Protein AF-A0AAN9TJS3-F1 (afdb_monomer)

Organism: NCBI:txid536013

Sequence (590 aa):
MGTELLALAAGADSAGKILTATDRRNIEFLDVLIENEQKETIAHAVVQRYLQEVWQGNLNWAGWKTILLFFGFLFCPPVWIGFTLSLGHKYNQIPIIKYMSYLTSHLYLMALLMIVGITPIYPIQRPKLMPYWYEWILLVWLSGLLLFELTNPSDKSGLGWVKVSVLLFGISGVAVHLFGWAYVEPSSWPMLMYMRNQMFAVAFLLACVQILDFLSFHHLFGPWAIIIGDLMKDLARFLAVLAIFVVGFAMHVVALNQPNKGSFVDKSATKHPFSDVRMNPIVAFELLFFAVFGQATAEGLQKQEKQAEWTIVLFKIVYGIYMLVSVVVLINLLIAMMSDTYQRIQAQSDIEWKYGLAKLIRNMHRTTTTPSPINLITTWLMFLIHFCKQKMKQRKKPSLLQLVSFHSKNRLSARTKMGARWLAKVKKSQVVPKDSANVGVVHLSPLGSQLSFGTTTRIENVADWETIAKKYRLLMGDVEENKGRDTGAVSTDSIVISNSSEIGLIQQNNVNLANPPTCLIFRLDVSFFGQLSQFSAGCLIFRPVVSIFGWMSQFSAGCLIFRSVFSIFSWMSHFSSSCLNFRLGVSIFG

Inte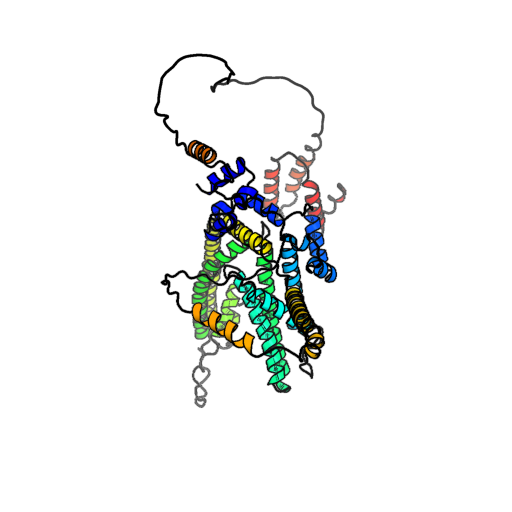rPro domains:
  IPR002153 Transient receptor potential channel, canonical [PR01097] (320-341)
  IPR002153 Transient receptor potential channel, canonical [PR01097] (342-355)
  IPR002153 Transient receptor potential channel, canonical [PR01097] (369-382)
  IPR002153 Transient receptor potential channel, canonical [PTHR10117] (4-428)
  IPR056336 Calcium channel YVC1-like, C-terminal transmembrane domain [PF23317] (131-395)

Mean predicted aligned error: 17.66 Å

Nearest PDB structures (foldseek):
  5vkq-assembly1_A  TM=9.394E-01  e=8.063E-36  Drosophila melanogaster
  7d4p-assembly1_A  TM=7.914E-01  e=7.307E-14  Homo sapiens
  8gvx-assembly1_B  TM=7.158E-01  e=7.975E-14  Homo sapiens
  7x6i-assembly1_A  TM=7.226E-01  e=1.752E-13  Homo sapiens
  8gvw-assembly1_B  TM=7.136E-01  e=4.023E-13  Homo sapiens

Solvent-accessible surface area (backbone atoms only — not comparable to full-atom values): 35911 Å² total; per-residue (Å²): 108,72,48,58,53,50,52,51,45,37,71,76,43,65,48,62,59,57,40,62,9,25,45,100,85,73,42,39,40,50,56,52,41,59,75,67,62,43,38,72,47,48,44,32,67,70,48,46,53,45,51,52,48,58,35,48,46,95,56,93,66,58,70,68,57,57,53,50,49,52,52,43,34,67,77,35,60,69,57,37,49,60,56,58,47,82,84,78,58,79,60,60,67,27,24,54,56,47,51,52,46,42,50,45,36,50,52,51,50,46,52,44,33,39,41,67,29,69,58,49,91,59,76,86,79,61,100,61,88,74,78,49,76,69,53,53,50,43,51,47,38,54,51,16,46,51,49,46,42,74,76,52,69,66,65,68,65,80,67,40,46,40,58,55,50,26,50,51,30,42,50,48,20,52,48,50,51,51,48,43,71,76,75,52,61,82,87,55,46,63,61,52,50,48,52,25,22,50,30,23,43,53,18,35,55,37,46,59,58,43,47,54,63,72,43,34,81,39,83,82,45,18,31,50,57,50,48,51,60,56,49,48,57,55,49,52,59,48,49,53,56,50,47,54,50,45,51,55,50,13,53,49,51,31,60,71,49,37,81,83,54,83,70,77,73,66,90,81,64,83,82,54,89,67,72,63,57,73,47,58,55,68,59,37,33,52,47,52,58,40,33,70,76,64,75,47,52,59,68,76,70,56,86,65,92,78,62,56,74,70,54,56,54,47,42,46,49,54,46,49,52,49,47,46,50,47,51,61,44,48,48,50,50,49,52,52,52,51,50,54,51,47,68,68,42,51,71,56,25,47,35,52,32,43,34,52,47,51,53,50,49,50,48,44,56,71,53,82,77,50,44,47,40,55,35,45,57,52,52,53,50,52,50,50,52,50,52,51,51,51,51,50,58,52,63,75,66,73,67,73,70,67,68,60,60,72,76,71,78,74,88,84,70,86,75,63,68,59,62,64,56,52,62,64,60,67,75,74,76,80,87,80,88,87,83,90,79,93,77,80,88,80,82,85,78,84,89,80,80,98,81,74,99,64,79,82,56,37,53,83,76,66,55,69,59,68,64,44,51,52,53,50,34,58,73,72,65,57,75,79,80,80,82,80,81,92,83,84,86,89,82,90,87,87,85,90,80,89,79,84,90,81,90,82,91,85,82,92,83,90,82,89,85,87,87,88,91,91,80,78,71,71,72,63,63,62,62,56,59,65,62,62,67,76,78,58,96,80,60,91,79,54,67,68,58,56,58,56,54,68,68,56,77,78,74,85,87,83,88,77,70,70,69,63,55,54,59,53,56,62,60,56,69,76,71,64,98,82,60,88,78,63,74,73,68,60,73,79,79,110

Structure (mmCIF, N/CA/C/O backbone):
data_AF-A0AAN9TJS3-F1
#
_entry.id   AF-A0AAN9TJS3-F1
#
loop_
_atom_site.group_PDB
_atom_site.id
_atom_site.type_symbol
_atom_site.label_atom_id
_atom_site.label_alt_id
_atom_site.label_comp_id
_atom_site.label_asym_id
_atom_site.label_entity_id
_atom_site.label_seq_id
_atom_site.pdbx_PDB_ins_code
_atom_site.Cartn_x
_atom_site.Cartn_y
_atom_site.Cartn_z
_atom_site.occupancy
_atom_site.B_iso_or_equiv
_atom_site.auth_seq_id
_atom_site.auth_comp_id
_atom_site.auth_asym_id
_atom_site.auth_atom_id
_atom_site.pdbx_PDB_model_num
ATOM 1 N N . MET A 1 1 ? -34.408 -5.630 6.839 1.00 83.31 1 MET A N 1
ATOM 2 C CA . MET A 1 1 ? -35.009 -6.090 8.117 1.00 83.31 1 MET A CA 1
ATOM 3 C C . MET A 1 1 ? -34.061 -5.891 9.297 1.00 83.31 1 MET A C 1
ATOM 5 O O . MET A 1 1 ? -34.435 -5.173 10.211 1.00 83.31 1 MET A O 1
ATOM 9 N N . GLY A 1 2 ? -32.847 -6.466 9.296 1.00 82.44 2 GLY A N 1
ATOM 10 C CA . GLY A 1 2 ? -31.903 -6.321 10.423 1.00 82.44 2 GLY A CA 1
ATOM 11 C C . GLY A 1 2 ? -31.487 -4.874 10.734 1.00 82.44 2 GLY A C 1
ATOM 12 O O . GLY A 1 2 ? -31.469 -4.482 11.897 1.00 82.44 2 GLY A O 1
ATOM 13 N N . THR A 1 3 ? -31.245 -4.065 9.698 1.00 86.06 3 THR A N 1
ATOM 14 C CA . THR A 1 3 ? -30.972 -2.618 9.790 1.00 86.06 3 THR A CA 1
ATOM 15 C C . THR A 1 3 ? -32.085 -1.860 10.519 1.00 86.06 3 THR A C 1
ATOM 17 O O . THR A 1 3 ? -31.831 -1.180 11.510 1.00 86.06 3 THR A O 1
ATOM 20 N N . GLU A 1 4 ? -33.322 -2.035 10.057 1.00 86.31 4 GLU A N 1
ATOM 21 C CA . GLU A 1 4 ? -34.520 -1.364 10.574 1.00 86.31 4 GLU A CA 1
ATOM 22 C C . GLU A 1 4 ? -34.832 -1.758 12.019 1.00 86.31 4 GLU A C 1
ATOM 24 O O . GLU A 1 4 ? -35.118 -0.907 12.858 1.00 86.31 4 GLU A O 1
ATOM 29 N N . LEU A 1 5 ? -34.725 -3.051 12.342 1.00 87.12 5 LEU A N 1
ATOM 30 C CA . LEU A 1 5 ? -34.928 -3.536 13.706 1.00 87.12 5 LEU A CA 1
ATOM 31 C C . LEU A 1 5 ? -33.890 -2.958 14.666 1.00 87.12 5 LEU A C 1
ATOM 33 O O . LEU A 1 5 ? -34.245 -2.555 15.771 1.00 87.12 5 LEU A O 1
ATOM 37 N N . LEU A 1 6 ? -32.625 -2.874 14.246 1.00 86.38 6 LEU A N 1
ATOM 38 C CA . LEU A 1 6 ? -31.573 -2.277 15.062 1.00 86.38 6 LEU A CA 1
ATOM 39 C C . LEU A 1 6 ? -31.791 -0.772 15.253 1.00 86.38 6 LEU A C 1
ATOM 41 O O . LEU A 1 6 ? -31.577 -0.264 16.351 1.00 86.38 6 LEU A O 1
ATOM 45 N N . ALA A 1 7 ? -32.234 -0.066 14.211 1.00 85.94 7 ALA A N 1
ATOM 46 C CA . ALA A 1 7 ? -32.561 1.354 14.285 1.00 85.94 7 ALA A CA 1
ATOM 47 C C . ALA A 1 7 ? -33.718 1.619 15.262 1.00 85.94 7 ALA A C 1
ATOM 49 O O . ALA A 1 7 ? -33.612 2.493 16.122 1.00 85.94 7 ALA A O 1
ATOM 50 N N . LEU A 1 8 ? -34.789 0.823 15.182 1.00 85.69 8 LEU A N 1
ATOM 51 C CA . LEU A 1 8 ? -35.931 0.899 16.092 1.00 85.69 8 LEU A CA 1
ATOM 52 C C . LEU A 1 8 ? -35.554 0.553 17.534 1.00 85.69 8 LEU A C 1
ATOM 54 O O . LEU A 1 8 ? -35.952 1.262 18.459 1.00 85.69 8 LEU A O 1
ATOM 58 N N . ALA A 1 9 ? -34.774 -0.512 17.723 1.00 84.62 9 ALA A N 1
ATOM 59 C CA . ALA A 1 9 ? -34.320 -0.943 19.037 1.00 84.62 9 ALA A CA 1
ATOM 60 C C . ALA A 1 9 ? -33.416 0.112 19.689 1.00 84.62 9 ALA A C 1
ATOM 62 O O . ALA A 1 9 ? -33.593 0.440 20.857 1.00 84.62 9 ALA A O 1
ATOM 63 N N . ALA A 1 10 ? -32.509 0.714 18.917 1.00 82.94 10 ALA A N 1
ATOM 64 C CA . ALA A 1 10 ? -31.638 1.788 19.384 1.00 82.94 10 ALA A CA 1
ATOM 65 C C . ALA A 1 10 ? -32.342 3.142 19.596 1.00 82.94 10 ALA A C 1
ATOM 67 O O . ALA A 1 10 ? -31.787 4.041 20.227 1.00 82.94 10 ALA A O 1
ATOM 68 N N . GLY A 1 11 ? -33.531 3.324 19.017 1.00 77.88 11 GLY A N 1
ATOM 69 C CA . GLY A 1 11 ? -34.392 4.471 19.298 1.00 77.88 11 GLY A CA 1
ATOM 70 C C . GLY A 1 11 ? -35.179 4.308 20.601 1.00 77.88 11 GLY A C 1
ATOM 71 O O . GLY A 1 11 ? -35.492 5.304 21.248 1.00 77.88 11 GLY A O 1
ATOM 72 N N . ALA A 1 12 ? -35.493 3.067 20.987 1.00 70.69 12 ALA A N 1
ATOM 73 C CA . ALA A 1 12 ? -36.162 2.745 22.247 1.00 70.69 12 ALA A CA 1
ATOM 74 C C . ALA A 1 12 ? -35.177 2.673 23.429 1.00 70.69 12 ALA A C 1
ATOM 76 O O . ALA A 1 12 ? -35.478 3.183 24.505 1.00 70.69 12 ALA A O 1
ATOM 77 N N . ASP A 1 13 ? -33.991 2.103 23.205 1.00 71.00 13 ASP A N 1
ATOM 78 C CA . ASP A 1 13 ? -32.930 1.905 24.193 1.00 71.00 13 ASP A CA 1
ATOM 79 C C . ASP A 1 13 ? -31.569 2.380 23.662 1.00 71.00 13 ASP A C 1
ATOM 81 O O . ASP A 1 13 ? -31.342 2.454 22.463 1.00 71.00 13 ASP A O 1
ATOM 85 N N . SER A 1 14 ? -30.601 2.672 24.538 1.00 79.38 14 SER A N 1
ATOM 86 C CA . SER A 1 14 ? -29.252 3.066 24.092 1.00 79.38 14 SER A CA 1
ATOM 87 C C . SER A 1 14 ? -28.599 1.974 23.228 1.00 79.38 14 SER A C 1
ATOM 89 O O . SER A 1 14 ? -28.373 0.859 23.702 1.00 79.38 14 SER A O 1
ATOM 91 N N . ALA A 1 15 ? -28.216 2.321 21.991 1.00 79.75 15 ALA A N 1
ATOM 92 C CA . ALA A 1 15 ? -27.535 1.439 21.034 1.00 79.75 15 ALA A CA 1
ATOM 93 C C . ALA A 1 15 ? -26.352 0.664 21.643 1.00 79.75 15 ALA A C 1
ATOM 95 O O . ALA A 1 15 ? -26.146 -0.511 21.339 1.00 79.75 15 ALA A O 1
ATOM 96 N N . GLY A 1 16 ? -25.604 1.300 22.550 1.00 82.44 16 GLY A N 1
ATOM 97 C CA . GLY A 1 16 ? -24.465 0.678 23.218 1.00 82.44 16 GLY A CA 1
ATOM 98 C C . GLY A 1 16 ? -24.843 -0.509 24.104 1.00 82.44 16 GLY A C 1
ATOM 99 O O . GLY A 1 16 ? -24.069 -1.458 24.185 1.00 82.44 16 GLY A O 1
ATOM 100 N N . LYS A 1 17 ? -26.041 -0.528 24.706 1.00 84.75 17 LYS A N 1
ATOM 101 C CA . LYS A 1 17 ? -26.513 -1.673 25.507 1.00 84.75 17 LYS A CA 1
ATOM 102 C C . LYS A 1 17 ? -26.817 -2.886 24.633 1.00 84.75 17 LYS A C 1
ATOM 104 O O . LYS A 1 17 ? -26.494 -4.003 25.014 1.00 84.75 17 LYS A O 1
ATOM 109 N N . ILE A 1 18 ? -27.403 -2.663 23.457 1.00 88.12 18 ILE A N 1
ATOM 110 C CA . ILE A 1 18 ? -27.742 -3.730 22.505 1.00 88.12 18 ILE A CA 1
ATOM 111 C C . ILE A 1 18 ? -26.468 -4.297 21.876 1.00 88.12 18 ILE A C 1
ATOM 113 O O . ILE A 1 18 ? -26.307 -5.508 21.783 1.00 88.12 18 ILE A O 1
ATOM 117 N N . LEU A 1 19 ? -25.530 -3.432 21.485 1.00 87.12 19 LEU A N 1
ATOM 118 C CA . LEU A 1 19 ? -24.298 -3.848 20.809 1.00 87.12 19 LEU A CA 1
ATOM 119 C C . LEU A 1 19 ? -23.303 -4.557 21.743 1.00 87.12 19 LEU A C 1
ATOM 121 O O . LEU A 1 19 ? -22.573 -5.435 21.284 1.00 87.12 19 LEU A O 1
ATOM 125 N N . THR A 1 20 ? -23.309 -4.228 23.039 1.00 86.38 20 THR A N 1
ATOM 126 C CA . THR A 1 20 ? -22.520 -4.930 24.075 1.00 86.38 20 THR A CA 1
ATOM 127 C C . THR A 1 20 ? -23.259 -6.112 24.704 1.00 86.38 20 THR A C 1
ATOM 129 O O . THR A 1 20 ? -22.678 -6.843 25.508 1.00 86.38 20 THR A O 1
ATOM 132 N N . ALA A 1 21 ? -24.531 -6.327 24.351 1.00 88.19 21 ALA A N 1
ATOM 133 C CA . ALA A 1 21 ? -25.285 -7.470 24.833 1.00 88.19 21 ALA A CA 1
ATOM 134 C C . ALA A 1 21 ? -24.622 -8.776 24.398 1.00 88.19 21 ALA A C 1
ATOM 136 O O . ALA A 1 21 ? -24.079 -8.892 23.298 1.00 88.19 21 ALA A O 1
ATOM 137 N N . THR A 1 22 ? -24.695 -9.776 25.270 1.00 88.25 22 THR A N 1
ATOM 138 C CA . THR A 1 22 ? -24.111 -11.092 25.003 1.00 88.25 22 THR A CA 1
ATOM 139 C C . THR A 1 22 ? -25.152 -12.042 24.423 1.00 88.25 22 THR A C 1
ATOM 141 O O . THR A 1 22 ? -26.293 -12.101 24.895 1.00 88.25 22 THR A O 1
ATOM 144 N N . ASP A 1 23 ? -24.761 -12.786 23.390 1.00 86.44 23 ASP A N 1
ATOM 145 C CA . ASP A 1 23 ? -25.543 -13.903 22.855 1.00 86.44 23 ASP A CA 1
ATOM 146 C C . ASP A 1 23 ? -25.402 -15.156 23.753 1.00 86.44 23 ASP A C 1
ATOM 148 O O . ASP A 1 23 ? -24.570 -15.205 24.663 1.00 86.44 23 ASP A O 1
ATOM 152 N N . ARG A 1 24 ? -26.168 -16.221 23.481 1.00 82.88 24 ARG A N 1
ATOM 153 C CA . ARG A 1 24 ? -26.099 -17.537 24.147 1.00 82.88 24 ARG A CA 1
ATOM 154 C C . ARG A 1 24 ? -24.690 -18.142 24.157 1.00 82.88 24 ARG A C 1
ATOM 156 O O . ARG A 1 24 ? -24.381 -18.955 25.025 1.00 82.88 24 ARG A O 1
ATOM 163 N N . ARG A 1 25 ? -23.832 -17.734 23.215 1.00 84.88 25 ARG A N 1
ATOM 164 C CA . ARG A 1 25 ? -22.414 -18.121 23.117 1.00 84.88 25 ARG A CA 1
ATOM 165 C C . ARG A 1 25 ? -21.469 -17.277 23.995 1.00 84.88 25 ARG A C 1
ATOM 167 O O . ARG A 1 25 ? -20.269 -17.520 23.966 1.00 84.88 25 ARG A O 1
ATOM 174 N N . ASN A 1 26 ? -21.982 -16.318 24.776 1.00 83.62 26 ASN A N 1
ATOM 175 C CA . ASN A 1 26 ? -21.220 -15.300 25.523 1.00 83.62 26 ASN A CA 1
ATOM 176 C C . ASN A 1 26 ? -20.305 -14.428 24.640 1.00 83.62 26 ASN A C 1
ATOM 178 O O . ASN A 1 26 ? -19.251 -13.975 25.082 1.00 83.62 26 ASN A O 1
ATOM 182 N N . ILE A 1 27 ? -20.708 -14.200 23.391 1.00 85.81 27 ILE A N 1
ATOM 183 C CA . ILE A 1 27 ? -20.028 -13.306 22.447 1.00 85.81 27 ILE A CA 1
ATOM 184 C C . ILE A 1 27 ? -20.837 -12.006 22.373 1.00 85.81 27 ILE A C 1
ATOM 186 O O . ILE A 1 27 ? -22.068 -12.050 22.430 1.00 85.81 27 ILE A O 1
ATOM 190 N N . GLU A 1 28 ? -20.157 -10.861 22.291 1.00 88.69 28 GLU A N 1
ATOM 191 C CA . GLU A 1 28 ? -20.802 -9.552 22.126 1.00 88.69 28 GLU A CA 1
ATOM 192 C C . GLU A 1 28 ? -21.566 -9.500 20.796 1.00 88.69 28 GLU A C 1
ATOM 194 O O . GLU A 1 28 ? -21.090 -9.988 19.771 1.00 88.69 28 GLU A O 1
ATOM 199 N N . PHE A 1 29 ? -22.749 -8.892 20.777 1.00 89.25 29 PHE A N 1
ATOM 200 C CA . PHE A 1 29 ? -23.585 -8.863 19.578 1.00 89.25 29 PHE A CA 1
ATOM 201 C C . PHE A 1 29 ? -22.900 -8.174 18.387 1.00 89.25 29 PHE A C 1
ATOM 203 O O . PHE A 1 29 ? -23.027 -8.633 17.251 1.00 89.25 29 PHE A O 1
ATOM 210 N N . LEU A 1 30 ? -22.106 -7.126 18.637 1.00 89.19 30 LEU A N 1
ATOM 211 C CA . LEU A 1 30 ? -21.290 -6.485 17.602 1.00 89.19 30 LEU A CA 1
ATOM 212 C C . LEU A 1 30 ? -20.318 -7.471 16.929 1.00 89.19 30 LEU A C 1
ATOM 214 O O . LEU A 1 30 ? -20.132 -7.414 15.714 1.00 89.19 30 LEU A O 1
ATOM 218 N N . ASP A 1 31 ? -19.727 -8.393 17.690 1.00 88.38 31 ASP A N 1
ATOM 219 C CA . ASP A 1 31 ? -18.834 -9.413 17.137 1.00 88.38 31 ASP A CA 1
ATOM 220 C C . ASP A 1 31 ? -19.580 -10.380 16.230 1.00 88.38 31 ASP A C 1
ATOM 222 O O . ASP A 1 31 ? -19.093 -10.683 15.142 1.00 88.38 31 ASP A O 1
ATOM 226 N N . VAL A 1 32 ? -20.778 -10.797 16.641 1.00 91.00 32 VAL A N 1
ATOM 227 C CA . VAL A 1 32 ? -21.647 -11.668 15.843 1.00 91.00 32 VAL A CA 1
ATOM 228 C C . VAL A 1 32 ? -22.038 -10.990 14.528 1.00 91.00 32 VAL A C 1
ATOM 230 O O . VAL A 1 32 ? -22.018 -11.629 13.477 1.00 91.00 32 VAL A O 1
ATOM 233 N N . LEU A 1 33 ? -22.340 -9.686 14.546 1.00 91.12 33 LEU A N 1
ATOM 234 C CA . LEU A 1 33 ? -22.621 -8.918 13.327 1.00 91.12 33 LEU A CA 1
ATOM 235 C C . LEU A 1 33 ? -21.413 -8.868 12.383 1.00 91.12 33 LEU A C 1
ATOM 237 O O . LEU A 1 33 ? -21.578 -8.956 11.163 1.00 91.12 33 LEU A O 1
ATOM 241 N N . ILE A 1 34 ? -20.205 -8.728 12.936 1.00 90.25 34 ILE A N 1
ATOM 242 C CA . ILE A 1 34 ? -18.973 -8.685 12.143 1.00 90.25 34 ILE A CA 1
ATOM 243 C C . ILE A 1 34 ? -18.649 -10.067 11.563 1.00 90.25 34 ILE A C 1
ATOM 245 O O . ILE A 1 34 ? -18.283 -10.142 10.389 1.00 90.25 34 ILE A O 1
ATOM 249 N N . GLU A 1 35 ? -18.790 -11.133 12.356 1.00 89.56 35 GLU A N 1
ATOM 250 C CA . GLU A 1 35 ? -18.557 -12.529 11.954 1.00 89.56 35 GLU A CA 1
ATOM 251 C C . GLU A 1 35 ? -19.551 -13.005 10.889 1.00 89.56 35 GLU A C 1
ATOM 253 O O . GLU A 1 35 ? -19.154 -13.690 9.953 1.00 89.56 35 GLU A O 1
ATOM 258 N N . ASN A 1 36 ? -20.813 -12.577 10.974 1.00 90.62 36 ASN A N 1
ATOM 259 C CA . ASN A 1 36 ? -21.838 -12.857 9.964 1.00 90.62 36 ASN A CA 1
ATOM 260 C C . ASN A 1 36 ? -21.771 -11.918 8.743 1.00 90.62 36 ASN A C 1
ATOM 262 O O . ASN A 1 36 ? -22.701 -11.904 7.937 1.00 90.62 36 ASN A O 1
ATOM 266 N N . GLU A 1 37 ? -20.725 -11.093 8.635 1.00 91.06 37 GLU A N 1
ATOM 267 C CA . GLU A 1 37 ? -20.489 -10.156 7.528 1.00 91.06 37 GLU A CA 1
ATOM 268 C C . GLU A 1 37 ? -21.689 -9.248 7.192 1.00 91.06 37 GLU A C 1
ATOM 270 O O . GLU A 1 37 ? -21.945 -8.923 6.033 1.00 91.06 37 GLU A O 1
ATOM 275 N N . GLN A 1 38 ? -22.427 -8.788 8.209 1.00 93.56 38 GLN A N 1
ATOM 276 C CA . GLN A 1 38 ? -23.611 -7.934 8.033 1.00 93.56 38 GLN A CA 1
ATOM 277 C C . GLN A 1 38 ? -23.225 -6.471 7.745 1.00 93.56 38 GLN A C 1
ATOM 279 O O . GLN A 1 38 ? -23.472 -5.567 8.549 1.00 93.56 38 GLN A O 1
ATOM 284 N N . LYS A 1 39 ? -22.601 -6.237 6.583 1.00 93.75 39 LYS A N 1
ATOM 285 C CA . LYS A 1 39 ? -22.015 -4.948 6.172 1.00 93.75 39 LYS A CA 1
ATOM 286 C C . LYS A 1 39 ? -23.018 -3.787 6.234 1.00 93.75 39 LYS A C 1
ATOM 288 O O . LYS A 1 39 ? -22.708 -2.755 6.823 1.00 93.75 39 LYS A O 1
ATOM 293 N N . GLU A 1 40 ? -24.230 -3.970 5.707 1.00 92.81 40 GLU A N 1
ATOM 294 C CA . GLU A 1 40 ? -25.278 -2.931 5.691 1.00 92.81 40 GLU A CA 1
ATOM 295 C C . GLU A 1 40 ? -25.734 -2.528 7.099 1.00 92.81 40 GLU A C 1
ATOM 297 O O . GLU A 1 40 ? -25.920 -1.348 7.391 1.00 92.81 40 GLU A O 1
ATOM 302 N N . THR A 1 41 ? -25.863 -3.505 8.003 1.00 92.81 41 THR A N 1
ATOM 303 C CA . THR A 1 41 ? -26.294 -3.256 9.387 1.00 92.81 41 THR A CA 1
ATOM 304 C C . THR A 1 41 ? -25.214 -2.516 10.172 1.00 92.81 41 THR A C 1
ATOM 306 O O . THR A 1 41 ? -25.518 -1.595 10.927 1.00 92.81 41 THR A O 1
ATOM 309 N N . ILE A 1 42 ? -23.942 -2.861 9.955 1.00 93.69 42 ILE A N 1
ATOM 310 C CA . ILE A 1 42 ? -22.804 -2.187 10.594 1.00 93.69 42 ILE A CA 1
ATOM 311 C C . ILE A 1 42 ? -22.609 -0.770 10.045 1.00 93.69 42 ILE A C 1
ATOM 313 O O . ILE A 1 42 ? -22.254 0.134 10.801 1.00 93.69 42 ILE A O 1
ATOM 317 N N . ALA A 1 43 ? -22.855 -0.549 8.753 1.00 93.12 43 ALA A N 1
ATOM 318 C CA . ALA A 1 43 ? -22.738 0.765 8.125 1.00 93.12 43 ALA A CA 1
ATOM 319 C C . ALA A 1 43 ? -23.845 1.752 8.544 1.00 93.12 43 ALA A C 1
ATOM 321 O O . ALA A 1 43 ? -23.729 2.950 8.272 1.00 93.12 43 ALA A O 1
ATOM 322 N N . HIS A 1 44 ? -24.892 1.278 9.227 1.00 93.06 44 HIS A N 1
ATOM 323 C CA . HIS A 1 44 ? -25.978 2.117 9.718 1.00 93.06 44 HIS A CA 1
ATOM 324 C C . HIS A 1 44 ? -25.482 3.182 10.716 1.00 93.06 44 HIS A C 1
ATOM 326 O O . HIS A 1 44 ? -24.644 2.917 11.582 1.00 93.06 44 HIS A O 1
ATOM 332 N N . ALA A 1 45 ? -26.042 4.395 10.636 1.00 91.31 45 ALA A N 1
ATOM 333 C CA . ALA A 1 45 ? -25.563 5.567 11.378 1.00 91.31 45 ALA A CA 1
ATOM 334 C C . ALA A 1 45 ? -25.537 5.369 12.906 1.00 91.31 45 ALA A C 1
ATOM 336 O O . ALA A 1 45 ? -24.633 5.853 13.583 1.00 91.31 45 ALA A O 1
ATOM 337 N N . VAL A 1 46 ? -26.500 4.617 13.446 1.00 91.25 46 VAL A N 1
ATOM 338 C CA . VAL A 1 46 ? -26.587 4.291 14.880 1.00 91.25 46 VAL A CA 1
ATOM 339 C C . VAL A 1 46 ? -25.367 3.498 15.358 1.00 91.25 46 VAL A C 1
ATOM 341 O O . VAL A 1 46 ? -24.779 3.827 16.388 1.00 91.25 46 VAL A O 1
ATOM 344 N N . VAL A 1 47 ? -24.965 2.471 14.603 1.00 92.06 47 VAL A N 1
ATOM 345 C CA . VAL A 1 47 ? -23.813 1.624 14.948 1.00 92.06 47 VAL A CA 1
ATOM 346 C C . VAL A 1 47 ? -22.522 2.411 14.790 1.00 92.06 47 VAL A C 1
ATOM 348 O O . VAL A 1 47 ? -21.656 2.352 15.658 1.00 92.06 47 VAL A O 1
ATOM 351 N N . GLN A 1 48 ? -22.413 3.203 13.722 1.00 93.25 48 GLN A N 1
ATOM 352 C CA . GLN A 1 48 ? -21.245 4.047 13.470 1.00 93.25 48 GLN A CA 1
ATOM 353 C C . GLN A 1 48 ? -21.038 5.096 14.569 1.00 93.25 48 GLN A C 1
ATOM 355 O O . GLN A 1 48 ? -19.910 5.298 15.015 1.00 93.25 48 GLN A O 1
ATOM 360 N N . ARG A 1 49 ? -22.116 5.709 15.073 1.00 90.38 49 ARG A N 1
ATOM 361 C CA . ARG A 1 49 ? -22.043 6.643 16.203 1.00 90.38 49 ARG A CA 1
ATOM 362 C C . ARG A 1 49 ? -21.519 5.962 17.468 1.00 90.38 49 ARG A C 1
ATOM 364 O O . ARG A 1 49 ? -20.606 6.484 18.099 1.00 90.38 49 ARG A O 1
ATOM 371 N N . TYR A 1 50 ? -22.033 4.776 17.794 1.00 90.94 50 TYR A N 1
ATOM 372 C CA . TYR A 1 50 ? -21.527 3.989 18.920 1.00 90.94 50 TYR A CA 1
ATOM 373 C C . TYR A 1 50 ? -20.050 3.594 18.738 1.00 90.94 50 TYR A C 1
ATOM 375 O O . TYR A 1 50 ? -19.246 3.747 19.654 1.00 90.94 50 TYR A O 1
ATOM 383 N N . LEU A 1 51 ? -19.652 3.141 17.546 1.00 91.69 51 LEU A N 1
ATOM 384 C CA . LEU A 1 51 ? -18.256 2.807 17.241 1.00 91.69 51 LEU A CA 1
ATOM 385 C C . LEU A 1 51 ? -17.324 4.015 17.401 1.00 91.69 51 LEU A C 1
ATOM 387 O O . LEU A 1 51 ? -16.206 3.868 17.896 1.00 91.69 51 LEU A O 1
ATOM 391 N N . GLN A 1 52 ? -17.781 5.212 17.030 1.00 90.12 52 GLN A N 1
ATOM 392 C CA . GLN A 1 52 ? -17.034 6.450 17.232 1.00 90.12 52 GLN A CA 1
ATOM 393 C C . GLN A 1 52 ? -16.867 6.791 18.722 1.00 90.12 52 GLN A C 1
ATOM 395 O O . GLN A 1 52 ? -15.783 7.215 19.129 1.00 90.12 52 GLN A O 1
ATOM 400 N N . GLU A 1 53 ? -17.895 6.559 19.543 1.00 89.88 53 GLU A N 1
ATOM 401 C CA . GLU A 1 53 ? -17.815 6.696 21.004 1.00 89.88 53 GLU A CA 1
ATOM 402 C C . GLU A 1 53 ? -16.809 5.696 21.600 1.00 89.88 53 GLU A C 1
ATOM 404 O O . GLU A 1 53 ? -15.953 6.079 22.398 1.00 89.88 53 GLU A O 1
ATOM 409 N N . VAL A 1 54 ? -16.820 4.436 21.148 1.00 90.00 54 VAL A N 1
ATOM 410 C CA . VAL A 1 54 ? -15.829 3.418 21.553 1.00 90.00 54 VAL A CA 1
ATOM 411 C C . VAL A 1 54 ? -14.410 3.811 21.128 1.00 90.00 54 VAL A C 1
ATOM 413 O O . VAL A 1 54 ? -13.457 3.623 21.888 1.00 90.00 54 VAL A O 1
ATOM 416 N N . TRP A 1 55 ? -14.250 4.387 19.934 1.00 90.31 55 TRP A N 1
ATOM 417 C CA . TRP A 1 55 ? -12.956 4.827 19.409 1.00 90.31 55 TRP A CA 1
ATOM 418 C C . TRP A 1 55 ? -12.333 5.965 20.227 1.00 90.31 55 TRP A C 1
ATOM 420 O O . TRP A 1 55 ? -11.139 5.922 20.544 1.00 90.31 55 TRP A O 1
ATOM 430 N N . GLN A 1 56 ? -13.137 6.973 20.579 1.00 86.50 56 GLN A N 1
ATOM 431 C CA . GLN A 1 56 ? -12.713 8.088 21.431 1.00 86.50 56 GLN A CA 1
ATOM 432 C C . GLN A 1 56 ? -12.549 7.652 22.894 1.00 86.50 56 GLN A C 1
ATOM 434 O O . GLN A 1 56 ? -11.712 8.197 23.618 1.00 86.50 56 GLN A O 1
ATOM 439 N N . GLY A 1 57 ? -13.298 6.637 23.329 1.00 86.06 57 GLY A N 1
ATOM 440 C CA . GLY A 1 57 ? -13.315 6.172 24.708 1.00 86.06 57 GLY A CA 1
ATOM 441 C C . GLY A 1 57 ? -13.715 7.304 25.656 1.00 86.06 57 GLY A C 1
ATOM 442 O O . GLY A 1 57 ? -14.625 8.074 25.379 1.00 86.06 57 GLY A O 1
ATOM 443 N N . ASN A 1 58 ? -12.999 7.454 26.771 1.00 81.00 58 ASN A N 1
ATOM 444 C CA . ASN A 1 58 ? -13.257 8.527 27.742 1.00 81.00 58 ASN A CA 1
ATOM 445 C C . ASN A 1 58 ? -12.528 9.851 27.402 1.00 81.00 58 ASN A C 1
ATOM 447 O O . ASN A 1 58 ? -12.248 10.661 28.289 1.00 81.00 58 ASN A O 1
ATOM 451 N N . LEU A 1 59 ? -12.115 10.046 26.143 1.00 80.06 59 LEU A N 1
ATOM 452 C CA . LEU A 1 59 ? -11.306 11.190 25.722 1.00 80.06 59 LEU A CA 1
ATOM 453 C C . LEU A 1 59 ? -12.178 12.302 25.116 1.00 80.06 59 LEU A C 1
ATOM 455 O O . LEU A 1 59 ? -12.344 12.385 23.904 1.00 80.06 59 LEU A O 1
ATOM 459 N N . ASN A 1 60 ? -12.658 13.229 25.945 1.00 77.19 60 ASN A N 1
ATOM 460 C CA . ASN A 1 60 ? -13.469 14.377 25.498 1.00 77.19 60 ASN A CA 1
ATOM 461 C C . ASN A 1 60 ? -12.624 15.536 24.918 1.00 77.19 60 ASN A C 1
ATOM 463 O O . ASN A 1 60 ? -12.859 16.708 25.217 1.00 77.19 60 ASN A O 1
ATOM 467 N N . TRP A 1 61 ? -11.566 15.243 24.156 1.00 80.94 61 TRP A N 1
ATOM 468 C CA . TRP A 1 61 ? -10.662 16.269 23.622 1.00 80.94 61 TRP A CA 1
ATOM 469 C C . TRP A 1 61 ? -11.133 16.808 22.272 1.00 80.94 61 TRP A C 1
ATOM 471 O O . TRP A 1 61 ? -11.618 16.071 21.421 1.00 80.94 61 TRP A O 1
ATOM 481 N N . ALA A 1 62 ? -10.905 18.103 22.038 1.00 83.88 62 ALA A N 1
ATOM 482 C CA . ALA A 1 62 ? -11.048 18.682 20.706 1.00 83.88 62 ALA A CA 1
ATOM 483 C C . ALA A 1 62 ? -10.043 18.037 19.734 1.00 83.88 62 ALA A C 1
ATOM 485 O O . ALA A 1 62 ? -8.881 17.836 20.098 1.00 83.88 62 ALA A O 1
ATOM 486 N N . GLY A 1 63 ? -10.457 17.786 18.487 1.00 82.88 63 GLY A N 1
ATOM 487 C CA . GLY A 1 63 ? -9.643 17.071 17.489 1.00 82.88 63 GLY A CA 1
ATOM 488 C C . GLY A 1 63 ? -8.266 17.695 17.212 1.00 82.88 63 GLY A C 1
ATOM 489 O O . GLY A 1 63 ? -7.295 16.993 16.933 1.00 82.88 63 GLY A O 1
ATOM 490 N N . TRP A 1 64 ? -8.123 19.011 17.381 1.00 87.19 64 TRP A N 1
ATOM 491 C CA . TRP A 1 64 ? -6.820 19.676 17.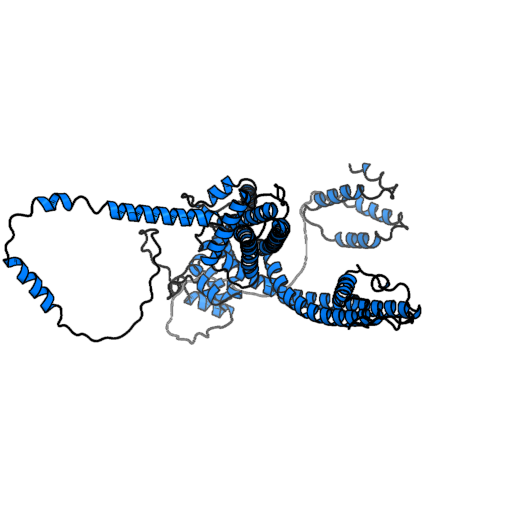272 1.00 87.19 64 TRP A CA 1
ATOM 492 C C . TRP A 1 64 ? -5.819 19.183 18.336 1.00 87.19 64 TRP A C 1
ATOM 494 O O . TRP A 1 64 ? -4.647 18.985 18.029 1.00 87.19 64 TRP A O 1
ATOM 504 N N . LYS A 1 65 ? -6.269 18.914 19.572 1.00 89.88 65 LYS A N 1
ATOM 505 C CA . LYS A 1 65 ? -5.394 18.426 20.651 1.00 89.88 65 LYS A CA 1
ATOM 506 C C . LYS A 1 65 ? -4.891 17.013 20.368 1.00 89.88 65 LYS A C 1
ATOM 508 O O . LYS A 1 65 ? -3.745 16.710 20.682 1.00 89.88 65 LYS A O 1
ATOM 513 N N . THR A 1 66 ? -5.715 16.158 19.757 1.00 86.06 66 THR A N 1
ATOM 514 C CA . THR A 1 66 ? -5.289 14.811 19.342 1.00 86.06 66 THR A CA 1
ATOM 515 C C . THR A 1 66 ? -4.268 14.864 18.206 1.00 86.06 66 THR A C 1
ATOM 517 O O . THR A 1 66 ? -3.309 14.099 18.221 1.00 86.06 66 THR A O 1
ATOM 520 N N . ILE A 1 67 ? -4.412 15.810 17.272 1.00 88.75 67 ILE A N 1
ATOM 521 C CA . ILE A 1 67 ? -3.421 16.049 16.211 1.00 88.75 67 ILE A CA 1
ATOM 522 C C . ILE A 1 67 ? -2.109 16.581 16.807 1.00 88.75 67 ILE A C 1
ATOM 524 O O . ILE A 1 67 ? -1.033 16.095 16.468 1.00 88.75 67 ILE A O 1
ATOM 528 N N . LEU A 1 68 ? -2.179 17.530 17.746 1.00 89.94 68 LEU A N 1
ATOM 529 C CA . LEU A 1 68 ? -1.000 18.046 18.445 1.00 89.94 68 LEU A CA 1
ATOM 530 C C . LEU A 1 68 ? -0.269 16.941 19.224 1.00 89.94 68 LEU A C 1
ATOM 532 O O . LEU A 1 68 ? 0.957 16.876 19.185 1.00 89.94 68 LEU A O 1
ATOM 536 N N . LEU A 1 69 ? -1.010 16.048 19.892 1.00 88.94 69 LEU A N 1
ATOM 537 C CA . LEU A 1 69 ? -0.438 14.885 20.574 1.00 88.94 69 LEU A CA 1
ATOM 538 C C . LEU A 1 69 ? 0.310 13.974 19.591 1.00 88.94 69 LEU A C 1
ATOM 540 O O . LEU A 1 69 ? 1.411 13.532 19.903 1.00 88.94 69 LEU A O 1
ATOM 544 N N . PHE A 1 70 ? -0.253 13.728 18.405 1.00 89.69 70 PHE A N 1
ATOM 545 C CA . PHE A 1 70 ? 0.401 12.931 17.367 1.00 89.69 70 PHE A CA 1
ATOM 546 C C . PHE A 1 70 ? 1.732 13.549 16.910 1.00 89.69 70 PHE A C 1
ATOM 548 O O . PHE A 1 70 ? 2.744 12.851 16.846 1.00 89.69 70 PHE A O 1
ATOM 555 N N . PHE A 1 71 ? 1.776 14.864 16.675 1.00 91.12 71 PHE A N 1
ATOM 556 C CA . PHE A 1 71 ? 3.043 15.549 16.393 1.00 91.12 71 PHE A CA 1
ATOM 557 C C . PHE A 1 71 ? 4.012 15.479 17.580 1.00 91.12 71 PHE A C 1
ATOM 559 O O . PHE A 1 71 ? 5.209 15.276 17.384 1.00 91.12 71 PHE A O 1
ATOM 566 N N . GLY A 1 72 ? 3.503 15.560 18.812 1.00 91.06 72 GLY A N 1
ATOM 567 C CA . GLY A 1 72 ? 4.286 15.313 20.021 1.00 91.06 72 GLY A CA 1
ATOM 568 C C . GLY A 1 72 ? 4.912 13.915 20.046 1.00 91.06 72 GLY A C 1
ATOM 569 O O . GLY A 1 72 ? 6.084 13.783 20.389 1.00 91.06 72 GLY A O 1
ATOM 570 N N . PHE A 1 73 ? 4.178 12.881 19.628 1.00 91.69 73 PHE A N 1
ATOM 571 C CA . PHE A 1 73 ? 4.716 11.525 19.497 1.00 91.69 73 PHE A CA 1
ATOM 572 C C . PHE A 1 73 ? 5.792 11.426 18.423 1.00 91.69 73 PHE A C 1
ATOM 574 O O . PHE A 1 73 ? 6.777 10.738 18.649 1.00 91.69 73 PHE A O 1
ATOM 581 N N . LEU A 1 74 ? 5.630 12.110 17.289 1.00 91.44 74 LEU A N 1
ATOM 582 C CA . LEU A 1 74 ? 6.582 12.060 16.180 1.00 91.44 74 LEU A CA 1
ATOM 583 C C . LEU A 1 74 ? 7.918 12.738 16.523 1.00 91.44 74 LEU A C 1
ATOM 585 O O . LEU A 1 74 ? 8.982 12.154 16.306 1.00 91.44 74 LEU A O 1
ATOM 589 N N . PHE A 1 75 ? 7.871 13.954 17.074 1.00 91.44 75 PHE A N 1
ATOM 590 C CA . PHE A 1 75 ? 9.072 14.754 17.338 1.00 91.44 75 PHE A CA 1
ATOM 591 C C . PHE A 1 75 ? 9.747 14.435 18.677 1.00 91.44 75 PHE A C 1
ATOM 593 O O . PHE A 1 75 ? 10.954 14.636 18.808 1.00 91.44 75 PHE A O 1
ATOM 600 N N . CYS A 1 76 ? 9.009 13.902 19.656 1.00 90.75 76 CYS A N 1
ATOM 601 C CA . CYS A 1 76 ? 9.538 13.571 20.978 1.00 90.75 76 CYS A CA 1
ATOM 602 C C . CYS A 1 76 ? 9.365 12.070 21.288 1.00 90.75 76 CYS A C 1
ATOM 604 O O . CYS A 1 76 ? 8.401 11.689 21.962 1.00 90.75 76 CYS A O 1
ATOM 606 N N . PRO A 1 77 ? 10.335 11.209 20.906 1.00 87.19 77 PRO A N 1
ATOM 607 C CA . PRO A 1 77 ? 10.290 9.774 21.196 1.00 87.19 77 PRO A CA 1
ATOM 608 C C . PRO A 1 77 ? 10.042 9.412 22.676 1.00 87.19 77 PRO A C 1
ATOM 610 O O . PRO A 1 77 ? 9.286 8.472 22.928 1.00 87.19 77 PRO A O 1
ATOM 613 N N . PRO A 1 78 ? 10.585 10.136 23.684 1.00 87.75 78 PRO A N 1
ATOM 614 C CA . PRO A 1 78 ? 10.290 9.844 25.090 1.00 87.75 78 PRO A CA 1
ATOM 615 C C . PRO A 1 78 ? 8.810 10.008 25.459 1.00 87.75 78 PRO A C 1
ATOM 617 O O . PRO A 1 78 ? 8.296 9.248 26.278 1.00 87.75 78 PRO A O 1
ATOM 620 N N . VAL A 1 79 ? 8.109 10.967 24.839 1.00 88.12 79 VAL A N 1
ATOM 621 C CA . VAL A 1 79 ? 6.671 11.183 25.062 1.00 88.12 79 VAL A CA 1
ATOM 622 C C . VAL A 1 79 ? 5.890 9.992 24.515 1.00 88.12 79 VAL A C 1
ATOM 624 O O . VAL A 1 79 ? 5.055 9.430 25.220 1.00 88.12 79 VAL A O 1
ATOM 627 N N . TRP A 1 80 ? 6.212 9.547 23.300 1.00 90.50 80 TRP A N 1
ATOM 628 C CA . TRP A 1 80 ? 5.614 8.350 22.709 1.00 90.50 80 TRP A CA 1
ATOM 629 C C . TRP A 1 80 ? 5.850 7.093 23.566 1.00 90.50 80 TRP A C 1
ATOM 631 O O . TRP A 1 80 ? 4.906 6.352 23.852 1.00 90.50 80 TRP A O 1
ATOM 641 N N . ILE A 1 81 ? 7.074 6.878 24.062 1.00 86.75 81 ILE A N 1
ATOM 642 C CA . ILE A 1 81 ? 7.388 5.747 24.955 1.00 86.75 81 ILE A CA 1
ATOM 643 C C . ILE A 1 81 ? 6.574 5.830 26.258 1.00 86.75 81 ILE A C 1
ATOM 645 O O . ILE A 1 81 ? 6.038 4.824 26.716 1.00 86.75 81 ILE A O 1
ATOM 649 N N . GLY A 1 82 ? 6.423 7.021 26.843 1.00 83.75 82 GLY A N 1
ATOM 650 C CA . GLY A 1 82 ? 5.648 7.213 28.072 1.00 83.75 82 GLY A CA 1
ATOM 651 C C . GLY A 1 82 ? 4.165 6.845 27.934 1.00 83.75 82 GLY A C 1
ATOM 652 O O . GLY A 1 82 ? 3.601 6.242 28.844 1.00 83.75 82 GLY A O 1
ATOM 653 N N . PHE A 1 83 ? 3.540 7.161 26.796 1.00 83.25 83 PHE A N 1
ATOM 654 C CA . PHE A 1 83 ? 2.128 6.842 26.537 1.00 83.25 83 PHE A CA 1
ATOM 655 C C . PHE A 1 83 ? 1.891 5.381 26.128 1.00 83.25 83 PHE A C 1
ATOM 657 O O . PHE A 1 83 ? 0.806 4.849 26.366 1.00 83.25 83 PHE A O 1
ATOM 664 N N . THR A 1 84 ? 2.891 4.733 25.531 1.00 81.88 84 THR A N 1
ATOM 665 C CA . THR A 1 84 ? 2.821 3.327 25.099 1.00 81.88 84 THR A CA 1
ATOM 666 C C . THR A 1 84 ? 3.165 2.340 26.205 1.00 81.88 84 THR A C 1
ATOM 668 O O . THR A 1 84 ? 2.673 1.209 26.203 1.00 81.88 84 THR A O 1
ATOM 671 N N . LEU A 1 85 ? 4.014 2.733 27.157 1.00 76.69 85 LEU A N 1
ATOM 672 C CA . LEU A 1 85 ? 4.396 1.870 28.260 1.00 76.69 85 LEU A CA 1
ATOM 673 C C . LEU A 1 85 ? 3.244 1.778 29.267 1.00 76.69 85 LEU A C 1
ATOM 675 O O . LEU A 1 85 ? 2.737 2.774 29.778 1.00 76.69 85 LEU A O 1
ATOM 679 N N . SER A 1 86 ? 2.834 0.553 29.587 1.00 65.50 86 SER A N 1
ATOM 680 C CA . SER A 1 86 ? 1.655 0.254 30.405 1.00 65.50 86 SER A CA 1
ATOM 681 C C . SER A 1 86 ? 1.830 0.545 31.906 1.00 65.50 86 SER A C 1
ATOM 683 O O . SER A 1 86 ? 1.243 -0.157 32.730 1.00 65.50 86 SER A O 1
ATOM 685 N N . LEU A 1 87 ? 2.637 1.541 32.294 1.00 58.00 87 LEU A N 1
ATOM 686 C CA . LEU A 1 87 ? 2.958 1.898 33.685 1.00 58.00 87 LEU A CA 1
ATOM 687 C C . LEU A 1 87 ? 1.790 2.600 34.411 1.00 58.00 87 LEU A C 1
ATOM 689 O O . LEU A 1 87 ? 1.961 3.618 35.072 1.00 58.00 87 LEU A O 1
ATOM 693 N N . GLY A 1 88 ? 0.584 2.041 34.305 1.00 55.25 88 GLY A N 1
ATOM 694 C CA . GLY A 1 88 ? -0.567 2.406 35.131 1.00 55.25 88 GLY A CA 1
ATOM 695 C C . GLY A 1 88 ? -1.441 3.550 34.611 1.00 55.25 88 GLY A C 1
ATOM 696 O O . GLY A 1 88 ? -2.421 3.888 35.273 1.00 55.25 88 GLY A O 1
ATOM 697 N N . HIS A 1 89 ? -1.159 4.132 33.440 1.00 63.84 89 HIS A N 1
ATOM 698 C CA . HIS A 1 89 ? -1.992 5.214 32.910 1.00 63.84 89 HIS A CA 1
ATOM 699 C C . HIS A 1 89 ? -3.228 4.696 32.147 1.00 63.84 89 HIS A C 1
ATOM 701 O O . HIS A 1 89 ? -3.113 3.863 31.247 1.00 63.84 89 HIS A O 1
ATOM 707 N N . LYS A 1 90 ? -4.415 5.256 32.439 1.00 69.31 90 LYS A N 1
ATOM 708 C CA . LYS A 1 90 ? -5.708 4.914 31.798 1.00 69.31 90 LYS A CA 1
ATOM 709 C C . LYS A 1 90 ? -5.730 5.109 30.268 1.00 69.31 90 LYS A C 1
ATOM 711 O O . LYS A 1 90 ? -6.576 4.538 29.591 1.00 69.31 90 LYS A O 1
ATOM 716 N N . TYR A 1 91 ? -4.796 5.884 29.710 1.00 76.50 91 TYR A N 1
ATOM 717 C CA . TYR A 1 91 ? -4.774 6.238 28.280 1.00 76.50 91 TYR A CA 1
ATOM 718 C C . TYR A 1 91 ? -4.342 5.085 27.364 1.00 76.50 91 TYR A C 1
ATOM 720 O O . TYR A 1 91 ? -4.777 5.050 26.218 1.00 76.50 91 TYR A O 1
ATOM 728 N N . ASN A 1 92 ? -3.575 4.106 27.860 1.00 74.75 92 ASN A N 1
ATOM 729 C CA . ASN A 1 92 ? -3.155 2.948 27.056 1.00 74.75 92 ASN A CA 1
ATOM 730 C C . ASN A 1 92 ? -4.319 1.985 26.736 1.00 74.75 92 ASN A C 1
ATOM 732 O O . ASN A 1 92 ? -4.158 1.040 25.974 1.00 74.75 92 ASN A O 1
ATOM 736 N N . GLN A 1 93 ? -5.503 2.192 27.318 1.00 81.19 93 GLN A N 1
ATOM 737 C CA . GLN A 1 93 ? -6.702 1.413 26.993 1.00 81.19 93 GLN A CA 1
ATOM 738 C C . GLN A 1 93 ? -7.507 2.027 25.841 1.00 81.19 93 GLN A C 1
ATOM 740 O O . GLN A 1 93 ? -8.305 1.324 25.228 1.00 81.19 93 GLN A O 1
ATOM 745 N N . ILE A 1 94 ? -7.272 3.301 25.507 1.00 87.56 94 ILE A N 1
ATOM 746 C CA . ILE A 1 94 ? -8.068 4.025 24.513 1.00 87.56 94 ILE A CA 1
ATOM 747 C C . ILE A 1 94 ? -7.604 3.649 23.092 1.00 87.56 94 ILE A C 1
ATOM 749 O O . ILE A 1 94 ? -6.421 3.835 22.782 1.00 87.56 94 ILE A O 1
ATOM 753 N N . PRO A 1 95 ? -8.504 3.173 22.205 1.00 89.81 95 PRO A N 1
ATOM 754 C CA . PRO A 1 95 ? -8.147 2.716 20.860 1.00 89.81 95 PRO A CA 1
ATOM 755 C C . PRO A 1 95 ? -7.419 3.764 20.013 1.00 89.81 95 PRO A C 1
ATOM 757 O O . PRO A 1 95 ? -6.400 3.440 19.406 1.00 89.81 95 PRO A O 1
ATOM 760 N N . ILE A 1 96 ? -7.871 5.026 20.024 1.00 89.25 96 ILE A N 1
ATOM 761 C CA . ILE A 1 96 ? -7.249 6.093 19.222 1.00 89.25 96 ILE A CA 1
ATOM 762 C C . ILE A 1 96 ? -5.776 6.324 19.587 1.00 89.25 96 ILE A C 1
ATOM 764 O O . ILE A 1 96 ? -4.940 6.504 18.705 1.00 89.25 96 ILE A O 1
ATOM 768 N N . ILE A 1 97 ? -5.428 6.267 20.877 1.00 88.75 97 ILE A N 1
ATOM 769 C CA . ILE A 1 97 ? -4.051 6.477 21.345 1.00 88.75 97 ILE A CA 1
ATOM 770 C C . ILE A 1 97 ? -3.173 5.283 20.972 1.00 88.75 97 ILE A C 1
ATOM 772 O O . ILE A 1 97 ? -2.048 5.477 20.503 1.00 88.75 97 ILE A O 1
ATOM 776 N N . LYS A 1 98 ? -3.688 4.052 21.115 1.00 89.50 98 LYS A N 1
ATOM 777 C CA . LYS A 1 98 ? -2.990 2.842 20.655 1.00 89.50 98 LYS A CA 1
ATOM 778 C C . LYS A 1 98 ? -2.710 2.917 19.159 1.00 89.50 98 LYS A C 1
ATOM 780 O O . LYS A 1 98 ? -1.572 2.730 18.743 1.00 89.50 98 LYS A O 1
ATOM 785 N N . TYR A 1 99 ? -3.727 3.250 18.369 1.00 91.06 99 TYR A N 1
ATOM 786 C CA . TYR A 1 99 ? -3.616 3.364 16.922 1.00 91.06 99 TYR A CA 1
ATOM 787 C C . TYR A 1 99 ? -2.571 4.401 16.504 1.00 91.06 99 TYR A C 1
ATOM 789 O O . TYR A 1 99 ? -1.670 4.088 15.730 1.00 91.06 99 TYR A O 1
ATOM 797 N N . MET A 1 100 ? -2.619 5.605 17.088 1.00 90.50 100 MET A N 1
ATOM 798 C CA . MET A 1 100 ? -1.599 6.632 16.852 1.00 90.50 100 MET A CA 1
ATOM 799 C C . MET A 1 100 ? -0.203 6.148 17.241 1.00 90.50 100 MET A C 1
ATOM 801 O O . MET A 1 100 ? 0.760 6.419 16.534 1.00 90.50 100 MET A O 1
ATOM 805 N N . SER A 1 101 ? -0.084 5.369 18.314 1.00 90.75 101 SER A N 1
ATOM 806 C CA . SER A 1 101 ? 1.198 4.799 18.722 1.00 90.75 101 SER A CA 1
ATOM 807 C C . SER A 1 101 ? 1.741 3.761 17.732 1.00 90.75 101 SER A C 1
ATOM 809 O O . SER A 1 101 ? 2.954 3.717 17.520 1.00 90.75 101 SER A O 1
ATOM 811 N N . TYR A 1 102 ? 0.875 2.941 17.122 1.00 91.69 102 TYR A N 1
ATOM 812 C CA . TYR A 1 102 ? 1.245 2.025 16.036 1.00 91.69 102 TYR A CA 1
ATOM 813 C C . TYR A 1 102 ? 1.664 2.784 14.773 1.00 91.69 102 TYR A C 1
ATOM 815 O O . TYR A 1 102 ? 2.667 2.426 14.158 1.00 91.69 102 TYR A O 1
ATOM 823 N N . LEU A 1 103 ? 0.954 3.862 14.431 1.00 92.94 103 LEU A N 1
ATOM 824 C CA . LEU A 1 103 ? 1.315 4.735 13.316 1.00 92.94 103 LEU A CA 1
ATOM 825 C C . LEU A 1 103 ? 2.680 5.401 13.545 1.00 92.94 103 LEU A C 1
ATOM 827 O O . LEU A 1 103 ? 3.551 5.324 12.685 1.00 92.94 103 LEU A O 1
ATOM 831 N N . THR A 1 104 ? 2.922 5.995 14.716 1.00 93.50 104 THR A N 1
ATOM 832 C CA . THR A 1 104 ? 4.225 6.601 15.036 1.00 93.50 104 THR A CA 1
ATOM 833 C C . THR A 1 104 ? 5.353 5.562 15.018 1.00 93.50 104 THR A C 1
ATOM 835 O O . THR A 1 104 ? 6.423 5.832 14.478 1.00 93.50 104 THR A O 1
ATOM 838 N N . SER A 1 105 ? 5.120 4.354 15.542 1.00 94.00 105 SER A N 1
ATOM 839 C CA . SER A 1 105 ? 6.077 3.240 15.451 1.00 94.00 105 SER A CA 1
ATOM 840 C C . SER A 1 105 ? 6.459 2.913 14.004 1.00 94.00 105 SER A C 1
ATOM 842 O O . SER A 1 105 ? 7.642 2.733 13.701 1.00 94.00 105 SER A O 1
ATOM 844 N N . HIS A 1 106 ? 5.466 2.861 13.112 1.00 94.19 106 HIS A N 1
ATOM 845 C CA . HIS A 1 106 ? 5.666 2.602 11.689 1.00 94.19 106 HIS A CA 1
ATOM 846 C C . HIS A 1 106 ? 6.435 3.740 11.000 1.00 94.19 106 HIS A C 1
ATOM 848 O O . HIS A 1 106 ? 7.377 3.476 10.253 1.00 94.19 106 HIS A O 1
ATOM 854 N N . LEU A 1 107 ? 6.148 4.999 11.342 1.00 95.38 107 LEU A N 1
ATOM 855 C CA . LEU A 1 107 ? 6.931 6.145 10.865 1.00 95.38 107 LEU A CA 1
ATOM 856 C C . LEU A 1 107 ? 8.392 6.092 11.340 1.00 95.38 107 LEU A C 1
ATOM 858 O O . LEU A 1 107 ? 9.298 6.392 10.562 1.00 95.38 107 LEU A O 1
ATOM 862 N N . TYR A 1 108 ? 8.650 5.654 12.577 1.00 95.00 108 TYR A N 1
ATOM 863 C CA . TYR A 1 108 ? 10.019 5.434 13.053 1.00 95.00 108 TYR A CA 1
ATOM 864 C C . TYR A 1 108 ? 10.721 4.284 12.330 1.00 95.00 108 TYR A C 1
ATOM 866 O O . TYR A 1 108 ? 11.895 4.420 11.992 1.00 95.00 108 TYR A O 1
ATOM 874 N N . LEU A 1 109 ? 10.023 3.183 12.034 1.00 95.06 109 LEU A N 1
ATOM 875 C CA . LEU A 1 109 ? 10.569 2.120 11.186 1.00 95.06 109 LEU A CA 1
ATOM 876 C C . LEU A 1 109 ? 10.965 2.671 9.811 1.00 95.06 109 LEU A C 1
ATOM 878 O O . LEU A 1 109 ? 12.061 2.386 9.335 1.00 95.06 109 LEU A O 1
ATOM 882 N N . MET A 1 110 ? 10.093 3.463 9.187 1.00 96.12 110 MET A N 1
ATOM 883 C CA . MET A 1 110 ? 10.350 4.077 7.887 1.00 96.12 110 MET A CA 1
ATOM 884 C C . MET A 1 110 ? 11.586 4.990 7.940 1.00 96.12 110 MET A C 1
ATOM 886 O O . MET A 1 110 ? 12.461 4.892 7.079 1.00 96.12 110 MET A O 1
ATOM 890 N N . ALA A 1 111 ? 11.719 5.809 8.988 1.00 95.19 111 ALA A N 1
ATOM 891 C CA . ALA A 1 111 ? 12.905 6.635 9.210 1.00 95.19 111 ALA A CA 1
ATOM 892 C C . ALA A 1 111 ? 14.181 5.792 9.405 1.00 95.19 111 ALA A C 1
ATOM 894 O O . ALA A 1 111 ? 15.223 6.114 8.838 1.00 95.19 111 ALA A O 1
ATOM 895 N N . LEU A 1 112 ? 14.111 4.686 10.153 1.00 94.69 112 LEU A N 1
ATOM 896 C CA . LEU A 1 112 ? 15.242 3.771 10.348 1.00 94.69 112 LEU A CA 1
ATOM 897 C C . LEU A 1 112 ? 15.640 3.052 9.052 1.00 94.69 112 LEU A C 1
ATOM 899 O O . LEU A 1 112 ? 16.829 2.943 8.766 1.00 94.69 112 LEU A O 1
ATOM 903 N N . LEU A 1 113 ? 14.676 2.599 8.244 1.00 95.50 113 LEU A N 1
ATOM 904 C CA . LEU A 1 113 ? 14.935 2.002 6.928 1.00 95.50 113 LEU A CA 1
ATOM 905 C C . LEU A 1 113 ? 15.593 3.007 5.977 1.00 95.50 113 LEU A C 1
ATOM 907 O O . LEU A 1 113 ? 16.538 2.652 5.275 1.00 95.50 113 LEU A O 1
ATOM 911 N N . MET A 1 114 ? 15.148 4.266 6.000 1.00 95.25 114 MET A N 1
ATOM 912 C CA . MET A 1 114 ? 15.769 5.349 5.238 1.00 95.25 114 MET A CA 1
ATOM 913 C C . MET A 1 114 ? 17.220 5.581 5.682 1.00 95.25 114 MET A C 1
ATOM 915 O O . MET A 1 114 ? 18.117 5.575 4.841 1.00 95.25 114 MET A O 1
ATOM 919 N N . ILE A 1 115 ? 17.466 5.708 6.991 1.00 94.12 115 ILE A N 1
ATOM 920 C CA . ILE A 1 115 ? 18.805 5.932 7.559 1.00 94.12 115 ILE A CA 1
ATOM 921 C C . ILE A 1 115 ? 19.743 4.739 7.315 1.00 94.12 115 ILE A C 1
ATOM 923 O O . ILE A 1 115 ? 20.934 4.941 7.121 1.00 94.12 115 ILE A O 1
ATOM 927 N N . VAL A 1 116 ? 19.255 3.495 7.327 1.00 92.88 116 VAL A N 1
ATOM 928 C CA . VAL A 1 116 ? 20.102 2.300 7.137 1.00 92.88 116 VAL A CA 1
ATOM 929 C C . VAL A 1 116 ? 20.339 1.985 5.659 1.00 92.88 116 VAL A C 1
ATOM 931 O O . VAL A 1 116 ? 21.463 1.665 5.271 1.00 92.88 116 VAL A O 1
ATOM 934 N N . GLY A 1 117 ? 19.280 2.002 4.849 1.00 91.19 117 GLY A N 1
ATOM 935 C CA . GLY A 1 117 ? 19.296 1.473 3.485 1.00 91.19 117 GLY A CA 1
ATOM 936 C C . GLY A 1 117 ? 19.537 2.517 2.400 1.00 91.19 117 GLY A C 1
ATOM 937 O O . GLY A 1 117 ? 20.225 2.218 1.427 1.00 91.19 117 GLY A O 1
ATOM 938 N N . ILE A 1 118 ? 18.983 3.724 2.552 1.00 94.06 118 ILE A N 1
ATOM 939 C CA . ILE A 1 118 ? 18.917 4.721 1.470 1.00 94.06 118 ILE A CA 1
ATOM 940 C C . ILE A 1 118 ? 19.967 5.815 1.671 1.00 94.06 118 ILE A C 1
ATOM 942 O O . ILE A 1 118 ? 20.793 6.052 0.793 1.00 94.06 118 ILE A O 1
ATOM 946 N N . THR A 1 119 ? 19.966 6.457 2.840 1.00 92.31 119 THR A N 1
ATOM 947 C CA . THR A 1 119 ? 20.860 7.571 3.184 1.00 92.31 119 THR A CA 1
ATOM 948 C C . THR A 1 119 ? 21.700 7.225 4.417 1.00 92.31 119 THR A C 1
ATOM 950 O O . THR A 1 119 ? 21.450 7.756 5.505 1.00 92.31 119 THR A O 1
ATOM 953 N N . PRO A 1 120 ? 22.678 6.312 4.283 1.00 89.38 120 PRO A N 1
ATOM 954 C CA . PRO A 1 120 ? 23.514 5.902 5.399 1.00 89.38 120 PRO A CA 1
ATOM 955 C C . PRO A 1 120 ? 24.402 7.051 5.879 1.00 89.38 120 PRO A C 1
ATOM 957 O O . PRO A 1 120 ? 25.107 7.683 5.099 1.00 89.38 120 PRO A O 1
ATOM 960 N N . ILE A 1 121 ? 24.377 7.300 7.193 1.00 87.12 121 ILE A N 1
ATOM 961 C CA . ILE A 1 121 ? 25.195 8.336 7.856 1.00 87.12 121 ILE A CA 1
ATOM 962 C C . ILE A 1 121 ? 26.689 7.998 7.751 1.00 87.12 121 ILE A C 1
ATOM 964 O O . ILE A 1 121 ? 27.539 8.881 7.666 1.00 87.12 121 ILE A O 1
ATOM 968 N N . TYR A 1 122 ? 27.007 6.704 7.775 1.00 84.12 122 TYR A N 1
ATOM 969 C CA . TYR A 1 122 ? 28.367 6.190 7.675 1.00 84.12 122 TYR A CA 1
ATOM 970 C C . TYR A 1 122 ? 28.609 5.603 6.283 1.00 84.12 122 TYR A C 1
ATOM 972 O O . TYR A 1 122 ? 27.676 5.076 5.674 1.00 84.12 122 TYR A O 1
ATOM 980 N N . PRO A 1 123 ? 29.854 5.642 5.778 1.00 83.38 123 PRO A N 1
ATOM 981 C CA . PRO A 1 123 ? 30.166 5.104 4.463 1.00 83.38 123 PRO A CA 1
ATOM 982 C C . PRO A 1 123 ? 29.822 3.611 4.377 1.00 83.38 123 PRO A C 1
ATOM 984 O O . PRO A 1 123 ? 30.135 2.823 5.271 1.00 83.38 123 PRO A O 1
ATOM 987 N N . ILE A 1 124 ? 29.186 3.231 3.267 1.00 79.44 124 ILE A N 1
ATOM 988 C CA . ILE A 1 124 ? 28.730 1.858 2.994 1.00 79.44 124 ILE A CA 1
ATOM 989 C C . ILE A 1 124 ? 29.924 0.900 2.876 1.00 79.44 124 ILE A C 1
ATOM 991 O O . ILE A 1 124 ? 29.869 -0.244 3.331 1.00 79.44 124 ILE A O 1
ATOM 995 N N . GLN A 1 125 ? 31.015 1.369 2.268 1.00 78.81 125 GLN A N 1
ATOM 996 C CA . GLN A 1 125 ? 32.230 0.588 2.091 1.00 78.81 125 GLN A CA 1
ATOM 997 C C . GLN A 1 125 ? 33.067 0.647 3.368 1.00 78.81 125 GLN A C 1
ATOM 999 O O . GLN A 1 125 ? 33.629 1.685 3.716 1.00 78.81 125 GLN A O 1
ATOM 1004 N N . ARG A 1 126 ? 33.142 -0.484 4.074 1.00 76.44 126 ARG A N 1
ATOM 1005 C CA . ARG A 1 126 ? 33.855 -0.597 5.349 1.00 76.44 126 ARG A CA 1
ATOM 1006 C C . ARG A 1 126 ? 34.737 -1.850 5.409 1.00 76.44 126 ARG A C 1
ATOM 1008 O O . ARG A 1 126 ? 34.340 -2.888 4.886 1.00 76.44 126 ARG A O 1
ATOM 1015 N N . PRO A 1 127 ? 35.895 -1.787 6.098 1.00 71.88 127 PRO A N 1
ATOM 1016 C CA . PRO A 1 127 ? 36.824 -2.913 6.242 1.00 71.88 127 PRO A CA 1
ATOM 1017 C C . PRO A 1 127 ? 36.385 -3.946 7.291 1.00 71.88 127 PRO A C 1
ATOM 1019 O O . PRO A 1 127 ? 37.038 -4.972 7.453 1.00 71.88 127 PRO A O 1
ATOM 1022 N N . LYS A 1 128 ? 35.293 -3.700 8.026 1.00 78.06 128 LYS A N 1
ATOM 1023 C CA . LYS A 1 128 ? 34.680 -4.658 8.958 1.00 78.06 128 LYS A CA 1
ATOM 1024 C C . LYS A 1 128 ? 33.172 -4.656 8.752 1.00 78.06 128 LYS A C 1
ATOM 1026 O O . LYS A 1 128 ? 32.564 -3.593 8.812 1.00 78.06 128 LYS A O 1
ATOM 1031 N N . LEU A 1 129 ? 32.552 -5.824 8.589 1.00 80.69 129 LEU A N 1
ATOM 1032 C CA . LEU A 1 129 ? 31.104 -5.941 8.374 1.00 80.69 129 LEU A CA 1
ATOM 1033 C C . LEU A 1 129 ? 30.257 -5.716 9.644 1.00 80.69 129 LEU A C 1
ATOM 1035 O O . LEU A 1 129 ? 29.046 -5.884 9.592 1.00 80.69 129 LEU A O 1
ATOM 1039 N N . MET A 1 130 ? 30.856 -5.305 10.765 1.00 81.44 130 MET A N 1
ATOM 1040 C CA . MET A 1 130 ? 30.158 -5.194 12.049 1.00 81.44 130 MET A CA 1
ATOM 1041 C C . MET A 1 130 ? 29.006 -4.181 12.016 1.00 81.44 130 MET A C 1
ATOM 1043 O O . MET A 1 130 ? 29.219 -3.053 11.560 1.00 81.44 130 MET A O 1
ATOM 1047 N N . PRO A 1 131 ? 27.816 -4.550 12.522 1.00 85.38 131 PRO A N 1
ATOM 1048 C CA . PRO A 1 131 ? 26.658 -3.680 12.473 1.00 85.38 131 PRO A CA 1
ATOM 1049 C C . PRO A 1 131 ? 26.781 -2.456 13.383 1.00 85.38 131 PRO A C 1
ATOM 1051 O O . PRO A 1 131 ? 27.261 -2.545 14.517 1.00 85.38 131 PRO A O 1
ATOM 1054 N N . TYR A 1 132 ? 26.324 -1.307 12.885 1.00 89.31 132 TYR A N 1
ATOM 1055 C CA . TYR A 1 132 ? 26.284 -0.060 13.656 1.00 89.31 132 TYR A CA 1
ATOM 1056 C C . TYR A 1 132 ? 25.107 -0.029 14.638 1.00 89.31 132 TYR A C 1
ATOM 1058 O O . TYR A 1 132 ? 24.150 -0.792 14.523 1.00 89.31 132 TYR A O 1
ATOM 1066 N N . TRP A 1 133 ? 25.141 0.908 15.591 1.00 90.56 133 TRP A N 1
ATOM 1067 C CA . TRP A 1 133 ? 24.097 1.063 16.611 1.00 90.56 133 TRP A CA 1
ATOM 1068 C C . TRP A 1 133 ? 22.686 1.226 16.014 1.00 90.56 133 TRP A C 1
ATOM 1070 O O . TRP A 1 133 ? 21.744 0.615 16.506 1.00 90.56 133 TRP A O 1
ATOM 1080 N N . TYR A 1 134 ? 22.535 1.972 14.916 1.00 90.88 134 TYR A N 1
ATOM 1081 C CA . TYR A 1 134 ? 21.247 2.158 14.239 1.00 90.88 134 TYR A CA 1
ATOM 1082 C C . TYR A 1 134 ? 20.807 0.921 13.426 1.00 90.88 134 TYR A C 1
ATOM 1084 O O . TYR A 1 134 ? 19.610 0.695 13.268 1.00 90.88 134 TYR A O 1
ATOM 1092 N N . GLU A 1 135 ? 21.739 0.067 12.982 1.00 91.75 135 GLU A N 1
ATOM 1093 C CA . GLU A 1 135 ? 21.426 -1.234 12.358 1.00 91.75 135 GLU A CA 1
ATOM 1094 C C . GLU A 1 135 ? 20.910 -2.231 13.412 1.00 91.75 135 GLU A C 1
ATOM 1096 O O . GLU A 1 135 ? 19.950 -2.959 13.163 1.00 91.75 135 GLU A O 1
ATOM 1101 N N . TRP A 1 136 ? 21.477 -2.204 14.625 1.00 92.31 136 TRP A N 1
ATOM 1102 C CA . TRP A 1 136 ? 20.946 -2.948 15.773 1.00 92.31 136 TRP A CA 1
ATOM 1103 C C . TRP A 1 136 ? 19.551 -2.472 16.177 1.00 92.31 136 TRP A C 1
ATOM 1105 O O . TRP A 1 136 ? 18.674 -3.292 16.442 1.00 92.31 136 TRP A O 1
ATOM 1115 N N . ILE A 1 137 ? 19.324 -1.157 16.188 1.00 93.06 137 ILE A N 1
ATOM 1116 C CA . ILE A 1 137 ? 17.998 -0.587 16.442 1.00 93.06 137 ILE A CA 1
ATOM 1117 C C . ILE A 1 137 ? 16.995 -1.051 15.378 1.00 93.06 137 ILE A C 1
ATOM 1119 O O . ILE A 1 137 ? 15.907 -1.502 15.734 1.00 93.06 137 ILE A O 1
ATOM 1123 N N . LEU A 1 138 ? 17.358 -1.016 14.090 1.00 93.88 138 LEU A N 1
ATOM 1124 C CA . LEU A 1 138 ? 16.500 -1.529 13.018 1.00 93.88 138 LEU A CA 1
ATOM 1125 C C . LEU A 1 138 ? 16.166 -3.015 13.226 1.00 93.88 138 LEU A C 1
ATOM 1127 O O . LEU A 1 138 ? 15.009 -3.403 13.083 1.00 93.88 138 LEU A O 1
ATOM 1131 N N . LEU A 1 139 ? 17.143 -3.840 13.614 1.00 93.19 139 LEU A N 1
ATOM 1132 C CA . LEU A 1 139 ? 16.924 -5.258 13.915 1.00 93.19 139 LEU A CA 1
ATOM 1133 C C . LEU A 1 139 ? 15.918 -5.448 15.062 1.00 93.19 139 LEU A C 1
ATOM 1135 O O . LEU A 1 139 ? 15.028 -6.299 14.978 1.00 93.19 139 LEU A O 1
ATOM 1139 N N . VAL A 1 140 ? 16.005 -4.635 16.116 1.00 93.31 140 VAL A N 1
ATOM 1140 C CA . VAL A 1 140 ? 15.038 -4.643 17.225 1.00 93.31 140 VAL A CA 1
ATOM 1141 C C . VAL A 1 140 ? 13.631 -4.259 16.742 1.00 93.31 140 VAL A C 1
ATOM 1143 O O . VAL A 1 140 ? 12.658 -4.912 17.111 1.00 93.31 140 VAL A O 1
ATOM 1146 N N . TRP A 1 141 ? 13.506 -3.269 15.857 1.00 93.88 141 TRP A N 1
ATOM 1147 C CA . TRP A 1 141 ? 12.219 -2.886 15.262 1.00 93.88 141 TRP A CA 1
ATOM 1148 C C . TRP A 1 141 ? 11.626 -3.973 14.353 1.00 93.88 141 TRP A C 1
ATOM 1150 O O . TRP A 1 141 ? 10.437 -4.284 14.462 1.00 93.88 141 TRP A O 1
ATOM 1160 N N . LEU A 1 142 ? 12.442 -4.581 13.485 1.00 94.00 142 LEU A N 1
ATOM 1161 C CA . LEU A 1 142 ? 12.020 -5.663 12.589 1.00 94.00 142 LEU A CA 1
ATOM 1162 C C . LEU A 1 142 ? 11.631 -6.926 13.367 1.00 94.00 142 LEU A C 1
ATOM 1164 O O . LEU A 1 142 ? 10.619 -7.550 13.059 1.00 94.00 142 LEU A O 1
ATOM 1168 N N . SER A 1 143 ? 12.379 -7.278 14.415 1.00 92.12 143 SER A N 1
ATOM 1169 C CA . SER A 1 143 ? 12.027 -8.402 15.295 1.00 92.12 143 SER A CA 1
ATOM 1170 C C . SER A 1 143 ? 10.766 -8.127 16.120 1.00 92.12 143 SER A C 1
ATOM 1172 O O . SER A 1 143 ? 9.938 -9.022 16.278 1.00 92.12 143 SER A O 1
ATOM 1174 N N . GLY A 1 144 ? 10.560 -6.890 16.582 1.00 91.75 144 GLY A N 1
ATOM 1175 C CA . GLY A 1 144 ? 9.307 -6.474 17.208 1.00 91.75 144 GLY A CA 1
ATOM 1176 C C . GLY A 1 144 ? 8.120 -6.569 16.245 1.00 91.75 144 GLY A C 1
ATOM 1177 O O . GLY A 1 144 ? 7.055 -7.050 16.630 1.00 91.75 144 GLY A O 1
ATOM 1178 N N . LEU A 1 145 ? 8.291 -6.201 14.972 1.00 90.81 145 LEU A N 1
ATOM 1179 C CA . LEU A 1 145 ? 7.248 -6.384 13.956 1.00 90.81 145 LEU A CA 1
ATOM 1180 C C . LEU A 1 145 ? 6.971 -7.857 13.653 1.00 90.81 145 LEU A C 1
ATOM 1182 O O . LEU A 1 145 ? 5.805 -8.236 13.564 1.00 90.81 145 LEU A O 1
ATOM 1186 N N . LEU A 1 146 ? 8.011 -8.691 13.567 1.00 91.38 146 LEU A N 1
ATOM 1187 C CA . LEU A 1 146 ? 7.867 -10.141 13.428 1.00 91.38 146 LEU A CA 1
ATOM 1188 C C . LEU A 1 146 ? 7.071 -10.730 14.597 1.00 91.38 146 LEU A C 1
ATOM 1190 O O . LEU A 1 146 ? 6.136 -11.494 14.387 1.00 91.38 146 LEU A O 1
ATOM 1194 N N . LEU A 1 147 ? 7.399 -10.338 15.831 1.00 90.19 147 LEU A N 1
ATOM 1195 C CA . LEU A 1 147 ? 6.673 -10.774 17.021 1.00 90.19 147 LEU A CA 1
ATOM 1196 C C . LEU A 1 147 ? 5.212 -10.311 16.994 1.00 90.19 147 LEU A C 1
ATOM 1198 O O . LEU A 1 147 ? 4.319 -11.073 17.359 1.00 90.19 147 LEU A O 1
ATOM 1202 N N . PHE A 1 148 ? 4.952 -9.075 16.564 1.00 88.00 148 PHE A N 1
ATOM 1203 C CA . PHE A 1 148 ? 3.590 -8.559 16.447 1.00 88.00 148 PHE A CA 1
ATOM 1204 C C . PHE A 1 148 ? 2.770 -9.364 15.433 1.00 88.00 148 PHE A C 1
ATOM 1206 O O . PHE A 1 148 ? 1.650 -9.749 15.748 1.00 88.00 148 PHE A O 1
ATOM 1213 N N . GLU A 1 149 ? 3.343 -9.685 14.272 1.00 88.31 149 GLU A N 1
ATOM 1214 C CA . GLU A 1 149 ? 2.673 -10.490 13.245 1.00 88.31 149 GLU A CA 1
ATOM 1215 C C . GLU A 1 149 ? 2.447 -11.944 13.686 1.00 88.31 149 GLU A C 1
ATOM 1217 O O . GLU A 1 149 ? 1.400 -12.518 13.413 1.00 88.31 149 GLU A O 1
ATOM 1222 N N . LEU A 1 150 ? 3.392 -12.542 14.419 1.00 86.19 150 LEU A N 1
ATOM 1223 C CA . LEU A 1 150 ? 3.240 -13.905 14.943 1.00 86.19 150 LEU A CA 1
ATOM 1224 C C . LEU A 1 150 ? 2.228 -13.998 16.092 1.00 86.19 150 LEU A C 1
ATOM 1226 O O . LEU A 1 150 ? 1.581 -15.029 16.258 1.00 86.19 150 LEU A O 1
ATOM 1230 N N . THR A 1 151 ? 2.111 -12.950 16.911 1.00 85.44 151 THR A N 1
ATOM 1231 C CA . THR A 1 151 ? 1.164 -12.919 18.041 1.00 85.44 151 THR A CA 1
ATOM 1232 C C . THR A 1 151 ? -0.241 -12.517 17.614 1.00 85.44 151 THR A C 1
ATOM 1234 O O . THR A 1 151 ? -1.208 -13.003 18.191 1.00 85.44 151 THR A O 1
ATOM 1237 N N . ASN A 1 152 ? -0.355 -11.644 16.615 1.00 82.69 152 ASN A N 1
ATOM 1238 C CA . ASN A 1 152 ? -1.614 -11.172 16.057 1.00 82.69 152 ASN A CA 1
ATOM 1239 C C . ASN A 1 152 ? -1.511 -11.249 14.528 1.00 82.69 152 ASN A C 1
ATOM 1241 O O . ASN A 1 152 ? -1.129 -10.250 13.905 1.00 82.69 152 ASN A O 1
ATOM 1245 N N . PRO A 1 153 ? -1.802 -12.419 13.926 1.00 81.50 153 PRO A N 1
ATOM 1246 C CA . PRO A 1 153 ? -1.757 -12.561 12.479 1.00 81.50 153 PRO A CA 1
ATOM 1247 C C . PRO A 1 153 ? -2.735 -11.571 11.855 1.00 81.50 153 PRO A C 1
ATOM 1249 O O . PRO A 1 153 ? -3.906 -11.522 12.235 1.00 81.50 153 PRO A O 1
ATOM 1252 N N . SER A 1 154 ? -2.244 -10.757 10.924 1.00 72.38 154 SER A N 1
ATOM 1253 C CA . SER A 1 154 ? -3.096 -9.808 10.223 1.00 72.38 154 SER A CA 1
ATOM 1254 C C . SER A 1 154 ? -4.023 -10.561 9.273 1.00 72.38 154 SER A C 1
ATOM 1256 O O . SER A 1 154 ? -3.596 -11.488 8.575 1.00 72.38 154 SER A O 1
ATOM 1258 N N . ASP A 1 155 ? -5.281 -10.131 9.187 1.00 72.69 155 ASP A N 1
ATOM 1259 C CA . ASP A 1 155 ? -6.169 -10.596 8.127 1.00 72.69 155 ASP A CA 1
ATOM 1260 C C . ASP A 1 155 ? -5.510 -10.271 6.778 1.00 72.69 155 ASP A C 1
ATOM 1262 O O . ASP A 1 155 ? -5.143 -9.126 6.508 1.00 72.69 155 ASP A O 1
ATOM 1266 N N . LYS A 1 156 ? -5.336 -11.281 5.916 1.00 74.69 156 LYS A N 1
ATOM 1267 C CA . LYS A 1 156 ? -4.673 -11.127 4.604 1.00 74.69 156 LYS A CA 1
ATOM 1268 C C . LYS A 1 156 ? -5.532 -10.391 3.567 1.00 74.69 156 LYS A C 1
ATOM 1270 O O . LYS A 1 156 ? -5.139 -10.292 2.409 1.00 74.69 156 LYS A O 1
ATOM 1275 N N . SER A 1 157 ? -6.712 -9.919 3.960 1.00 69.12 157 SER A N 1
ATOM 1276 C CA . SER A 1 157 ? -7.621 -9.185 3.085 1.00 69.12 157 SER A CA 1
ATOM 1277 C C . SER A 1 157 ? -7.097 -7.768 2.821 1.00 69.12 157 SER A C 1
ATOM 1279 O O . SER A 1 157 ? -6.616 -7.098 3.734 1.00 69.12 157 SER A O 1
ATOM 1281 N N . GLY A 1 158 ? -7.215 -7.292 1.579 1.00 72.19 158 GLY A N 1
ATOM 1282 C CA . GLY A 1 158 ? -6.835 -5.927 1.193 1.00 72.19 158 GLY A CA 1
ATOM 1283 C C . GLY A 1 158 ? -5.339 -5.630 1.369 1.00 72.19 158 GLY A C 1
ATOM 1284 O O . GLY A 1 158 ? -4.488 -6.376 0.885 1.00 72.19 158 GLY A O 1
ATOM 1285 N N . LEU A 1 159 ? -5.012 -4.531 2.062 1.00 73.31 159 LEU A N 1
ATOM 1286 C CA . LEU A 1 159 ? -3.633 -4.069 2.280 1.00 73.31 159 LEU A CA 1
ATOM 1287 C C . LEU A 1 159 ? -2.868 -4.866 3.358 1.00 73.31 159 LEU A C 1
ATOM 1289 O O . LEU A 1 159 ? -1.663 -4.661 3.515 1.00 73.31 159 LEU A O 1
ATOM 1293 N N . GLY A 1 160 ? -3.501 -5.820 4.054 1.00 78.31 160 GLY A N 1
ATOM 1294 C CA . GLY A 1 160 ? -2.851 -6.615 5.106 1.00 78.31 160 GLY A CA 1
ATOM 1295 C C . GLY A 1 160 ? -1.628 -7.411 4.623 1.00 78.31 160 GLY A C 1
ATOM 1296 O O . GLY A 1 160 ? -0.665 -7.596 5.370 1.00 78.31 160 GLY A O 1
ATOM 1297 N N . TRP A 1 161 ? -1.598 -7.813 3.345 1.00 84.75 161 TRP A N 1
ATOM 1298 C CA . TRP A 1 161 ? -0.431 -8.476 2.749 1.00 84.75 161 TRP A CA 1
ATOM 1299 C C . TRP A 1 161 ? 0.792 -7.554 2.633 1.00 84.75 161 TRP A C 1
ATOM 1301 O O . TRP A 1 161 ? 1.923 -8.026 2.739 1.00 84.75 161 TRP A O 1
ATOM 1311 N N . VAL A 1 162 ? 0.593 -6.237 2.488 1.00 89.62 162 VAL A N 1
ATOM 1312 C CA . VAL A 1 162 ? 1.691 -5.262 2.364 1.00 89.62 162 VAL A CA 1
ATOM 1313 C C . VAL A 1 162 ? 2.572 -5.284 3.612 1.00 89.62 162 VAL A C 1
ATOM 1315 O O . VAL A 1 162 ? 3.794 -5.313 3.492 1.00 89.62 162 VAL A O 1
ATOM 1318 N N . LYS A 1 163 ? 1.973 -5.369 4.807 1.00 89.44 163 LYS A N 1
ATOM 1319 C CA 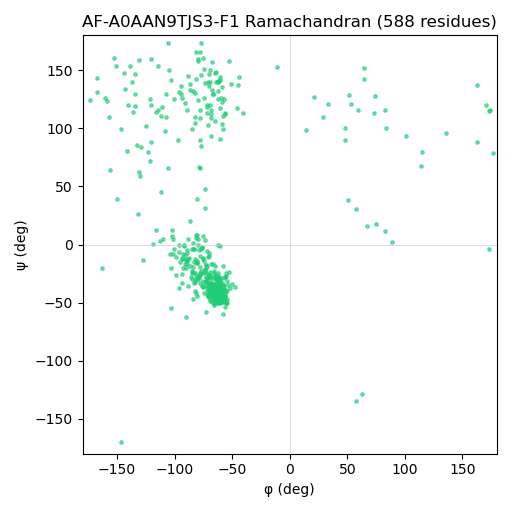. LYS A 1 163 ? 2.701 -5.479 6.082 1.00 89.44 163 LYS A CA 1
ATOM 1320 C C . LYS A 1 163 ? 3.614 -6.710 6.124 1.00 89.44 163 LYS A C 1
ATOM 1322 O O . LYS A 1 163 ? 4.766 -6.612 6.547 1.00 89.44 163 LYS A O 1
ATOM 1327 N N . VAL A 1 164 ? 3.120 -7.857 5.653 1.00 91.44 164 VAL A N 1
ATOM 1328 C CA . VAL A 1 164 ? 3.905 -9.100 5.564 1.00 91.44 164 VAL A CA 1
ATOM 1329 C C . VAL A 1 164 ? 5.038 -8.952 4.546 1.00 91.44 164 VAL A C 1
ATOM 1331 O O . VAL A 1 164 ? 6.158 -9.384 4.811 1.00 91.44 164 VAL A O 1
ATOM 1334 N N . SER A 1 165 ? 4.788 -8.287 3.418 1.00 91.81 165 SER A N 1
ATOM 1335 C CA . SER A 1 165 ? 5.806 -8.025 2.396 1.00 91.81 165 SER A CA 1
ATOM 1336 C C . SER A 1 165 ? 6.916 -7.093 2.895 1.00 91.81 165 SER A C 1
ATOM 1338 O O . SER A 1 165 ? 8.090 -7.392 2.683 1.00 91.81 165 SER A O 1
ATOM 1340 N N . VAL A 1 166 ? 6.587 -6.019 3.628 1.00 94.19 166 VAL A N 1
ATOM 1341 C CA . VAL A 1 166 ? 7.585 -5.147 4.288 1.00 94.19 166 VAL A CA 1
ATOM 1342 C C . VAL A 1 166 ? 8.481 -5.965 5.217 1.00 94.19 166 VAL A C 1
ATOM 1344 O O . VAL A 1 166 ? 9.706 -5.834 5.185 1.00 94.19 166 VAL A O 1
ATOM 1347 N N . LEU A 1 167 ? 7.877 -6.846 6.018 1.00 93.50 167 LEU A N 1
ATOM 1348 C CA . LEU A 1 167 ? 8.605 -7.717 6.934 1.00 93.50 167 LEU A CA 1
ATOM 1349 C C . LEU A 1 167 ? 9.511 -8.708 6.191 1.00 93.50 167 LEU A C 1
ATOM 1351 O O . LEU A 1 167 ? 10.654 -8.907 6.598 1.00 93.50 167 LEU A O 1
ATOM 1355 N N . LEU A 1 168 ? 9.032 -9.295 5.092 1.00 94.62 168 LEU A N 1
ATOM 1356 C CA . LEU A 1 168 ? 9.789 -10.241 4.275 1.00 94.62 168 LEU A CA 1
ATOM 1357 C C . LEU A 1 168 ? 11.054 -9.600 3.691 1.00 94.62 168 LEU A C 1
ATOM 1359 O O . LEU A 1 168 ? 12.143 -10.138 3.889 1.00 94.62 168 LEU A O 1
ATOM 1363 N N . PHE A 1 169 ? 10.931 -8.432 3.050 1.00 95.81 169 PHE A N 1
ATOM 1364 C CA . PHE A 1 169 ? 12.085 -7.712 2.494 1.00 95.81 169 PHE A CA 1
ATOM 1365 C C . PHE A 1 169 ? 13.020 -7.154 3.583 1.00 95.81 169 PHE A C 1
ATOM 1367 O O . PHE A 1 169 ? 14.239 -7.104 3.405 1.00 95.81 169 PHE A O 1
ATOM 1374 N N . GLY A 1 170 ? 12.474 -6.776 4.744 1.00 94.81 170 GLY A N 1
ATOM 1375 C CA . GLY A 1 170 ? 13.267 -6.363 5.903 1.00 94.81 170 GLY A CA 1
ATOM 1376 C C . GLY A 1 170 ? 14.118 -7.505 6.471 1.00 94.81 170 GLY A C 1
ATOM 1377 O O . GLY A 1 170 ? 15.325 -7.348 6.657 1.00 94.81 170 GLY A O 1
ATOM 1378 N N . ILE A 1 171 ? 13.516 -8.676 6.705 1.00 94.38 171 ILE A N 1
ATOM 1379 C CA . ILE A 1 171 ? 14.229 -9.863 7.203 1.00 94.38 171 ILE A CA 1
ATOM 1380 C C . ILE A 1 171 ? 15.240 -10.356 6.171 1.00 94.38 171 ILE A C 1
ATOM 1382 O O . ILE A 1 171 ? 16.355 -10.708 6.550 1.00 94.38 171 ILE A O 1
ATOM 1386 N N . SER A 1 172 ? 14.902 -10.348 4.879 1.00 94.81 172 SER A N 1
ATOM 1387 C CA . SER A 1 172 ? 15.843 -10.756 3.837 1.00 94.81 172 SER A CA 1
ATOM 1388 C C . SER A 1 172 ? 17.057 -9.827 3.763 1.00 94.81 172 SER A C 1
ATOM 1390 O O . SER A 1 172 ? 18.174 -10.317 3.627 1.00 94.81 172 SER A O 1
ATOM 1392 N N . GLY A 1 173 ? 16.885 -8.511 3.944 1.00 94.12 173 GLY A N 1
ATOM 1393 C CA . GLY A 1 173 ? 18.008 -7.574 4.047 1.00 94.12 173 GLY A CA 1
ATOM 1394 C C . GLY A 1 173 ? 18.931 -7.896 5.230 1.00 94.12 173 GLY A C 1
ATOM 1395 O O . GLY A 1 173 ? 20.153 -7.959 5.079 1.00 94.12 173 GLY A O 1
ATOM 1396 N N . VAL A 1 174 ? 18.362 -8.196 6.403 1.00 93.38 174 VAL A N 1
ATOM 1397 C CA . VAL A 1 174 ? 19.142 -8.643 7.573 1.00 93.38 174 VAL A CA 1
ATOM 1398 C C . VAL A 1 174 ? 19.827 -9.990 7.306 1.00 93.38 174 VAL A C 1
ATOM 1400 O O . VAL A 1 174 ? 20.993 -10.163 7.655 1.00 93.38 174 VAL A O 1
ATOM 1403 N N . ALA A 1 175 ? 19.152 -10.929 6.641 1.00 93.12 175 ALA A N 1
ATOM 1404 C CA . ALA A 1 175 ? 19.710 -12.231 6.290 1.00 93.12 175 ALA A CA 1
ATOM 1405 C C . ALA A 1 175 ? 20.894 -12.112 5.318 1.00 93.12 175 ALA A C 1
ATOM 1407 O O . ALA A 1 175 ? 21.918 -12.751 5.540 1.00 93.12 175 ALA A O 1
ATOM 1408 N N . VAL A 1 176 ? 20.801 -11.246 4.301 1.00 92.50 176 VAL A N 1
ATOM 1409 C CA . VAL A 1 176 ? 21.910 -10.929 3.382 1.00 92.50 176 VAL A CA 1
ATOM 1410 C C . VAL A 1 176 ? 23.110 -10.389 4.161 1.00 92.50 176 VAL A C 1
ATOM 1412 O O . VAL A 1 176 ? 24.242 -10.803 3.921 1.00 92.50 176 VAL A O 1
ATOM 1415 N N . HIS A 1 177 ? 22.875 -9.521 5.147 1.00 90.31 177 HIS A N 1
ATOM 1416 C CA . HIS A 1 177 ? 23.934 -8.990 6.001 1.00 90.31 177 HIS A CA 1
ATOM 1417 C C . HIS A 1 177 ? 24.618 -10.075 6.856 1.00 90.31 177 HIS A C 1
ATOM 1419 O O . HIS A 1 177 ? 25.847 -10.138 6.906 1.00 90.31 177 HIS A O 1
ATOM 1425 N N . LEU A 1 178 ? 23.833 -10.958 7.486 1.00 90.81 178 LEU A N 1
ATOM 1426 C CA . LEU A 1 178 ? 24.344 -12.083 8.280 1.00 90.81 178 LEU A CA 1
ATOM 1427 C C . LEU A 1 178 ? 25.096 -13.105 7.418 1.00 90.81 178 LEU A C 1
ATOM 1429 O O . LEU A 1 178 ? 26.141 -13.607 7.827 1.00 90.81 178 LEU A O 1
ATOM 1433 N N . PHE A 1 179 ? 24.594 -13.379 6.214 1.00 90.44 179 PHE A N 1
ATOM 1434 C CA . PHE A 1 179 ? 25.243 -14.259 5.249 1.00 90.44 179 PHE A CA 1
ATOM 1435 C C . PHE A 1 179 ? 26.622 -13.725 4.847 1.00 90.44 179 PHE A C 1
ATOM 1437 O O . PHE A 1 179 ? 27.599 -14.472 4.842 1.00 90.44 179 PHE A O 1
ATOM 1444 N N . GLY A 1 180 ? 26.718 -12.414 4.609 1.00 86.62 180 GLY A N 1
ATOM 1445 C CA . GLY A 1 180 ? 27.989 -11.736 4.370 1.00 86.62 180 GLY A CA 1
ATOM 1446 C C . GLY A 1 180 ? 29.008 -11.903 5.472 1.00 86.62 180 GLY A C 1
ATOM 1447 O O . GLY A 1 180 ? 30.189 -12.091 5.204 1.00 86.62 180 GLY A O 1
ATOM 1448 N N . TRP A 1 181 ? 28.541 -11.819 6.715 1.00 86.38 181 TRP A N 1
ATOM 1449 C CA . TRP A 1 181 ? 29.404 -11.920 7.882 1.00 86.38 181 TRP A CA 1
ATOM 1450 C C . TRP A 1 181 ? 29.959 -13.337 8.069 1.00 86.38 181 TRP A C 1
ATOM 1452 O O . TRP A 1 181 ? 31.106 -13.486 8.480 1.00 86.38 181 TRP A O 1
ATOM 1462 N N . ALA A 1 182 ? 29.160 -14.362 7.760 1.00 87.62 182 ALA A N 1
ATOM 1463 C CA . ALA A 1 182 ? 29.509 -15.756 8.014 1.00 87.62 182 ALA A CA 1
ATOM 1464 C C . ALA A 1 182 ? 30.287 -16.438 6.873 1.00 87.62 182 ALA A C 1
ATOM 1466 O O . ALA A 1 182 ? 31.139 -17.276 7.157 1.00 87.62 182 ALA A O 1
ATOM 1467 N N . TYR A 1 183 ? 29.997 -16.114 5.605 1.00 87.69 183 TYR A N 1
ATOM 1468 C CA . TYR A 1 183 ? 30.430 -16.945 4.469 1.00 87.69 183 TYR A CA 1
ATOM 1469 C C . TYR A 1 183 ? 31.191 -16.209 3.358 1.00 87.69 183 TYR A C 1
ATOM 1471 O O . TYR A 1 183 ? 31.758 -16.869 2.491 1.00 87.69 183 TYR A O 1
ATOM 1479 N N . VAL A 1 184 ? 31.191 -14.872 3.327 1.00 87.69 184 VAL A N 1
ATOM 1480 C CA . VAL A 1 184 ? 31.627 -14.110 2.144 1.00 87.69 184 VAL A CA 1
ATOM 1481 C C . VAL A 1 184 ? 32.985 -13.443 2.358 1.00 87.69 184 VAL A C 1
ATOM 1483 O O . VAL A 1 184 ? 33.192 -12.709 3.327 1.00 87.69 184 VAL A O 1
ATOM 1486 N N . GLU A 1 185 ? 33.901 -13.645 1.408 1.00 85.75 185 GLU A N 1
ATOM 1487 C CA . GLU A 1 185 ? 35.223 -13.015 1.417 1.00 85.75 185 GLU A CA 1
ATOM 1488 C C . GLU A 1 185 ? 35.153 -11.478 1.295 1.00 85.75 185 GLU A C 1
ATOM 1490 O O . GLU A 1 185 ? 34.289 -10.951 0.583 1.00 85.75 185 GLU A O 1
ATOM 1495 N N . PRO A 1 186 ? 36.107 -10.733 1.895 1.00 80.19 186 PRO A N 1
ATOM 1496 C CA . PRO A 1 186 ? 36.105 -9.266 1.904 1.00 80.19 186 PRO A CA 1
ATOM 1497 C C . PRO A 1 186 ? 36.031 -8.580 0.535 1.00 80.19 186 PRO A C 1
ATOM 1499 O O . PRO A 1 186 ? 35.559 -7.448 0.442 1.00 80.19 186 PRO A O 1
ATOM 1502 N N . SER A 1 187 ? 36.459 -9.257 -0.534 1.00 84.00 187 SER A N 1
ATOM 1503 C CA . SER A 1 187 ? 36.440 -8.719 -1.899 1.00 84.00 187 SER A CA 1
ATOM 1504 C C . SER A 1 187 ? 35.021 -8.423 -2.412 1.00 84.00 187 SER A C 1
ATOM 1506 O O . SER A 1 187 ? 34.813 -7.436 -3.115 1.00 84.00 187 SER A O 1
ATOM 1508 N N . SER A 1 188 ? 34.020 -9.218 -2.017 1.00 86.81 188 SER A N 1
ATOM 1509 C CA . SER A 1 188 ? 32.641 -9.103 -2.524 1.00 86.81 188 SER A CA 1
ATOM 1510 C C . SER A 1 188 ? 31.672 -8.392 -1.566 1.00 86.81 188 SER A C 1
ATOM 1512 O O . SER A 1 188 ? 30.485 -8.239 -1.869 1.00 86.81 188 SER A O 1
ATOM 1514 N N . TRP A 1 189 ? 32.165 -7.862 -0.440 1.00 87.19 189 TRP A N 1
ATOM 1515 C CA . TRP A 1 189 ? 31.358 -7.097 0.519 1.00 87.19 189 TRP A CA 1
ATOM 1516 C C . TRP A 1 189 ? 30.642 -5.865 -0.063 1.00 87.19 189 TRP A C 1
ATOM 1518 O O . TRP A 1 189 ? 29.498 -5.632 0.335 1.00 87.19 189 TRP A O 1
ATOM 1528 N N . PRO A 1 190 ? 31.221 -5.086 -1.004 1.00 88.12 190 PRO A N 1
ATOM 1529 C CA . PRO A 1 190 ? 30.518 -3.941 -1.587 1.00 88.12 190 PRO A CA 1
ATOM 1530 C C . PRO A 1 190 ? 29.229 -4.342 -2.315 1.00 88.12 190 PRO A C 1
ATOM 1532 O O . PRO A 1 190 ? 28.194 -3.700 -2.141 1.00 88.12 190 PRO A O 1
ATOM 1535 N N . MET A 1 191 ? 29.270 -5.442 -3.072 1.00 88.69 191 MET A N 1
ATOM 1536 C CA . MET A 1 191 ? 28.114 -5.953 -3.812 1.00 88.69 191 MET A CA 1
ATOM 1537 C C . MET A 1 191 ? 27.013 -6.438 -2.867 1.00 88.69 191 MET A C 1
ATOM 1539 O O . MET A 1 191 ? 25.835 -6.135 -3.049 1.00 88.69 191 MET A O 1
ATOM 1543 N N . LEU A 1 192 ? 27.398 -7.147 -1.808 1.00 90.50 192 LEU A N 1
ATOM 1544 C CA . LEU A 1 192 ? 26.462 -7.608 -0.792 1.00 90.50 192 LEU A CA 1
ATOM 1545 C C . LEU A 1 192 ? 25.786 -6.437 -0.057 1.00 90.50 192 LEU A C 1
ATOM 1547 O O . LEU A 1 192 ? 24.574 -6.456 0.162 1.00 90.50 192 LEU A O 1
ATOM 1551 N N . MET A 1 193 ? 26.554 -5.403 0.300 1.00 88.88 193 MET A N 1
ATOM 1552 C CA . MET A 1 193 ? 26.015 -4.197 0.932 1.00 88.88 193 MET A CA 1
ATOM 1553 C C . MET A 1 193 ? 25.059 -3.442 0.012 1.00 88.88 193 MET A C 1
ATOM 1555 O O . MET A 1 193 ? 24.020 -2.971 0.474 1.00 88.88 193 MET A O 1
ATOM 1559 N N . TYR A 1 194 ? 25.359 -3.383 -1.287 1.00 91.50 194 TYR A N 1
ATOM 1560 C CA . TYR A 1 194 ? 24.435 -2.847 -2.280 1.00 91.50 194 TYR A CA 1
ATOM 1561 C C . TYR A 1 194 ? 23.126 -3.648 -2.312 1.00 91.50 194 TYR A C 1
ATOM 1563 O O . TYR A 1 194 ? 22.057 -3.061 -2.164 1.00 91.50 194 TYR A O 1
ATOM 1571 N N . MET A 1 195 ? 23.192 -4.981 -2.403 1.00 92.75 195 MET A N 1
ATOM 1572 C CA . MET A 1 195 ? 22.003 -5.846 -2.415 1.00 92.75 195 MET A CA 1
ATOM 1573 C C . MET A 1 195 ? 21.149 -5.691 -1.154 1.00 92.75 195 MET A C 1
ATOM 1575 O O . MET A 1 195 ? 19.934 -5.522 -1.243 1.00 92.75 195 MET A O 1
ATOM 1579 N N . ARG A 1 196 ? 21.783 -5.662 0.024 1.00 93.50 196 ARG A N 1
ATOM 1580 C CA . ARG A 1 196 ? 21.116 -5.371 1.301 1.00 93.50 196 ARG A CA 1
ATOM 1581 C C . ARG A 1 196 ? 20.375 -4.033 1.252 1.00 93.50 196 ARG A C 1
ATOM 1583 O O . ARG A 1 196 ? 19.210 -3.960 1.635 1.00 93.50 196 ARG A O 1
ATOM 1590 N N . ASN A 1 197 ? 21.049 -2.982 0.789 1.00 93.81 197 ASN A N 1
ATOM 1591 C CA . ASN A 1 197 ? 20.476 -1.642 0.713 1.00 93.81 197 ASN A CA 1
ATOM 1592 C C . ASN A 1 197 ? 19.298 -1.585 -0.272 1.00 93.81 197 ASN A C 1
ATOM 1594 O O . ASN A 1 197 ? 18.290 -0.961 0.047 1.00 93.81 197 ASN A O 1
ATOM 1598 N N . GLN A 1 198 ? 19.364 -2.296 -1.405 1.00 95.75 198 GLN A N 1
ATOM 1599 C CA . GLN A 1 198 ? 18.232 -2.418 -2.333 1.00 95.75 198 GLN A CA 1
ATOM 1600 C C . GLN A 1 198 ? 17.032 -3.129 -1.692 1.00 95.75 198 GLN A C 1
ATOM 1602 O O . GLN A 1 198 ? 15.902 -2.667 -1.832 1.00 95.75 198 GLN A O 1
ATOM 1607 N N . MET A 1 199 ? 17.252 -4.200 -0.920 1.00 95.69 199 MET A N 1
ATOM 1608 C CA . MET A 1 199 ? 16.161 -4.857 -0.186 1.00 95.69 199 MET A CA 1
ATOM 1609 C C . MET A 1 199 ? 15.517 -3.924 0.846 1.00 95.69 199 MET A C 1
ATOM 1611 O O . MET A 1 199 ? 14.292 -3.875 0.942 1.00 95.69 199 MET A O 1
ATOM 1615 N N . PHE A 1 200 ? 16.315 -3.137 1.575 1.00 96.00 200 PHE A N 1
ATOM 1616 C CA . PHE A 1 200 ? 15.783 -2.128 2.496 1.00 96.00 200 PHE A CA 1
ATOM 1617 C C . PHE A 1 200 ? 15.070 -0.976 1.778 1.00 96.00 200 PHE A C 1
ATOM 1619 O O . PHE A 1 200 ? 14.069 -0.487 2.295 1.00 96.00 200 PHE A O 1
ATOM 1626 N N . ALA A 1 201 ? 15.519 -0.573 0.588 1.00 96.50 201 ALA A N 1
ATOM 1627 C CA . ALA A 1 201 ? 14.841 0.435 -0.225 1.00 96.50 201 ALA A CA 1
ATOM 1628 C C . ALA A 1 201 ? 13.473 -0.061 -0.728 1.00 96.50 201 ALA A C 1
ATOM 1630 O O . ALA A 1 201 ? 12.484 0.667 -0.646 1.00 96.50 201 ALA A O 1
ATOM 1631 N N . VAL A 1 202 ? 13.379 -1.323 -1.164 1.00 96.62 202 VAL A N 1
ATOM 1632 C CA . VAL A 1 202 ? 12.094 -1.956 -1.510 1.00 96.62 202 VAL A CA 1
ATOM 1633 C C . VAL A 1 202 ? 11.195 -2.072 -0.276 1.00 96.62 202 VAL A C 1
ATOM 1635 O O . VAL A 1 202 ? 10.013 -1.740 -0.347 1.00 96.62 202 VAL A O 1
ATOM 1638 N N . ALA A 1 203 ? 11.746 -2.472 0.875 1.00 96.56 203 ALA A N 1
ATOM 1639 C CA . ALA A 1 203 ? 11.000 -2.508 2.133 1.00 96.56 203 ALA A CA 1
ATOM 1640 C C . ALA A 1 203 ? 10.475 -1.117 2.530 1.00 96.56 203 ALA A C 1
ATOM 1642 O O . ALA A 1 203 ? 9.338 -1.007 2.981 1.00 96.56 203 ALA A O 1
ATOM 1643 N N . PHE A 1 204 ? 11.263 -0.057 2.323 1.00 96.69 204 PHE A N 1
ATOM 1644 C CA . PHE A 1 204 ? 10.846 1.328 2.544 1.00 96.69 204 PHE A CA 1
ATOM 1645 C C . PHE A 1 204 ? 9.703 1.738 1.607 1.00 96.69 204 PHE A C 1
ATOM 1647 O O . PHE A 1 204 ? 8.708 2.277 2.078 1.00 96.69 204 PHE A O 1
ATOM 1654 N N . LEU A 1 205 ? 9.790 1.427 0.308 1.00 96.50 205 LEU A N 1
ATOM 1655 C CA . LEU A 1 205 ? 8.721 1.717 -0.656 1.00 96.50 205 LEU A CA 1
ATOM 1656 C C . LEU A 1 205 ? 7.407 1.037 -0.254 1.00 96.50 205 LEU A C 1
ATOM 1658 O O . LEU A 1 205 ? 6.353 1.673 -0.231 1.00 96.50 205 LEU A O 1
ATOM 1662 N N . LEU A 1 206 ? 7.467 -0.243 0.116 1.00 95.06 206 LEU A N 1
ATOM 1663 C CA . LEU A 1 206 ? 6.301 -0.978 0.603 1.00 95.06 206 LEU A CA 1
ATOM 1664 C C . LEU A 1 206 ? 5.797 -0.429 1.945 1.00 95.06 206 LEU A C 1
ATOM 1666 O O . LEU A 1 206 ? 4.589 -0.388 2.169 1.00 95.06 206 LEU A O 1
ATOM 1670 N N . ALA A 1 207 ? 6.692 0.046 2.816 1.00 94.88 207 ALA A N 1
ATOM 1671 C CA . ALA A 1 207 ? 6.303 0.717 4.050 1.00 94.88 207 ALA A CA 1
ATOM 1672 C C . ALA A 1 207 ? 5.551 2.021 3.745 1.00 94.88 207 ALA A C 1
ATOM 1674 O O . ALA A 1 207 ? 4.529 2.276 4.371 1.00 94.88 207 ALA A O 1
ATOM 1675 N N . CYS A 1 208 ? 5.956 2.801 2.739 1.00 94.75 208 CYS A N 1
ATOM 1676 C CA . CYS A 1 208 ? 5.188 3.969 2.302 1.00 94.75 208 CYS A CA 1
ATOM 1677 C C . CYS A 1 208 ? 3.777 3.586 1.829 1.00 94.75 208 CYS A C 1
ATOM 1679 O O . CYS A 1 208 ? 2.813 4.241 2.216 1.00 94.75 208 CYS A O 1
ATOM 1681 N N . VAL A 1 209 ? 3.629 2.503 1.056 1.00 92.38 209 VAL A N 1
ATOM 1682 C CA . VAL A 1 209 ? 2.301 1.989 0.662 1.00 92.38 209 VAL A CA 1
ATOM 1683 C C . VAL A 1 209 ? 1.487 1.573 1.890 1.00 92.38 209 VAL A C 1
ATOM 1685 O O . VAL A 1 209 ? 0.296 1.863 1.965 1.00 92.38 209 VAL A O 1
ATOM 1688 N N . GLN A 1 210 ? 2.121 0.961 2.892 1.00 91.94 210 GLN A N 1
ATOM 1689 C CA . GLN A 1 210 ? 1.465 0.581 4.144 1.00 91.94 210 GLN A CA 1
ATOM 1690 C C . GLN A 1 210 ? 0.915 1.788 4.929 1.00 91.94 210 GLN A C 1
ATOM 1692 O O . GLN A 1 210 ? -0.052 1.634 5.669 1.00 91.94 210 GLN A O 1
ATOM 1697 N N . ILE A 1 211 ? 1.451 3.003 4.753 1.00 91.56 211 ILE A N 1
ATOM 1698 C CA . ILE A 1 211 ? 0.873 4.212 5.372 1.00 91.56 211 ILE A CA 1
ATOM 1699 C C . ILE A 1 211 ? -0.566 4.446 4.893 1.00 91.56 211 ILE A C 1
ATOM 1701 O O . ILE A 1 211 ? -1.378 4.945 5.667 1.00 91.56 211 ILE A O 1
ATOM 1705 N N . LEU A 1 212 ? -0.926 4.038 3.669 1.00 88.69 212 LEU A N 1
ATOM 1706 C CA . LEU A 1 212 ? -2.305 4.140 3.176 1.00 88.69 212 LEU A CA 1
ATOM 1707 C C . LEU A 1 212 ? -3.283 3.312 4.019 1.00 88.69 212 LEU A C 1
ATOM 1709 O O . LEU A 1 212 ? -4.401 3.763 4.263 1.00 88.69 212 LEU A O 1
ATOM 1713 N N . ASP A 1 213 ? -2.848 2.156 4.529 1.00 88.25 213 ASP A N 1
ATOM 1714 C CA . ASP A 1 213 ? -3.638 1.347 5.464 1.00 88.25 213 ASP A CA 1
ATOM 1715 C C . ASP A 1 213 ? -3.879 2.123 6.767 1.00 88.25 213 ASP A C 1
ATOM 1717 O O . ASP A 1 213 ? -5.004 2.216 7.254 1.00 88.25 213 ASP A O 1
ATOM 1721 N N . PHE A 1 214 ? -2.854 2.823 7.263 1.00 90.06 214 PHE A N 1
ATOM 1722 C CA . PHE A 1 214 ? -2.994 3.704 8.421 1.00 90.06 214 PHE A CA 1
ATOM 1723 C C . PHE A 1 214 ? -3.760 5.006 8.156 1.00 90.06 214 PHE A C 1
ATOM 1725 O O . PHE A 1 214 ? -4.176 5.659 9.111 1.00 90.06 214 PHE A O 1
ATOM 1732 N N . LEU A 1 215 ? -3.939 5.434 6.910 1.00 89.19 215 LEU A N 1
ATOM 1733 C CA . LEU A 1 215 ? -4.776 6.591 6.575 1.00 89.19 215 LEU A CA 1
ATOM 1734 C C . LEU A 1 215 ? -6.238 6.192 6.355 1.00 89.19 215 LEU A C 1
ATOM 1736 O O . LEU A 1 215 ? -7.111 7.061 6.365 1.00 89.19 215 LEU A O 1
ATOM 1740 N N . SER A 1 216 ? -6.525 4.891 6.243 1.00 88.12 216 SER A N 1
ATOM 1741 C CA . SER A 1 216 ? -7.866 4.370 5.965 1.00 88.12 216 SER A CA 1
ATOM 1742 C C . SER A 1 216 ? -8.893 4.654 7.071 1.00 88.12 216 SER A C 1
ATOM 1744 O O . SER A 1 216 ? -10.092 4.638 6.807 1.00 88.12 216 SER A O 1
ATOM 1746 N N . PHE A 1 217 ? -8.466 4.986 8.298 1.00 88.38 217 PHE A N 1
ATOM 1747 C CA . PHE A 1 217 ? -9.390 5.420 9.357 1.00 88.38 217 PHE A CA 1
ATOM 1748 C C . PHE A 1 217 ? -10.070 6.762 9.041 1.00 88.38 217 PHE A C 1
ATOM 1750 O O . PHE A 1 217 ? -11.117 7.074 9.608 1.00 88.38 217 PHE A O 1
ATOM 1757 N N . HIS A 1 218 ? -9.468 7.586 8.178 1.00 89.69 218 HIS A N 1
ATOM 1758 C CA . HIS A 1 218 ? -9.998 8.898 7.849 1.00 89.69 218 HIS A CA 1
ATOM 1759 C C . HIS A 1 218 ? -11.089 8.789 6.781 1.00 89.69 218 HIS A C 1
ATOM 1761 O O . HIS A 1 218 ? -10.865 8.216 5.719 1.00 89.69 218 HIS A O 1
ATOM 1767 N N . HIS A 1 219 ? -12.238 9.423 7.018 1.00 87.88 219 HIS A N 1
ATOM 1768 C CA . HIS A 1 219 ? -13.408 9.352 6.133 1.00 87.88 219 HIS A CA 1
ATOM 1769 C C . HIS A 1 219 ? -13.157 9.772 4.674 1.00 87.88 219 HIS A C 1
ATOM 1771 O O . HIS A 1 219 ? -13.824 9.259 3.784 1.00 87.88 219 HIS A O 1
ATOM 1777 N N . LEU A 1 220 ? -12.192 10.663 4.406 1.00 88.19 220 LEU A N 1
ATOM 1778 C CA . LEU A 1 220 ? -11.828 11.025 3.026 1.00 88.19 220 LEU A CA 1
ATOM 1779 C C . LEU A 1 220 ? -10.944 9.974 2.336 1.00 88.19 220 LEU A C 1
ATOM 1781 O O . LEU A 1 220 ? -11.043 9.805 1.128 1.00 88.19 220 LEU A O 1
ATOM 1785 N N . PHE A 1 221 ? -10.069 9.286 3.076 1.00 88.94 221 PHE A N 1
ATOM 1786 C CA . PHE A 1 221 ? -9.058 8.390 2.492 1.00 88.94 221 PHE A CA 1
ATOM 1787 C C . PHE A 1 221 ? -9.471 6.916 2.528 1.00 88.94 221 PHE A C 1
ATOM 1789 O O . PHE A 1 221 ? -9.033 6.129 1.692 1.00 88.94 221 PHE A O 1
ATOM 1796 N N . GLY A 1 222 ? -10.330 6.543 3.474 1.00 89.88 222 GLY A N 1
ATOM 1797 C CA . GLY A 1 222 ? -10.802 5.179 3.670 1.00 89.88 222 GLY A CA 1
ATOM 1798 C C . GLY A 1 222 ? -11.493 4.573 2.450 1.00 89.88 222 GLY A C 1
ATOM 1799 O O . GLY A 1 222 ? -10.979 3.588 1.915 1.00 89.88 222 GLY A O 1
ATOM 1800 N N . PRO A 1 223 ? -12.596 5.165 1.950 1.00 92.12 223 PRO A N 1
ATOM 1801 C CA . PRO A 1 223 ? -13.278 4.660 0.759 1.00 92.12 223 PRO A CA 1
ATOM 1802 C C . PRO A 1 223 ? -12.358 4.614 -0.466 1.00 92.12 223 PRO A C 1
ATOM 1804 O O . PRO A 1 223 ? -12.423 3.674 -1.253 1.00 92.12 223 PRO A O 1
ATOM 1807 N N . TRP A 1 224 ? -11.434 5.574 -0.604 1.00 90.19 224 TRP A N 1
ATOM 1808 C CA . TRP A 1 224 ? -10.478 5.600 -1.715 1.00 90.19 224 TRP A CA 1
ATOM 1809 C C . TRP A 1 224 ? -9.550 4.386 -1.721 1.00 90.19 224 TRP A C 1
ATOM 1811 O O . TRP A 1 224 ? -9.303 3.834 -2.788 1.00 90.19 224 TRP A O 1
ATOM 1821 N N . ALA A 1 225 ? -9.067 3.931 -0.562 1.00 87.50 225 ALA A N 1
ATOM 1822 C CA . ALA A 1 225 ? -8.230 2.734 -0.490 1.00 87.50 225 ALA A CA 1
ATOM 1823 C C . ALA A 1 225 ? -8.980 1.473 -0.964 1.00 87.50 225 ALA A C 1
ATOM 1825 O O . ALA A 1 225 ? -8.400 0.643 -1.667 1.00 87.50 225 ALA A O 1
ATOM 1826 N N . ILE A 1 226 ? -10.274 1.359 -0.637 1.00 89.69 226 ILE A N 1
ATOM 1827 C CA . ILE A 1 226 ? -11.140 0.263 -1.103 1.00 89.69 226 ILE A CA 1
ATOM 1828 C C . ILE A 1 226 ? -11.339 0.345 -2.622 1.00 89.69 226 ILE A C 1
ATOM 1830 O O . ILE A 1 226 ? -11.083 -0.627 -3.332 1.00 89.69 226 ILE A O 1
ATOM 1834 N N . ILE A 1 227 ? -11.699 1.529 -3.129 1.00 91.88 227 ILE A N 1
ATOM 1835 C CA . ILE A 1 227 ? -11.885 1.797 -4.563 1.00 91.88 227 ILE A CA 1
ATOM 1836 C C . ILE A 1 227 ? -10.614 1.463 -5.353 1.00 91.88 227 ILE A C 1
ATOM 1838 O O . ILE A 1 227 ? -10.691 0.777 -6.368 1.00 91.88 227 ILE A O 1
ATOM 1842 N N . ILE A 1 228 ? -9.438 1.903 -4.889 1.00 90.06 228 ILE A N 1
ATOM 1843 C CA . ILE A 1 228 ? -8.151 1.621 -5.545 1.00 90.06 228 ILE A CA 1
ATOM 1844 C C . ILE A 1 228 ? -7.935 0.111 -5.682 1.00 90.06 228 ILE A C 1
ATOM 1846 O O . ILE A 1 228 ? -7.532 -0.345 -6.750 1.00 90.06 228 ILE A O 1
ATOM 1850 N N . GLY A 1 229 ? -8.226 -0.673 -4.638 1.0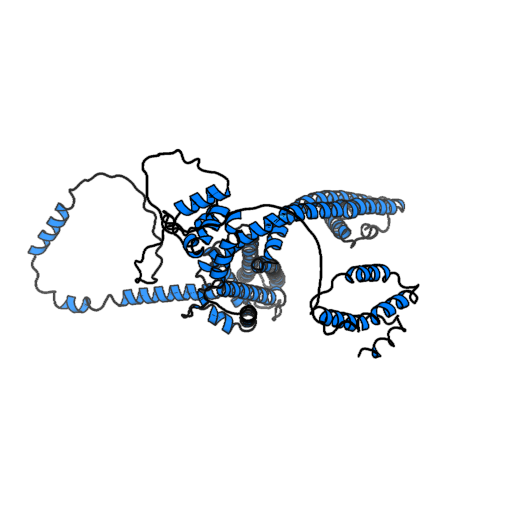0 86.88 229 GLY A N 1
ATOM 1851 C CA . GLY A 1 229 ? -8.071 -2.129 -4.670 1.00 86.88 229 GLY A CA 1
ATOM 1852 C C . GLY A 1 229 ? -8.939 -2.812 -5.731 1.00 86.88 229 GLY A C 1
ATOM 1853 O O . GLY A 1 229 ? -8.480 -3.735 -6.407 1.00 86.88 229 GLY A O 1
ATOM 1854 N N . ASP A 1 230 ? -10.168 -2.338 -5.925 1.00 88.88 230 ASP A N 1
ATOM 1855 C CA . ASP A 1 230 ? -11.052 -2.855 -6.972 1.00 88.88 230 ASP A CA 1
ATOM 1856 C C . ASP A 1 230 ? -10.640 -2.386 -8.368 1.00 88.88 230 ASP A C 1
ATOM 1858 O O . ASP A 1 230 ? -10.570 -3.198 -9.292 1.00 88.88 230 ASP A O 1
ATOM 1862 N N . LEU A 1 231 ? -10.261 -1.116 -8.511 1.00 91.94 231 LEU A N 1
ATOM 1863 C CA . LEU A 1 231 ? -9.746 -0.563 -9.762 1.00 91.94 231 LEU A CA 1
ATOM 1864 C C . LEU A 1 231 ? -8.432 -1.232 -10.207 1.00 91.94 231 LEU A C 1
ATOM 1866 O O . LEU A 1 231 ? -8.177 -1.365 -11.403 1.00 91.94 231 LEU A O 1
ATOM 1870 N N . MET A 1 232 ? -7.611 -1.733 -9.275 1.00 89.62 232 MET A N 1
ATOM 1871 C CA . MET A 1 232 ? -6.412 -2.508 -9.617 1.00 89.62 232 MET A CA 1
ATOM 1872 C C . MET A 1 232 ? -6.730 -3.804 -10.379 1.00 89.62 232 MET A C 1
ATOM 1874 O O . MET A 1 232 ? -5.906 -4.242 -11.184 1.00 89.62 232 MET A O 1
ATOM 1878 N N . LYS A 1 233 ? -7.910 -4.410 -10.182 1.00 88.75 233 LYS A N 1
ATOM 1879 C CA . LYS A 1 233 ? -8.335 -5.604 -10.940 1.00 88.75 233 LYS A CA 1
ATOM 1880 C C . LYS A 1 233 ? -8.605 -5.256 -12.405 1.00 88.75 233 LYS A C 1
ATOM 1882 O O . LYS A 1 233 ? -8.250 -6.026 -13.298 1.00 88.75 233 LYS A O 1
ATOM 1887 N N . ASP A 1 234 ? -9.194 -4.092 -12.658 1.00 92.62 234 ASP A N 1
ATOM 1888 C CA . ASP A 1 234 ? -9.458 -3.581 -14.007 1.00 92.62 234 ASP A CA 1
ATOM 1889 C C . ASP A 1 234 ? -8.153 -3.186 -14.694 1.00 92.62 234 ASP A C 1
ATOM 1891 O O . ASP A 1 234 ? -7.889 -3.606 -15.824 1.00 92.62 234 ASP A O 1
ATOM 1895 N N . LEU A 1 235 ? -7.279 -2.494 -13.959 1.00 92.56 235 LEU A N 1
ATOM 1896 C CA . LEU A 1 235 ? -5.936 -2.157 -14.413 1.00 92.56 235 LEU A CA 1
ATOM 1897 C C . LEU A 1 235 ? -5.124 -3.405 -14.782 1.00 92.56 235 LEU A C 1
ATOM 1899 O O . LEU A 1 235 ? -4.459 -3.406 -15.812 1.00 92.56 235 LEU A O 1
ATOM 1903 N N . ALA A 1 236 ? -5.180 -4.477 -13.986 1.00 91.44 236 ALA A N 1
ATOM 1904 C CA . ALA A 1 236 ? -4.450 -5.711 -14.273 1.00 91.44 236 ALA A CA 1
ATOM 1905 C C . ALA A 1 236 ? -4.945 -6.394 -15.561 1.00 91.44 236 ALA A C 1
ATOM 1907 O O . ALA A 1 236 ? -4.132 -6.816 -16.387 1.00 91.44 236 ALA A O 1
ATOM 1908 N N . ARG A 1 237 ? -6.270 -6.459 -15.768 1.00 92.38 237 ARG A N 1
ATOM 1909 C CA . ARG A 1 237 ? -6.864 -6.978 -17.014 1.00 92.38 237 ARG A CA 1
ATOM 1910 C C . ARG A 1 237 ? -6.439 -6.146 -18.222 1.00 92.38 237 ARG A C 1
ATOM 1912 O O . ARG A 1 237 ? -6.063 -6.705 -19.250 1.00 92.38 237 ARG A O 1
ATOM 1919 N N . PHE A 1 238 ? -6.443 -4.824 -18.084 1.00 93.44 238 PHE A N 1
ATOM 1920 C CA . PHE A 1 238 ? -5.981 -3.916 -19.126 1.00 93.44 238 PHE A CA 1
ATOM 1921 C C . PHE A 1 238 ? -4.482 -4.063 -19.423 1.00 93.44 238 PHE A C 1
ATOM 1923 O O . PHE A 1 238 ? -4.091 -4.151 -20.586 1.00 93.44 238 PHE A O 1
ATOM 1930 N N . LEU A 1 239 ? -3.642 -4.132 -18.386 1.00 92.00 239 LEU A N 1
ATOM 1931 C CA . LEU A 1 239 ? -2.193 -4.272 -18.525 1.00 92.00 239 LEU A CA 1
ATOM 1932 C C . LEU A 1 239 ? -1.830 -5.550 -19.289 1.00 92.00 239 LEU A C 1
ATOM 1934 O O . LEU A 1 239 ? -0.895 -5.528 -20.081 1.00 92.00 239 LEU A O 1
ATOM 1938 N N . ALA A 1 240 ? -2.588 -6.637 -19.112 1.00 94.12 240 ALA A N 1
ATOM 1939 C CA . ALA A 1 240 ? -2.406 -7.860 -19.890 1.00 94.12 240 ALA A CA 1
ATOM 1940 C C . ALA A 1 240 ? -2.654 -7.634 -21.394 1.00 94.12 240 ALA A C 1
ATOM 1942 O O . ALA A 1 240 ? -1.850 -8.067 -22.219 1.00 94.12 240 ALA A O 1
ATOM 1943 N N . VAL A 1 241 ? -3.719 -6.909 -21.757 1.00 94.00 241 VAL A N 1
ATOM 1944 C CA . VAL A 1 241 ? -3.999 -6.543 -23.157 1.00 94.00 241 VAL A CA 1
ATOM 1945 C C . VAL A 1 241 ? -2.893 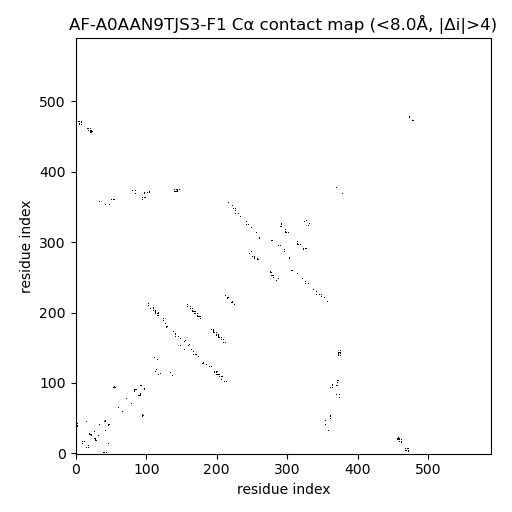-5.644 -23.709 1.00 94.00 241 VAL A C 1
ATOM 1947 O O . VAL A 1 241 ? -2.363 -5.921 -24.784 1.00 94.00 241 VAL A O 1
ATOM 1950 N N . LEU A 1 242 ? -2.490 -4.612 -22.961 1.00 93.38 242 LEU A N 1
ATOM 1951 C CA . LEU A 1 242 ? -1.392 -3.728 -23.354 1.00 93.38 242 LEU A CA 1
ATOM 1952 C C . LEU A 1 242 ? -0.089 -4.512 -23.558 1.00 93.38 242 LEU A C 1
ATOM 1954 O O . LEU A 1 242 ? 0.573 -4.330 -24.575 1.00 93.38 242 LEU A O 1
ATOM 1958 N N . ALA A 1 243 ? 0.257 -5.422 -22.645 1.00 93.62 243 ALA A N 1
ATOM 1959 C CA . ALA A 1 243 ? 1.465 -6.237 -22.732 1.00 93.62 243 ALA A CA 1
ATOM 1960 C C . ALA A 1 243 ? 1.497 -7.097 -24.005 1.00 93.62 243 ALA A C 1
ATOM 1962 O O . ALA A 1 243 ? 2.546 -7.184 -24.639 1.00 93.62 243 ALA A O 1
ATOM 1963 N N . ILE A 1 244 ? 0.363 -7.672 -24.427 1.00 95.06 244 ILE A N 1
ATOM 1964 C CA . ILE A 1 244 ? 0.267 -8.433 -25.685 1.00 95.06 244 ILE A CA 1
ATOM 1965 C C . ILE A 1 244 ? 0.630 -7.547 -26.882 1.00 95.06 244 ILE A C 1
ATOM 1967 O O . ILE A 1 244 ? 1.443 -7.947 -27.719 1.00 95.06 244 ILE A O 1
ATOM 1971 N N . PHE A 1 245 ? 0.081 -6.331 -26.949 1.00 95.12 245 PHE A N 1
ATOM 1972 C CA . PHE A 1 245 ? 0.416 -5.389 -28.018 1.00 95.12 245 PHE A CA 1
ATOM 1973 C C . PHE A 1 245 ? 1.882 -4.954 -27.952 1.00 95.12 245 PHE A C 1
ATOM 1975 O O . PHE A 1 245 ? 2.573 -5.031 -28.965 1.00 95.12 245 PHE A O 1
ATOM 1982 N N . VAL A 1 246 ? 2.387 -4.555 -26.780 1.00 95.12 246 VAL A N 1
ATOM 1983 C CA . VAL A 1 246 ? 3.783 -4.114 -26.616 1.00 95.12 246 VAL A CA 1
ATOM 1984 C C . VAL A 1 246 ? 4.755 -5.220 -27.023 1.00 95.12 246 VAL A C 1
ATOM 1986 O O . VAL A 1 246 ? 5.686 -4.952 -27.774 1.00 95.12 246 VAL A O 1
ATOM 1989 N N . VAL A 1 247 ? 4.526 -6.470 -26.609 1.00 95.94 247 VAL A N 1
ATOM 1990 C CA . VAL A 1 247 ? 5.362 -7.613 -27.013 1.00 95.94 247 VAL A CA 1
ATOM 1991 C C . VAL A 1 247 ? 5.266 -7.864 -28.521 1.00 95.94 247 VAL A C 1
ATOM 1993 O O . VAL A 1 247 ? 6.296 -8.039 -29.170 1.00 95.94 247 VAL A O 1
ATOM 1996 N N . GLY A 1 248 ? 4.063 -7.834 -29.104 1.00 96.25 248 GLY A N 1
ATOM 1997 C CA . GLY A 1 248 ? 3.872 -8.015 -30.546 1.00 96.25 248 GLY A CA 1
ATOM 1998 C C . GLY A 1 248 ? 4.615 -6.966 -31.380 1.00 96.25 248 GLY A C 1
ATOM 1999 O O . GLY A 1 248 ? 5.367 -7.309 -32.295 1.00 96.25 248 GLY A O 1
ATOM 2000 N N . PHE A 1 249 ? 4.473 -5.687 -31.024 1.00 95.75 249 PHE A N 1
ATOM 2001 C CA . PHE A 1 249 ? 5.184 -4.592 -31.685 1.00 95.75 249 PHE A CA 1
ATOM 2002 C C . PHE A 1 249 ? 6.691 -4.613 -31.393 1.00 95.75 249 PHE A C 1
ATOM 2004 O O . PHE A 1 249 ? 7.471 -4.335 -32.301 1.00 95.75 249 PHE A O 1
ATOM 2011 N N . ALA A 1 250 ? 7.130 -5.012 -30.193 1.00 95.25 250 ALA A N 1
ATOM 2012 C CA . ALA A 1 250 ? 8.551 -5.163 -29.864 1.00 95.25 250 ALA A CA 1
ATOM 2013 C C . ALA A 1 250 ? 9.225 -6.194 -30.762 1.00 95.25 250 ALA A C 1
ATOM 2015 O O . ALA A 1 250 ? 10.271 -5.913 -31.346 1.00 95.25 250 ALA A O 1
ATOM 2016 N N . MET A 1 251 ? 8.597 -7.356 -30.948 1.00 94.50 251 MET A N 1
ATOM 2017 C CA . MET A 1 251 ? 9.104 -8.378 -31.862 1.00 94.50 251 MET A CA 1
ATOM 2018 C C . MET A 1 251 ? 9.137 -7.881 -33.313 1.00 94.50 251 MET A C 1
ATOM 2020 O O . MET A 1 251 ? 10.091 -8.166 -34.038 1.00 94.50 251 MET A O 1
ATOM 2024 N N . HIS A 1 252 ? 8.151 -7.081 -33.729 1.00 94.38 252 HIS A N 1
ATOM 2025 C CA . HIS A 1 252 ? 8.146 -6.477 -35.061 1.00 94.38 252 HIS A CA 1
ATOM 2026 C C . HIS A 1 252 ? 9.281 -5.452 -35.245 1.00 94.38 252 HIS A C 1
ATOM 2028 O O . HIS A 1 252 ? 9.969 -5.463 -36.261 1.00 94.38 252 HIS A O 1
ATOM 2034 N N . VAL A 1 253 ? 9.550 -4.614 -34.242 1.00 91.88 253 VAL A N 1
ATOM 2035 C CA . VAL A 1 253 ? 10.664 -3.647 -34.239 1.00 91.88 253 VAL A CA 1
ATOM 2036 C C . VAL A 1 253 ? 12.025 -4.350 -34.252 1.00 91.88 253 VAL A C 1
ATOM 2038 O O . VAL A 1 253 ? 12.950 -3.896 -34.928 1.00 91.88 253 VAL A O 1
ATOM 2041 N N . VAL A 1 254 ? 12.158 -5.486 -33.562 1.00 91.75 254 VAL A N 1
ATOM 2042 C CA . VAL A 1 254 ? 13.358 -6.334 -33.653 1.00 91.75 254 VAL A CA 1
ATOM 2043 C C . VAL A 1 254 ? 13.549 -6.855 -35.077 1.00 91.75 254 VAL A C 1
ATOM 2045 O O . VAL A 1 254 ? 14.670 -6.826 -35.584 1.00 91.75 254 VAL A O 1
ATOM 2048 N N . ALA A 1 255 ? 12.472 -7.284 -35.742 1.00 90.19 255 ALA A N 1
ATOM 2049 C CA . ALA A 1 255 ? 12.524 -7.739 -37.129 1.00 90.19 255 ALA A CA 1
ATOM 2050 C C . ALA A 1 255 ? 12.902 -6.607 -38.104 1.00 90.19 255 ALA A C 1
ATOM 2052 O O . ALA A 1 255 ? 13.714 -6.823 -39.000 1.00 90.19 255 ALA A O 1
ATOM 2053 N N . LEU A 1 256 ? 12.404 -5.382 -37.897 1.00 89.12 256 LEU A N 1
ATOM 2054 C CA . LEU A 1 256 ? 12.779 -4.210 -38.707 1.00 89.12 256 LEU A CA 1
ATOM 2055 C C . LEU A 1 256 ? 14.251 -3.794 -38.541 1.00 89.12 256 LEU A C 1
ATOM 2057 O O . LEU A 1 256 ? 14.838 -3.187 -39.437 1.00 89.12 256 LEU A O 1
ATOM 2061 N N . ASN A 1 257 ? 14.872 -4.128 -37.407 1.00 87.81 257 ASN A N 1
ATOM 2062 C CA . ASN A 1 257 ? 16.292 -3.874 -37.152 1.00 87.81 257 ASN A CA 1
ATOM 2063 C C . ASN A 1 257 ? 17.227 -4.930 -37.781 1.00 87.81 257 ASN A C 1
ATOM 2065 O O . ASN A 1 257 ? 18.440 -4.886 -37.556 1.00 87.81 257 ASN A O 1
ATOM 2069 N N . GLN A 1 258 ? 16.703 -5.874 -38.569 1.00 84.31 258 GLN A N 1
ATOM 2070 C CA . GLN A 1 258 ? 17.529 -6.817 -39.321 1.00 84.31 258 GLN A CA 1
ATOM 2071 C C . GLN A 1 258 ? 18.276 -6.116 -40.473 1.00 84.31 258 GLN A C 1
ATOM 2073 O O . GLN A 1 258 ? 17.774 -5.158 -41.072 1.00 84.31 258 GLN A O 1
ATOM 2078 N N . PRO A 1 259 ? 19.497 -6.571 -40.804 1.00 76.75 259 PRO A N 1
ATOM 2079 C CA . PRO A 1 259 ? 20.289 -5.959 -41.861 1.00 76.75 259 PRO A CA 1
ATOM 2080 C C . PRO A 1 259 ? 19.654 -6.205 -43.240 1.00 76.75 259 PRO A C 1
ATOM 2082 O O . PRO A 1 259 ? 19.581 -7.332 -43.712 1.00 76.75 259 PRO A O 1
ATOM 2085 N N . ASN A 1 260 ? 19.228 -5.126 -43.901 1.00 67.94 260 ASN A N 1
ATOM 2086 C CA . ASN A 1 260 ? 18.575 -5.154 -45.220 1.00 67.94 260 ASN A CA 1
ATOM 2087 C C . ASN A 1 260 ? 19.512 -4.741 -46.377 1.00 67.94 260 ASN A C 1
ATOM 2089 O O . ASN A 1 260 ? 19.292 -5.068 -47.538 1.00 67.94 260 ASN A O 1
ATOM 2093 N N . LYS A 1 261 ? 20.607 -4.033 -46.077 1.00 60.94 261 LYS A N 1
ATOM 2094 C CA . LYS A 1 261 ? 21.684 -3.789 -47.045 1.00 60.94 261 LYS A CA 1
ATOM 2095 C C . LYS A 1 261 ? 22.770 -4.829 -46.821 1.00 60.94 261 LYS A C 1
ATOM 2097 O O . LYS A 1 261 ? 23.190 -5.034 -45.682 1.00 60.94 261 LYS A O 1
ATOM 2102 N N . GLY A 1 262 ? 23.219 -5.464 -47.902 1.00 55.88 262 GLY A N 1
ATOM 2103 C CA . GLY A 1 262 ? 24.341 -6.392 -47.879 1.00 55.88 262 GLY A CA 1
ATOM 2104 C C . GLY A 1 262 ? 25.604 -5.683 -47.407 1.00 55.88 262 GLY A C 1
ATOM 2105 O O . GLY A 1 262 ? 26.357 -5.145 -48.212 1.00 55.88 262 GLY A O 1
ATOM 2106 N N . SER A 1 263 ? 25.867 -5.701 -46.103 1.00 50.41 263 SER A N 1
ATOM 2107 C CA . SER A 1 263 ? 27.248 -5.750 -45.648 1.00 50.41 263 SER A CA 1
ATOM 2108 C C . SER A 1 263 ? 27.804 -7.012 -46.284 1.00 50.41 263 SER A C 1
ATOM 2110 O O . SER A 1 263 ? 27.316 -8.101 -45.976 1.00 50.41 263 SER A O 1
ATOM 2112 N N . PHE A 1 264 ? 28.710 -6.851 -47.251 1.00 52.19 264 PHE A N 1
ATOM 2113 C CA . PHE A 1 264 ? 29.436 -7.951 -47.866 1.00 52.19 264 PHE A CA 1
ATOM 2114 C C . PHE A 1 264 ? 29.815 -8.922 -46.758 1.00 52.19 264 PHE A C 1
ATOM 2116 O O . PHE A 1 264 ? 30.525 -8.568 -45.820 1.00 52.19 264 PHE A O 1
ATOM 2123 N N . VAL A 1 265 ? 29.206 -10.102 -46.815 1.00 53.97 265 VAL A N 1
ATOM 2124 C CA . VAL A 1 265 ? 29.479 -11.185 -45.887 1.00 53.97 265 VAL A CA 1
ATOM 2125 C C . VAL A 1 265 ? 30.976 -11.430 -45.996 1.00 53.97 265 VAL A C 1
ATOM 2127 O O . VAL A 1 265 ? 31.432 -11.878 -47.049 1.00 53.97 265 VAL A O 1
ATOM 2130 N N . ASP A 1 266 ? 31.734 -11.139 -44.938 1.00 49.88 266 ASP A N 1
ATOM 2131 C CA . ASP A 1 266 ? 33.020 -11.794 -44.742 1.00 49.88 266 ASP A CA 1
ATOM 2132 C C . ASP A 1 266 ? 32.699 -13.286 -44.707 1.00 49.88 266 ASP A C 1
ATOM 2134 O O . ASP A 1 266 ? 32.190 -13.824 -43.722 1.00 49.88 266 ASP A O 1
ATOM 2138 N N . LYS A 1 267 ? 32.916 -13.954 -45.845 1.00 55.44 267 LYS A N 1
ATOM 2139 C CA . LYS A 1 267 ? 32.635 -15.382 -46.053 1.00 55.44 267 LYS A CA 1
ATOM 2140 C C . LYS A 1 267 ? 33.468 -16.281 -45.121 1.00 55.44 267 LYS A C 1
ATOM 2142 O O . LYS A 1 267 ? 33.327 -17.496 -45.185 1.00 55.44 267 LYS A O 1
ATOM 2147 N N . SER A 1 268 ? 34.320 -15.695 -44.276 1.00 53.75 268 SER A N 1
ATOM 2148 C CA . SER A 1 268 ? 35.214 -16.354 -43.327 1.00 53.75 268 SER A CA 1
ATOM 2149 C C . SER A 1 268 ? 34.720 -16.351 -41.873 1.00 53.75 268 SER A C 1
ATOM 2151 O O . SER A 1 268 ? 35.327 -17.031 -41.049 1.00 53.75 268 SER A O 1
ATOM 2153 N N . ALA A 1 269 ? 33.640 -15.639 -41.525 1.00 60.59 269 ALA A N 1
ATOM 2154 C CA . ALA A 1 269 ? 33.135 -15.616 -40.151 1.00 60.59 269 ALA A CA 1
ATOM 2155 C C . ALA A 1 269 ? 32.084 -16.714 -39.920 1.00 60.59 269 ALA A C 1
ATOM 2157 O O . ALA A 1 269 ? 31.037 -16.746 -40.572 1.00 60.59 269 ALA A O 1
ATOM 2158 N N . THR A 1 270 ? 32.331 -17.604 -38.956 1.00 60.75 270 THR A N 1
ATOM 2159 C CA . THR A 1 270 ? 31.332 -18.558 -38.458 1.00 60.75 270 THR A CA 1
ATOM 2160 C C . THR A 1 270 ? 30.096 -17.801 -37.971 1.00 60.75 270 THR A C 1
ATOM 2162 O O . THR A 1 270 ? 30.160 -17.064 -36.987 1.00 60.75 270 THR A O 1
ATOM 2165 N N . LYS A 1 271 ? 28.956 -17.964 -38.654 1.00 66.62 271 LYS A N 1
ATOM 2166 C CA . LYS A 1 271 ? 27.686 -17.373 -38.215 1.00 66.62 271 LYS A CA 1
ATOM 2167 C C . LYS A 1 271 ? 27.228 -18.055 -36.928 1.00 66.62 271 LYS A C 1
ATOM 2169 O O . LYS A 1 271 ? 26.865 -19.229 -36.939 1.00 66.62 271 LYS A O 1
ATOM 2174 N N . HIS A 1 272 ? 27.238 -17.318 -35.824 1.00 74.38 272 HIS A N 1
ATOM 2175 C CA . HIS A 1 272 ? 26.625 -17.766 -34.578 1.00 74.38 272 HIS A CA 1
ATOM 2176 C C . HIS A 1 272 ? 25.089 -17.671 -34.666 1.00 74.38 272 HIS A C 1
ATOM 2178 O O . HIS A 1 272 ? 24.574 -16.801 -35.377 1.00 74.38 272 HIS A O 1
ATOM 2184 N N . PRO A 1 273 ? 24.334 -18.518 -33.939 1.00 71.62 273 PRO A N 1
ATOM 2185 C CA . PRO A 1 273 ? 22.888 -18.351 -33.801 1.00 71.62 273 PRO A CA 1
ATOM 2186 C C . PRO A 1 273 ? 22.547 -16.918 -33.356 1.00 71.62 273 PRO A C 1
ATOM 2188 O O . PRO A 1 273 ? 23.228 -16.370 -32.493 1.00 71.62 273 PRO A O 1
ATOM 2191 N N . PHE A 1 274 ? 21.506 -16.314 -33.942 1.00 75.44 274 PHE A N 1
ATOM 2192 C CA . PHE A 1 274 ? 21.073 -14.925 -33.693 1.00 75.44 274 PHE A CA 1
ATOM 2193 C C . PHE A 1 274 ? 22.031 -13.809 -34.153 1.00 75.44 274 PHE A C 1
ATOM 2195 O O . PHE A 1 274 ? 21.823 -12.654 -33.787 1.00 75.44 274 PHE A O 1
ATOM 2202 N N . SER A 1 275 ? 23.019 -14.097 -35.011 1.00 72.56 275 SER A N 1
ATOM 2203 C CA . SER A 1 275 ? 23.938 -13.077 -35.560 1.00 72.56 275 SER A CA 1
ATOM 2204 C C . SER A 1 275 ? 23.242 -11.900 -36.256 1.00 72.56 275 SER A C 1
ATOM 2206 O O . SER A 1 275 ? 23.784 -10.793 -36.306 1.00 72.56 275 SER A O 1
ATOM 2208 N N . ASP A 1 276 ? 22.044 -12.139 -36.791 1.00 73.56 276 ASP A N 1
ATOM 2209 C CA . ASP A 1 276 ? 21.282 -11.167 -37.580 1.00 73.56 276 ASP A CA 1
ATOM 2210 C C . ASP A 1 276 ? 20.325 -10.326 -36.711 1.00 73.56 276 ASP A C 1
ATOM 2212 O O . ASP A 1 276 ? 19.790 -9.315 -37.165 1.00 73.56 276 ASP A O 1
ATOM 2216 N N . VAL A 1 277 ? 20.156 -10.689 -35.431 1.00 82.25 277 VAL A N 1
ATOM 2217 C CA . VAL A 1 277 ? 19.351 -9.946 -34.454 1.00 82.25 277 VAL A CA 1
ATOM 2218 C C . VAL A 1 277 ? 20.210 -8.844 -33.832 1.00 82.25 277 VAL A C 1
ATOM 2220 O O . VAL A 1 277 ? 21.002 -9.073 -32.921 1.00 82.25 277 VAL A O 1
ATOM 2223 N N . ARG A 1 278 ? 20.063 -7.611 -34.328 1.00 78.31 278 ARG A N 1
ATOM 2224 C CA . ARG A 1 278 ? 20.858 -6.452 -33.869 1.00 78.31 278 ARG A CA 1
ATOM 2225 C C . ARG A 1 278 ? 20.309 -5.774 -32.612 1.00 78.31 278 ARG A C 1
ATOM 2227 O O . ARG A 1 278 ? 21.041 -5.061 -31.915 1.00 78.31 278 ARG A O 1
ATOM 2234 N N . MET A 1 279 ? 19.037 -6.008 -32.305 1.00 84.00 279 MET A N 1
ATOM 2235 C CA . MET A 1 279 ? 18.345 -5.462 -31.142 1.00 84.00 279 MET A CA 1
ATOM 2236 C C . MET A 1 279 ? 17.821 -6.598 -30.269 1.00 84.00 279 MET A C 1
ATOM 2238 O O . MET A 1 279 ? 17.099 -7.466 -30.748 1.00 84.00 279 MET A O 1
ATOM 2242 N N . ASN A 1 280 ? 18.182 -6.590 -28.984 1.00 89.12 280 ASN A N 1
ATOM 2243 C CA . ASN A 1 280 ? 17.647 -7.556 -28.031 1.00 89.12 280 ASN A CA 1
ATOM 2244 C C . ASN A 1 280 ? 16.135 -7.292 -27.847 1.00 89.12 280 ASN A C 1
ATOM 2246 O O . ASN A 1 280 ? 15.776 -6.144 -27.568 1.00 89.12 280 ASN A O 1
ATOM 2250 N N . PRO A 1 281 ? 15.261 -8.311 -27.962 1.00 90.56 281 PRO A N 1
ATOM 2251 C CA . PRO A 1 281 ? 13.823 -8.168 -27.732 1.00 90.56 281 PRO A CA 1
ATOM 2252 C C . PRO A 1 281 ? 13.442 -7.483 -26.420 1.00 90.56 281 PRO A C 1
ATOM 2254 O O . PRO A 1 281 ? 12.482 -6.721 -26.394 1.00 90.56 281 PRO A O 1
ATOM 2257 N N . ILE A 1 282 ? 14.219 -7.685 -25.353 1.00 92.31 282 ILE A N 1
ATOM 2258 C CA . ILE A 1 282 ? 13.961 -7.053 -24.049 1.00 92.31 282 ILE A CA 1
ATOM 2259 C C . ILE A 1 282 ? 14.164 -5.534 -24.130 1.00 92.31 282 ILE A C 1
ATOM 2261 O O . ILE A 1 282 ? 13.355 -4.772 -23.612 1.00 92.31 282 ILE A O 1
ATOM 2265 N N . VAL A 1 283 ? 15.200 -5.090 -24.845 1.00 90.81 283 VAL A N 1
ATOM 2266 C CA . VAL A 1 283 ? 15.482 -3.660 -25.048 1.00 90.81 283 VAL A CA 1
ATOM 2267 C C . VAL A 1 283 ? 14.408 -3.024 -25.935 1.00 90.81 283 VAL A C 1
ATOM 2269 O O . VAL A 1 283 ? 14.002 -1.892 -25.698 1.00 90.81 283 VAL A O 1
ATOM 2272 N N . ALA A 1 284 ? 13.907 -3.752 -26.940 1.00 92.38 284 ALA A N 1
ATOM 2273 C CA . ALA A 1 284 ? 12.796 -3.287 -27.774 1.00 92.38 284 ALA A CA 1
ATOM 2274 C C . ALA A 1 284 ? 11.491 -3.160 -26.980 1.00 92.38 284 ALA A C 1
ATOM 2276 O O . ALA A 1 284 ? 10.771 -2.176 -27.136 1.00 92.38 284 ALA A O 1
ATOM 2277 N N . PHE A 1 285 ? 11.215 -4.130 -26.105 1.00 94.19 285 PHE A N 1
ATOM 2278 C CA . PHE A 1 285 ? 10.086 -4.085 -25.183 1.00 94.19 285 PHE A CA 1
ATOM 2279 C C . PHE A 1 285 ? 10.174 -2.874 -24.246 1.00 94.19 285 PHE A C 1
ATOM 2281 O O . PHE A 1 285 ? 9.203 -2.137 -24.128 1.00 94.19 285 PHE A O 1
ATOM 2288 N N . GLU A 1 286 ? 11.335 -2.632 -23.632 1.00 93.88 286 GLU A N 1
ATOM 2289 C CA . GLU A 1 286 ? 11.558 -1.495 -22.732 1.00 93.88 286 GLU A CA 1
ATOM 2290 C C . GLU A 1 286 ? 11.368 -0.149 -23.450 1.00 93.88 286 GLU A C 1
ATOM 2292 O O . GLU A 1 286 ? 10.625 0.709 -22.975 1.00 93.88 286 GLU A O 1
ATOM 2297 N N . LEU A 1 287 ? 11.962 0.017 -24.637 1.00 92.50 287 LEU A N 1
ATOM 2298 C CA . LEU A 1 287 ? 11.826 1.243 -25.429 1.00 92.50 287 LEU A CA 1
ATOM 2299 C C . LEU A 1 287 ? 10.377 1.514 -25.847 1.00 92.50 287 LEU A C 1
ATOM 2301 O O . LEU A 1 287 ? 9.920 2.653 -25.762 1.00 92.50 287 LEU A O 1
ATOM 2305 N N . LEU A 1 288 ? 9.631 0.486 -26.264 1.00 93.88 288 LEU A N 1
ATOM 2306 C CA . LEU A 1 288 ? 8.211 0.638 -26.595 1.00 93.88 288 LEU A CA 1
ATOM 2307 C C . LEU A 1 288 ? 7.346 0.867 -25.355 1.00 93.88 288 LEU A C 1
ATOM 2309 O O . LEU A 1 288 ? 6.408 1.659 -25.411 1.00 93.88 288 LEU A O 1
ATOM 2313 N N . PHE A 1 289 ? 7.663 0.236 -24.226 1.00 93.88 289 PHE A N 1
ATOM 2314 C CA . PHE A 1 289 ? 6.981 0.505 -22.964 1.00 93.88 289 PHE A CA 1
ATOM 2315 C C . PHE A 1 289 ? 7.121 1.984 -22.572 1.00 93.88 289 PHE A C 1
ATOM 2317 O O . PHE A 1 289 ? 6.120 2.646 -22.300 1.00 93.88 289 PHE A O 1
ATOM 2324 N N . PHE A 1 290 ? 8.331 2.544 -22.652 1.00 93.62 290 PHE A N 1
ATOM 2325 C CA . PHE A 1 290 ? 8.558 3.973 -22.414 1.00 93.62 290 PHE A CA 1
ATOM 2326 C C . PHE A 1 290 ? 7.973 4.884 -23.508 1.00 93.62 290 PHE A C 1
ATOM 2328 O O . PHE A 1 290 ? 7.625 6.035 -23.229 1.00 93.62 290 PHE A O 1
ATOM 2335 N N . ALA A 1 291 ? 7.772 4.378 -24.729 1.00 93.62 291 ALA A N 1
ATOM 2336 C CA . ALA A 1 291 ? 7.069 5.102 -25.789 1.00 93.62 291 ALA A CA 1
ATOM 2337 C C . ALA A 1 291 ? 5.605 5.415 -25.431 1.00 93.62 291 ALA A C 1
ATOM 2339 O O . ALA A 1 291 ? 5.115 6.475 -25.811 1.00 93.62 291 ALA A O 1
ATOM 2340 N N . VAL A 1 292 ? 4.927 4.563 -24.646 1.00 93.06 292 VAL A N 1
ATOM 2341 C CA . VAL A 1 292 ? 3.554 4.832 -24.158 1.00 93.06 292 VAL A CA 1
ATOM 2342 C C . VAL A 1 292 ? 3.495 6.128 -23.341 1.00 93.06 292 VAL A C 1
ATOM 2344 O O . VAL A 1 292 ? 2.510 6.859 -23.403 1.00 93.06 292 VAL A O 1
ATOM 2347 N N . PHE A 1 293 ? 4.574 6.448 -22.620 1.00 92.62 293 PHE A N 1
ATOM 2348 C CA . PHE A 1 293 ? 4.721 7.685 -21.846 1.00 92.62 293 PHE A CA 1
ATOM 2349 C C . PHE A 1 293 ? 5.311 8.849 -22.660 1.00 92.62 293 PHE A C 1
ATOM 2351 O O . PHE A 1 293 ? 5.598 9.906 -22.102 1.00 92.62 293 PHE A O 1
ATOM 2358 N N . GLY A 1 294 ? 5.524 8.667 -23.967 1.00 92.00 294 GLY A N 1
ATOM 2359 C CA . GLY A 1 294 ? 6.102 9.679 -24.854 1.00 92.00 294 GLY A CA 1
ATOM 2360 C C . GLY A 1 294 ? 7.612 9.885 -24.696 1.00 92.00 294 GLY A C 1
ATOM 2361 O O . GLY A 1 294 ? 8.125 10.909 -25.137 1.00 92.00 294 GLY A O 1
ATOM 2362 N N . GLN A 1 295 ? 8.335 8.947 -24.072 1.00 91.38 295 GLN A N 1
ATOM 2363 C CA . GLN A 1 295 ? 9.781 9.073 -23.820 1.00 91.38 295 GLN A CA 1
ATOM 2364 C C . GLN A 1 295 ? 10.672 8.462 -24.910 1.00 91.38 295 GLN A C 1
ATOM 2366 O O . GLN A 1 295 ? 11.886 8.656 -24.886 1.00 91.38 295 GLN A O 1
ATOM 2371 N N . ALA A 1 296 ? 10.096 7.743 -25.872 1.00 90.56 296 ALA A N 1
ATOM 2372 C CA . ALA A 1 296 ? 10.816 7.232 -27.033 1.00 90.56 296 ALA A CA 1
ATOM 2373 C C . ALA A 1 296 ? 10.300 7.893 -28.316 1.00 90.56 296 ALA A C 1
ATOM 2375 O O . ALA A 1 296 ? 9.157 8.338 -28.393 1.00 90.56 296 ALA A O 1
ATOM 2376 N N . THR A 1 297 ? 11.155 7.957 -29.331 1.00 87.94 297 THR A N 1
ATOM 2377 C CA . THR A 1 297 ? 10.818 8.457 -30.669 1.00 87.94 297 THR A CA 1
ATOM 2378 C C . THR A 1 297 ? 11.063 7.363 -31.699 1.00 87.94 297 THR A C 1
ATOM 2380 O O . THR A 1 297 ? 11.845 6.445 -31.456 1.00 87.94 297 THR A O 1
ATOM 2383 N N . ALA A 1 298 ? 10.441 7.473 -32.877 1.00 85.31 298 ALA A N 1
ATOM 2384 C CA . ALA A 1 298 ? 10.652 6.521 -33.973 1.00 85.31 298 ALA A CA 1
ATOM 2385 C C . ALA A 1 298 ? 12.140 6.364 -34.353 1.00 85.31 298 ALA A C 1
ATOM 2387 O O . ALA A 1 298 ? 12.564 5.281 -34.739 1.00 85.31 298 ALA A O 1
ATOM 2388 N N . GLU A 1 299 ? 12.934 7.427 -34.206 1.00 81.56 299 GLU A N 1
ATOM 2389 C CA . GLU A 1 299 ? 14.380 7.421 -34.460 1.00 81.56 299 GLU A CA 1
ATOM 2390 C C . GLU A 1 299 ? 15.153 6.667 -33.370 1.00 81.56 299 GLU A C 1
ATOM 2392 O O . GLU A 1 299 ? 16.092 5.941 -33.677 1.00 81.56 299 GLU A O 1
ATOM 2397 N N . GLY A 1 300 ? 14.710 6.742 -32.110 1.00 82.25 300 GLY A N 1
ATOM 2398 C CA . GLY A 1 300 ? 15.296 5.980 -31.002 1.00 82.25 300 GLY A CA 1
ATOM 2399 C C . GLY A 1 300 ? 15.101 4.460 -31.107 1.00 82.25 300 GLY A C 1
ATOM 2400 O O . GLY A 1 300 ? 15.806 3.705 -30.440 1.00 82.25 300 GLY A O 1
ATOM 2401 N N . LEU A 1 301 ? 14.174 3.994 -31.954 1.00 83.12 301 LEU A N 1
ATOM 2402 C CA . LEU A 1 301 ? 13.967 2.568 -32.244 1.00 83.12 301 LEU A CA 1
ATOM 2403 C C . LEU A 1 301 ? 14.938 2.023 -33.305 1.00 83.12 301 LEU A C 1
ATOM 2405 O O . LEU A 1 301 ? 15.071 0.803 -33.451 1.00 83.12 301 LEU A O 1
ATOM 2409 N N . GLN A 1 302 ? 15.609 2.906 -34.047 1.00 81.44 302 GLN A N 1
ATOM 2410 C CA . GLN A 1 302 ? 16.576 2.536 -35.068 1.00 81.44 302 GLN A CA 1
ATOM 2411 C C . GLN A 1 302 ? 17.963 2.420 -34.436 1.00 81.44 302 GLN A C 1
ATOM 2413 O O . GLN A 1 302 ? 18.551 3.402 -33.994 1.00 81.44 302 GLN A O 1
ATOM 2418 N N . LYS A 1 303 ? 18.533 1.212 -34.433 1.00 73.94 303 LYS A N 1
ATOM 2419 C CA . LYS A 1 303 ? 19.900 0.999 -33.923 1.00 73.94 303 LYS A CA 1
ATOM 2420 C C . LYS A 1 303 ? 20.968 1.029 -35.021 1.00 73.94 303 LYS A C 1
ATOM 2422 O O . LYS A 1 303 ? 22.157 1.116 -34.728 1.00 73.94 303 LYS A O 1
ATOM 2427 N N . GLN A 1 304 ? 20.561 0.923 -36.286 1.00 67.81 304 GLN A N 1
ATOM 2428 C CA . GLN A 1 304 ? 21.472 0.823 -37.423 1.00 67.81 304 GLN A CA 1
ATOM 2429 C C . GLN A 1 304 ? 21.441 2.084 -38.288 1.00 67.81 304 GLN A C 1
ATOM 2431 O O . GLN A 1 304 ? 20.447 2.379 -38.941 1.00 67.81 304 GLN A O 1
ATOM 2436 N N . GLU A 1 305 ? 22.585 2.756 -38.382 1.00 61.59 305 GLU A N 1
ATOM 2437 C CA . GLU A 1 305 ? 22.778 3.978 -39.175 1.00 61.59 305 GLU A CA 1
ATOM 2438 C C . GLU A 1 305 ? 22.760 3.716 -40.700 1.00 61.59 305 GLU A C 1
ATOM 2440 O O . GLU A 1 305 ? 22.394 4.573 -41.495 1.00 61.59 305 GLU A O 1
ATOM 2445 N N . LYS A 1 306 ? 23.090 2.488 -41.132 1.00 62.62 306 LYS A N 1
ATOM 2446 C CA . LYS A 1 306 ? 23.138 2.073 -42.549 1.00 62.62 306 LYS A CA 1
ATOM 2447 C C . LYS A 1 306 ? 21.957 1.183 -42.950 1.00 62.62 306 LYS A C 1
ATOM 2449 O O . LYS A 1 306 ? 22.157 0.011 -43.269 1.00 62.62 306 LYS A O 1
ATOM 2454 N N . GLN A 1 307 ? 20.735 1.709 -42.936 1.00 70.94 307 GLN A N 1
ATOM 2455 C CA . GLN A 1 307 ? 19.559 1.035 -43.514 1.00 70.94 307 GLN A CA 1
ATOM 2456 C C . GLN A 1 307 ? 19.130 1.682 -44.843 1.00 70.94 307 GLN A C 1
ATOM 2458 O O . GLN A 1 307 ? 19.740 2.644 -45.319 1.00 70.94 307 GLN A O 1
ATOM 2463 N N . ALA A 1 308 ? 18.166 1.082 -45.541 1.00 78.38 308 ALA A N 1
ATOM 2464 C CA . ALA A 1 308 ? 17.558 1.707 -46.711 1.00 78.38 308 ALA A CA 1
ATOM 2465 C C . ALA A 1 308 ? 16.566 2.790 -46.264 1.00 78.38 308 ALA A C 1
ATOM 2467 O O . ALA A 1 308 ? 15.899 2.626 -45.246 1.00 78.38 308 ALA A O 1
ATOM 2468 N N . GLU A 1 309 ? 16.448 3.880 -47.023 1.00 79.81 309 GLU A N 1
ATOM 2469 C CA . GLU A 1 309 ? 15.591 5.017 -46.647 1.00 79.81 309 GLU A CA 1
ATOM 2470 C C . GLU A 1 309 ? 14.114 4.616 -46.501 1.00 79.81 309 GLU A C 1
ATOM 2472 O O . GLU A 1 309 ? 13.418 5.107 -45.615 1.00 79.81 309 GLU A O 1
ATOM 2477 N N . TRP A 1 310 ? 13.647 3.635 -47.283 1.00 83.56 310 TRP A N 1
ATOM 2478 C CA . TRP A 1 310 ? 12.288 3.098 -47.158 1.00 83.56 310 TRP A CA 1
ATOM 2479 C C . TRP A 1 310 ? 12.037 2.382 -45.824 1.00 83.56 310 TRP A C 1
ATOM 2481 O O . TRP A 1 310 ? 10.911 2.374 -45.330 1.00 83.56 310 TRP A O 1
ATOM 2491 N N . THR A 1 311 ? 13.072 1.811 -45.202 1.00 83.81 311 THR A N 1
ATOM 2492 C CA . THR A 1 311 ? 12.949 1.155 -43.895 1.00 83.81 311 THR A CA 1
ATOM 2493 C C . THR A 1 311 ? 12.670 2.185 -42.796 1.00 83.81 311 THR A C 1
ATOM 2495 O O . THR A 1 311 ? 11.868 1.915 -41.908 1.00 83.81 311 THR A O 1
ATOM 2498 N N . ILE A 1 312 ? 13.220 3.402 -42.900 1.00 84.69 312 ILE A N 1
ATOM 2499 C CA . ILE A 1 312 ? 12.934 4.509 -41.968 1.00 84.69 312 ILE A CA 1
ATOM 2500 C C . ILE A 1 312 ? 11.447 4.881 -42.015 1.00 84.69 312 ILE A C 1
ATOM 2502 O O . ILE A 1 312 ? 10.818 5.111 -40.981 1.00 84.69 312 ILE A O 1
ATOM 2506 N N . VAL A 1 313 ? 10.859 4.901 -43.214 1.00 89.06 313 VAL A N 1
ATOM 2507 C CA . VAL A 1 313 ? 9.420 5.142 -43.386 1.00 89.06 313 VAL A CA 1
ATOM 2508 C C . VAL A 1 313 ? 8.605 4.037 -42.710 1.00 89.06 313 VAL A C 1
ATOM 2510 O O . VAL A 1 313 ? 7.647 4.343 -42.003 1.00 89.06 313 VAL A O 1
ATOM 2513 N N . LEU A 1 314 ? 9.012 2.769 -42.838 1.00 90.31 314 LEU A N 1
ATOM 2514 C CA . LEU A 1 314 ? 8.348 1.663 -42.140 1.00 90.31 314 LEU A CA 1
ATOM 2515 C C . LEU A 1 314 ? 8.445 1.773 -40.618 1.00 90.31 314 LEU A C 1
ATOM 2517 O O . LEU A 1 314 ? 7.436 1.559 -39.951 1.00 90.31 314 LEU A O 1
ATOM 2521 N N . PHE A 1 315 ? 9.598 2.162 -40.063 1.00 90.31 315 PHE A N 1
ATOM 2522 C CA . PHE A 1 315 ? 9.720 2.431 -38.626 1.00 90.31 315 PHE A CA 1
ATOM 2523 C C . PHE A 1 315 ? 8.724 3.499 -38.173 1.00 90.31 315 PHE A C 1
ATOM 2525 O O . PHE A 1 315 ? 8.022 3.294 -37.187 1.00 90.31 315 PHE A O 1
ATOM 2532 N N . LYS A 1 316 ? 8.605 4.606 -38.918 1.00 92.00 316 LYS A N 1
ATOM 2533 C CA . LYS A 1 316 ? 7.639 5.674 -38.616 1.00 92.00 316 LYS A CA 1
ATOM 2534 C C . LYS A 1 316 ? 6.191 5.189 -38.702 1.00 92.00 316 LYS A C 1
ATOM 2536 O O . LYS A 1 316 ? 5.398 5.539 -37.835 1.00 92.00 316 LYS A O 1
ATOM 2541 N N . ILE A 1 317 ? 5.848 4.372 -39.700 1.00 94.25 317 ILE A N 1
ATOM 2542 C CA . ILE A 1 317 ? 4.496 3.813 -39.859 1.00 94.25 317 ILE A CA 1
ATOM 2543 C C . ILE A 1 317 ? 4.166 2.855 -38.713 1.00 94.25 317 ILE A C 1
ATOM 2545 O O . ILE A 1 317 ? 3.139 3.018 -38.061 1.00 94.25 317 ILE A O 1
ATOM 2549 N N . VAL A 1 318 ? 5.037 1.883 -38.432 1.00 94.38 318 VAL A N 1
ATOM 2550 C CA . VAL A 1 318 ? 4.830 0.900 -37.358 1.00 94.38 318 VAL A CA 1
ATOM 2551 C C . VAL A 1 318 ? 4.756 1.591 -36.003 1.00 94.38 318 VAL A C 1
ATOM 2553 O O . VAL A 1 318 ? 3.851 1.304 -35.223 1.00 94.38 318 VAL A O 1
ATOM 2556 N N . TYR A 1 319 ? 5.660 2.535 -35.741 1.00 94.56 319 TYR A N 1
ATOM 2557 C CA . TYR A 1 319 ? 5.630 3.346 -34.530 1.00 94.56 319 TYR A CA 1
ATOM 2558 C C . TYR A 1 319 ? 4.348 4.189 -34.442 1.00 94.56 319 TYR A C 1
ATOM 2560 O O . TYR A 1 319 ? 3.717 4.240 -33.392 1.00 94.56 319 TYR A O 1
ATOM 2568 N N . GLY A 1 320 ? 3.907 4.799 -35.545 1.00 95.31 320 GLY A N 1
ATOM 2569 C CA . GLY A 1 320 ? 2.662 5.566 -35.604 1.00 95.31 320 GLY A CA 1
ATOM 2570 C C . GLY A 1 320 ? 1.421 4.718 -35.314 1.00 95.31 320 GLY A C 1
ATOM 2571 O O . GLY A 1 320 ? 0.576 5.124 -34.519 1.00 95.31 320 GLY A O 1
ATOM 2572 N N . ILE A 1 321 ? 1.338 3.515 -35.891 1.00 96.31 321 ILE A N 1
ATOM 2573 C CA . ILE A 1 321 ? 0.260 2.554 -35.608 1.00 96.31 321 ILE A CA 1
ATOM 2574 C C . ILE A 1 321 ? 0.311 2.123 -34.142 1.00 96.31 321 ILE A C 1
ATOM 2576 O O . ILE A 1 321 ? -0.723 2.099 -33.479 1.00 96.31 321 ILE A O 1
ATOM 2580 N N . TYR A 1 322 ? 1.502 1.825 -33.618 1.00 96.44 322 TYR A N 1
ATOM 2581 C CA . TYR A 1 322 ? 1.682 1.489 -32.210 1.00 96.44 322 TYR A CA 1
ATOM 2582 C C . TYR A 1 322 ? 1.179 2.606 -31.290 1.00 96.44 322 TYR A C 1
ATOM 2584 O O . TYR A 1 322 ? 0.411 2.326 -30.373 1.00 96.44 322 TYR A O 1
ATOM 2592 N N . MET A 1 323 ? 1.546 3.865 -31.546 1.00 95.38 323 MET A N 1
ATOM 2593 C CA . MET A 1 323 ? 1.095 5.015 -30.753 1.00 95.38 323 MET A CA 1
ATOM 2594 C C . MET A 1 323 ? -0.417 5.235 -30.863 1.00 95.38 323 MET A C 1
ATOM 2596 O O . MET A 1 323 ? -1.070 5.524 -29.863 1.00 95.38 323 MET A O 1
ATOM 2600 N N . LEU A 1 324 ? -0.998 5.048 -32.051 1.00 95.94 324 LEU A N 1
ATOM 2601 C CA . LEU A 1 324 ? -2.445 5.133 -32.248 1.00 95.94 324 LEU A CA 1
ATOM 2602 C C . LEU A 1 324 ? -3.172 4.052 -31.441 1.00 95.94 324 LEU A C 1
ATOM 2604 O O . LEU A 1 324 ? -4.094 4.353 -30.688 1.00 95.94 324 LEU A O 1
ATOM 2608 N N . VAL A 1 325 ? -2.748 2.793 -31.551 1.00 96.31 325 VAL A N 1
ATOM 2609 C CA . VAL A 1 325 ? -3.399 1.687 -30.839 1.00 96.31 325 VAL A CA 1
ATOM 2610 C C . VAL A 1 325 ? -3.179 1.806 -29.331 1.00 96.31 325 VAL A C 1
ATOM 2612 O O . VAL A 1 325 ? -4.138 1.744 -28.572 1.00 96.31 325 VAL A O 1
ATOM 2615 N N . SER A 1 326 ? -1.948 2.008 -28.868 1.00 94.25 326 SER A N 1
ATOM 2616 C CA . SER A 1 326 ? -1.648 2.040 -27.432 1.00 94.25 326 SER A CA 1
ATOM 2617 C C . SER A 1 326 ? -2.149 3.315 -26.749 1.00 94.25 326 SER A C 1
ATOM 2619 O O . SER A 1 326 ? -2.965 3.242 -25.833 1.00 94.25 326 SER A O 1
ATOM 2621 N N . VAL A 1 327 ? -1.711 4.490 -27.197 1.00 94.19 327 VAL A N 1
ATOM 2622 C CA . VAL A 1 327 ? -1.984 5.752 -26.499 1.00 94.19 327 VAL A CA 1
ATOM 2623 C C . VAL A 1 327 ? -3.380 6.281 -26.812 1.00 94.19 327 VAL A C 1
ATOM 2625 O O . VAL A 1 327 ? -4.093 6.685 -25.900 1.00 94.19 327 VAL A O 1
ATOM 2628 N N . VAL A 1 328 ? -3.807 6.267 -28.078 1.00 95.00 328 VAL A N 1
ATOM 2629 C CA . VAL A 1 328 ? -5.112 6.848 -28.450 1.00 95.00 328 VAL A CA 1
ATOM 2630 C C . VAL A 1 328 ? -6.262 5.883 -28.178 1.00 95.00 328 VAL A C 1
ATOM 2632 O O . VAL A 1 328 ? -7.306 6.311 -27.697 1.00 95.00 328 VAL A O 1
ATOM 2635 N N . VAL A 1 329 ? -6.111 4.592 -28.474 1.00 95.75 329 VAL A N 1
ATOM 2636 C CA . VAL A 1 329 ? -7.208 3.630 -28.286 1.00 95.75 329 VAL A CA 1
ATOM 2637 C C . VAL A 1 329 ? -7.164 3.015 -26.890 1.00 95.75 329 VAL A C 1
ATOM 2639 O O . VAL A 1 329 ? -8.091 3.216 -26.109 1.00 95.75 329 VAL A O 1
ATOM 2642 N N . LEU A 1 330 ? -6.101 2.285 -26.544 1.00 94.44 330 LEU A N 1
ATOM 2643 C CA . LEU A 1 330 ? -6.075 1.484 -25.318 1.00 94.44 330 LEU A CA 1
ATOM 2644 C C . LEU A 1 330 ? -6.140 2.351 -24.049 1.00 94.44 330 LEU A C 1
ATOM 2646 O O . LEU A 1 330 ? -6.975 2.073 -23.192 1.00 94.44 330 LEU A O 1
ATOM 2650 N N . ILE A 1 331 ? -5.346 3.421 -23.922 1.00 93.75 331 ILE A N 1
ATOM 2651 C CA . ILE A 1 331 ? -5.411 4.283 -22.721 1.00 93.75 331 ILE A CA 1
ATOM 2652 C C . ILE A 1 331 ? -6.793 4.940 -22.568 1.00 93.75 331 ILE A C 1
ATOM 2654 O O . ILE A 1 331 ? -7.335 4.960 -21.465 1.00 93.75 331 ILE A O 1
ATOM 2658 N N . ASN A 1 332 ? -7.407 5.426 -23.651 1.00 94.50 332 ASN A N 1
ATOM 2659 C CA . ASN A 1 332 ? -8.741 6.034 -23.571 1.00 94.50 332 ASN A CA 1
ATOM 2660 C C . ASN A 1 332 ? -9.823 5.016 -23.183 1.00 94.50 332 ASN A C 1
ATOM 2662 O O . ASN A 1 332 ? -10.731 5.343 -22.418 1.00 94.50 332 ASN A O 1
ATOM 2666 N N . LEU A 1 333 ? -9.699 3.767 -23.642 1.00 93.50 333 LEU A N 1
ATOM 2667 C CA . LEU A 1 333 ? -10.566 2.679 -23.194 1.00 93.50 333 LEU A CA 1
ATOM 2668 C C . LEU A 1 333 ? -10.338 2.325 -21.716 1.00 93.50 333 LEU A C 1
ATOM 2670 O O . LEU A 1 333 ? -11.313 2.066 -21.012 1.00 93.50 333 LEU A O 1
ATOM 2674 N N . LEU A 1 334 ? -9.092 2.355 -21.221 1.00 93.38 334 LEU A N 1
ATOM 2675 C CA . LEU A 1 334 ? -8.802 2.174 -19.792 1.00 93.38 334 LEU A CA 1
ATOM 2676 C C . LEU A 1 334 ? -9.489 3.256 -18.957 1.00 93.38 334 LEU A C 1
ATOM 2678 O O . LEU A 1 334 ? -10.131 2.935 -17.961 1.00 93.38 334 LEU A O 1
ATOM 2682 N N . ILE A 1 335 ? -9.375 4.524 -19.360 1.00 95.44 335 ILE A N 1
ATOM 2683 C CA . ILE A 1 335 ? -10.004 5.643 -18.648 1.00 95.44 335 ILE A CA 1
ATOM 2684 C C . ILE A 1 335 ? -11.526 5.459 -18.611 1.00 95.44 335 ILE A C 1
ATOM 2686 O O . ILE A 1 335 ? -12.130 5.600 -17.548 1.00 95.44 335 ILE A O 1
ATOM 2690 N N . ALA A 1 336 ? -12.141 5.086 -19.739 1.00 95.56 336 ALA A N 1
ATOM 2691 C CA . ALA A 1 336 ? -13.577 4.827 -19.810 1.00 95.56 336 ALA A CA 1
ATOM 2692 C C . ALA A 1 336 ? -14.008 3.682 -18.876 1.00 95.56 336 ALA A C 1
ATOM 2694 O O . ALA A 1 336 ? -14.943 3.846 -18.095 1.00 95.56 336 ALA A O 1
ATOM 2695 N N . MET A 1 337 ? -13.291 2.554 -18.902 1.00 93.38 337 MET A N 1
ATOM 2696 C CA . MET A 1 337 ? -13.579 1.396 -18.050 1.00 93.38 337 MET A CA 1
ATOM 2697 C C . MET A 1 337 ? -13.425 1.728 -16.560 1.00 93.38 337 MET A C 1
ATOM 2699 O O . MET A 1 337 ? -14.300 1.408 -15.761 1.00 93.38 337 MET A O 1
ATOM 2703 N N . MET A 1 338 ? -12.345 2.419 -16.185 1.00 93.62 338 MET A N 1
ATOM 2704 C CA . MET A 1 338 ? -12.086 2.804 -14.794 1.00 93.62 338 MET A CA 1
ATOM 2705 C C . MET A 1 338 ? -13.120 3.814 -14.286 1.00 93.62 338 MET A C 1
ATOM 2707 O O . MET A 1 338 ? -13.510 3.746 -13.123 1.00 93.62 338 MET A O 1
ATOM 2711 N N . SER A 1 339 ? -13.594 4.725 -15.143 1.00 94.81 339 SER A N 1
ATOM 2712 C CA . SER A 1 339 ? -14.649 5.682 -14.793 1.00 94.81 339 SER A CA 1
ATOM 2713 C C . SER A 1 339 ? -15.999 5.001 -14.546 1.00 94.81 339 SER A C 1
ATOM 2715 O O . SER A 1 339 ? -16.670 5.335 -13.570 1.00 94.81 339 SER A O 1
ATOM 2717 N N . ASP A 1 340 ? -16.396 4.055 -15.400 1.00 94.06 340 ASP A N 1
ATOM 2718 C CA . ASP A 1 340 ? -17.633 3.280 -15.226 1.00 94.06 340 ASP A CA 1
ATOM 2719 C C . ASP A 1 340 ? -17.581 2.435 -13.944 1.00 94.06 340 ASP A C 1
ATOM 2721 O O . ASP A 1 340 ? -18.466 2.522 -13.085 1.00 94.06 340 ASP A O 1
ATOM 2725 N N . THR A 1 341 ? -16.478 1.703 -13.741 1.00 94.00 341 THR A N 1
ATOM 2726 C CA . THR A 1 341 ? -16.277 0.935 -12.511 1.00 94.00 341 THR A CA 1
ATOM 2727 C C . THR A 1 341 ? -16.300 1.841 -11.283 1.00 94.00 341 THR A C 1
ATOM 2729 O O . THR A 1 341 ? -17.000 1.504 -10.331 1.00 94.00 341 THR A O 1
ATOM 2732 N N . TYR A 1 342 ? -15.607 2.989 -11.297 1.00 94.81 342 TYR A N 1
ATOM 2733 C CA . TYR A 1 342 ? -15.590 3.940 -10.179 1.00 94.81 342 TYR A CA 1
ATOM 2734 C C . TYR A 1 342 ? -17.005 4.372 -9.775 1.00 94.81 342 TYR A C 1
ATOM 2736 O O . TYR A 1 342 ? -17.360 4.273 -8.600 1.00 94.81 342 TYR A O 1
ATOM 2744 N N . GLN A 1 343 ? -17.832 4.792 -10.739 1.00 94.44 343 GLN A N 1
ATOM 2745 C CA . GLN A 1 343 ? -19.205 5.234 -10.474 1.00 94.44 343 GLN A CA 1
ATOM 2746 C C . GLN A 1 343 ? -20.061 4.114 -9.871 1.00 94.44 343 GLN A C 1
ATOM 2748 O O . GLN A 1 343 ? -20.823 4.353 -8.934 1.00 94.44 343 GLN A O 1
ATOM 2753 N N . ARG A 1 344 ? -19.898 2.879 -10.357 1.00 93.19 344 ARG A N 1
ATOM 2754 C CA . ARG A 1 344 ? -20.633 1.713 -9.852 1.00 93.19 344 ARG A CA 1
ATOM 2755 C C . ARG A 1 344 ? -20.224 1.321 -8.430 1.00 93.19 344 ARG A C 1
ATOM 2757 O O . ARG A 1 344 ? -21.084 0.939 -7.639 1.00 93.19 344 ARG A O 1
ATOM 2764 N N . ILE A 1 345 ? -18.930 1.372 -8.101 1.00 93.94 345 ILE A N 1
ATOM 2765 C CA . ILE A 1 345 ? -18.419 0.887 -6.806 1.00 93.94 345 ILE A CA 1
ATOM 2766 C C . ILE A 1 345 ? -18.403 1.954 -5.710 1.00 93.94 345 ILE A C 1
ATOM 2768 O O . ILE A 1 345 ? -18.283 1.600 -4.540 1.00 93.94 345 ILE A O 1
ATOM 2772 N N . GLN A 1 346 ? -18.553 3.240 -6.042 1.00 92.81 346 GLN A N 1
ATOM 2773 C CA . GLN A 1 346 ? -18.419 4.333 -5.076 1.00 92.81 346 GLN A CA 1
ATOM 2774 C C . GLN A 1 346 ? -19.346 4.170 -3.858 1.00 92.81 346 GLN A C 1
ATOM 2776 O O . GLN A 1 346 ? -18.872 4.217 -2.724 1.00 92.81 346 GLN A O 1
ATOM 2781 N N . ALA A 1 347 ? -20.643 3.924 -4.068 1.00 91.69 347 ALA A N 1
ATOM 2782 C CA . ALA A 1 347 ? -21.603 3.775 -2.968 1.00 91.69 347 ALA A CA 1
ATOM 2783 C C . ALA A 1 347 ? -21.334 2.521 -2.116 1.00 91.69 347 ALA A C 1
ATOM 2785 O O . ALA A 1 347 ? -21.377 2.577 -0.888 1.00 91.69 347 ALA A O 1
ATOM 2786 N N . GLN A 1 348 ? -20.990 1.404 -2.763 1.00 93.06 348 GLN A N 1
ATOM 2787 C CA . GLN A 1 348 ? -20.673 0.157 -2.069 1.00 93.06 348 GLN A CA 1
ATOM 2788 C C . GLN A 1 348 ? -19.378 0.280 -1.254 1.00 93.06 348 GLN A C 1
ATOM 2790 O O . GLN A 1 348 ? -19.301 -0.224 -0.135 1.00 93.06 348 GLN A O 1
ATOM 2795 N N . SER A 1 349 ? -18.382 0.997 -1.776 1.00 93.50 349 SER A N 1
ATOM 2796 C CA . SER A 1 349 ? -17.086 1.174 -1.119 1.00 93.50 349 SER A CA 1
ATOM 2797 C C . SER A 1 349 ? -17.180 1.912 0.220 1.00 93.50 349 SER A C 1
ATOM 2799 O O . SER A 1 349 ? -16.410 1.607 1.126 1.00 93.50 349 SER A O 1
ATOM 2801 N N . ASP A 1 350 ? -18.147 2.823 0.392 1.00 94.00 350 ASP A N 1
ATOM 2802 C CA . ASP A 1 350 ? -18.397 3.497 1.675 1.00 94.00 350 ASP A CA 1
ATOM 2803 C C . ASP A 1 350 ? -18.931 2.517 2.734 1.00 94.00 350 ASP A C 1
ATOM 2805 O O . ASP A 1 350 ? -18.475 2.512 3.879 1.00 94.00 350 ASP A O 1
ATOM 2809 N N . ILE A 1 351 ? -19.850 1.627 2.343 1.00 93.88 351 ILE A N 1
ATOM 2810 C CA . ILE A 1 351 ? -20.379 0.570 3.218 1.00 93.88 351 ILE A CA 1
ATOM 2811 C C . ILE A 1 351 ? -19.254 -0.393 3.618 1.00 93.88 351 ILE A C 1
ATOM 2813 O O . ILE A 1 351 ? -19.108 -0.742 4.793 1.00 93.88 351 ILE A O 1
ATOM 2817 N N . GLU A 1 352 ? -18.426 -0.803 2.657 1.00 92.81 352 GLU A N 1
ATOM 2818 C CA . GLU A 1 352 ? -17.286 -1.685 2.915 1.00 92.81 352 GLU A CA 1
ATOM 2819 C C . GLU A 1 352 ? -16.216 -1.028 3.781 1.00 92.81 352 GLU A C 1
ATOM 2821 O O . GLU A 1 352 ? -15.677 -1.672 4.684 1.00 92.81 352 GLU A O 1
ATOM 2826 N N . TRP A 1 353 ? -15.957 0.261 3.569 1.00 93.94 353 TRP A N 1
ATOM 2827 C CA . TRP A 1 353 ? -15.060 1.038 4.408 1.00 93.94 353 TRP A CA 1
ATOM 2828 C C . TRP A 1 353 ? -15.567 1.116 5.851 1.00 93.94 353 TRP A C 1
ATOM 2830 O O . TRP A 1 353 ? -14.812 0.799 6.767 1.00 93.94 353 TRP A O 1
ATOM 2840 N N . LYS A 1 354 ? -16.844 1.448 6.081 1.00 94.56 354 LYS A N 1
ATOM 2841 C CA . LYS A 1 354 ? -17.449 1.482 7.428 1.00 94.56 354 LYS A CA 1
ATOM 2842 C C . LYS A 1 354 ? -17.377 0.130 8.138 1.00 94.56 354 LYS A C 1
ATOM 2844 O O . LYS A 1 354 ? -17.135 0.069 9.345 1.00 94.56 354 LYS A O 1
ATOM 2849 N N . TYR A 1 355 ? -17.548 -0.960 7.394 1.00 93.44 355 TYR A N 1
ATOM 2850 C CA . TYR A 1 355 ? -17.356 -2.316 7.905 1.00 93.44 355 TYR A CA 1
ATOM 2851 C C . TYR A 1 355 ? -15.884 -2.605 8.255 1.00 93.44 355 TYR A C 1
ATOM 2853 O O . TYR A 1 355 ? -15.594 -3.140 9.329 1.00 93.44 355 TYR A O 1
ATOM 2861 N N . GLY A 1 356 ? -14.941 -2.208 7.395 1.00 91.38 356 GLY A N 1
ATOM 2862 C CA . GLY A 1 356 ? -13.501 -2.292 7.662 1.00 91.38 356 GLY A CA 1
ATOM 2863 C C . GLY A 1 356 ? -13.078 -1.467 8.882 1.00 91.38 356 GLY A C 1
ATOM 2864 O O . GLY A 1 356 ? -12.330 -1.950 9.732 1.00 91.38 356 GLY A O 1
ATOM 2865 N N . LEU A 1 357 ? -13.637 -0.267 9.034 1.00 92.12 357 LEU A N 1
ATOM 2866 C CA . LEU A 1 357 ? -13.435 0.603 10.188 1.00 92.12 357 LEU A CA 1
ATOM 2867 C C . LEU A 1 357 ? -13.948 -0.053 11.477 1.00 92.12 357 LEU A C 1
ATOM 2869 O O . LEU A 1 357 ? -13.250 -0.035 12.487 1.00 92.12 357 LEU A O 1
ATOM 2873 N N . ALA A 1 358 ? -15.119 -0.698 11.449 1.00 92.06 358 ALA A N 1
ATOM 2874 C CA . ALA A 1 358 ? -15.637 -1.442 12.598 1.00 92.06 358 ALA A CA 1
ATOM 2875 C C . ALA A 1 358 ? -14.699 -2.589 13.017 1.00 92.06 358 ALA A C 1
ATOM 2877 O O . ALA A 1 358 ? -14.408 -2.746 14.206 1.00 92.06 358 ALA A O 1
ATOM 2878 N N . LYS A 1 359 ? -14.160 -3.348 12.048 1.00 90.88 359 LYS A N 1
ATOM 2879 C CA . LYS A 1 359 ? -13.134 -4.375 12.306 1.00 90.88 359 LYS A CA 1
ATOM 2880 C C . LYS A 1 359 ? -11.878 -3.775 12.934 1.00 90.88 359 LYS A C 1
ATOM 2882 O O . LYS A 1 359 ? -11.378 -4.320 13.916 1.00 90.88 359 LYS A O 1
ATOM 2887 N N . LEU A 1 360 ? -11.395 -2.648 12.410 1.00 90.38 360 LEU A N 1
ATOM 2888 C CA . LEU A 1 360 ? -10.226 -1.948 12.941 1.00 90.38 360 LEU A CA 1
ATOM 2889 C C . LEU A 1 360 ? -10.446 -1.496 14.391 1.00 90.38 360 LEU A C 1
ATOM 2891 O O . LEU A 1 360 ? -9.614 -1.785 15.250 1.00 90.38 360 LEU A O 1
ATOM 2895 N N . ILE A 1 361 ? -11.570 -0.832 14.679 1.00 91.44 361 ILE A N 1
ATOM 2896 C CA . ILE A 1 361 ? -11.912 -0.344 16.025 1.00 91.44 361 ILE A CA 1
ATOM 2897 C C . ILE A 1 361 ? -11.988 -1.515 17.004 1.00 91.44 361 ILE A C 1
ATOM 2899 O O . ILE A 1 361 ? -11.367 -1.465 18.067 1.00 91.44 361 ILE A O 1
ATOM 2903 N N . ARG A 1 362 ? -12.681 -2.597 16.627 1.00 89.31 362 ARG A N 1
ATOM 2904 C CA . ARG A 1 362 ? -12.755 -3.821 17.429 1.00 89.31 362 ARG A CA 1
ATOM 2905 C C . ARG A 1 362 ? -11.370 -4.391 17.719 1.00 89.31 362 ARG A C 1
ATOM 2907 O O . ARG A 1 362 ? -11.063 -4.702 18.872 1.00 89.31 362 ARG A O 1
ATOM 2914 N N . ASN A 1 363 ? -10.545 -4.535 16.683 1.00 86.94 363 ASN A N 1
ATOM 2915 C CA . ASN A 1 363 ? -9.207 -5.095 16.814 1.00 86.94 363 ASN A CA 1
ATOM 2916 C C . ASN A 1 363 ? -8.369 -4.229 17.761 1.00 86.94 363 ASN A C 1
ATOM 2918 O O . ASN A 1 363 ? -7.824 -4.759 18.721 1.00 86.94 363 ASN A O 1
ATOM 2922 N N . MET A 1 364 ? -8.366 -2.902 17.596 1.00 87.94 364 MET A N 1
ATOM 2923 C CA . MET A 1 364 ? -7.641 -1.971 18.478 1.00 87.94 364 MET A CA 1
ATOM 2924 C C . MET A 1 364 ? -8.163 -1.961 19.923 1.00 87.94 364 MET A C 1
ATOM 2926 O O . MET A 1 364 ? -7.384 -1.813 20.874 1.00 87.94 364 MET A O 1
ATOM 2930 N N . HIS A 1 365 ? -9.472 -2.133 20.114 1.00 86.81 365 HIS A N 1
ATOM 2931 C CA . HIS A 1 365 ? -10.078 -2.239 21.438 1.00 86.81 365 HIS A CA 1
ATOM 2932 C C . HIS A 1 365 ? -9.617 -3.518 22.157 1.00 86.81 365 HIS A C 1
ATOM 2934 O O . HIS A 1 365 ? -9.159 -3.447 23.300 1.00 86.81 365 HIS A O 1
ATOM 2940 N N . ARG A 1 366 ? -9.639 -4.668 21.467 1.00 82.88 366 ARG A N 1
ATOM 2941 C CA . ARG A 1 366 ? -9.245 -5.973 22.027 1.00 82.88 366 ARG A CA 1
ATOM 2942 C C . ARG A 1 366 ? -7.740 -6.169 22.174 1.00 82.88 366 ARG A C 1
ATOM 2944 O O . ARG A 1 366 ? -7.306 -6.806 23.133 1.00 82.88 366 ARG A O 1
ATOM 2951 N N . THR A 1 367 ? -6.931 -5.648 21.255 1.00 80.50 367 THR A N 1
ATOM 2952 C CA . THR A 1 367 ? -5.477 -5.823 21.311 1.00 80.50 367 THR A CA 1
ATOM 2953 C C . THR A 1 367 ? -4.900 -5.044 22.487 1.00 80.50 367 THR A C 1
ATOM 2955 O O . THR A 1 367 ? -5.019 -3.819 22.572 1.00 80.50 367 THR A O 1
ATOM 2958 N N . THR A 1 368 ? -4.256 -5.757 23.405 1.00 72.62 368 THR A N 1
ATOM 2959 C CA . THR A 1 368 ? -3.531 -5.188 24.553 1.00 72.62 368 THR A CA 1
ATOM 2960 C C . THR A 1 368 ? -2.023 -5.132 24.324 1.00 72.62 368 THR A C 1
ATOM 2962 O O . THR A 1 368 ? -1.287 -4.619 25.166 1.00 72.62 368 THR A O 1
ATOM 2965 N N . THR A 1 369 ? -1.551 -5.653 23.189 1.00 72.44 369 THR A N 1
ATOM 2966 C CA . THR A 1 369 ? -0.144 -5.602 22.801 1.00 72.44 369 THR A CA 1
ATOM 2967 C C . THR A 1 369 ? 0.300 -4.165 22.585 1.00 72.44 369 THR A C 1
ATOM 2969 O O . THR A 1 369 ? -0.425 -3.361 22.007 1.00 72.44 369 THR A O 1
ATOM 2972 N N . THR A 1 370 ? 1.505 -3.844 23.034 1.00 79.81 370 THR A N 1
ATOM 2973 C CA . THR A 1 370 ? 2.148 -2.562 22.745 1.00 79.81 370 THR A CA 1
ATOM 2974 C C . THR A 1 370 ? 2.670 -2.542 21.299 1.00 79.81 370 THR A C 1
ATOM 2976 O O . THR A 1 370 ? 2.816 -3.602 20.679 1.00 79.81 370 THR A O 1
ATOM 2979 N N . PRO A 1 371 ? 2.928 -1.363 20.711 1.00 85.50 371 PRO A N 1
ATOM 2980 C CA . PRO A 1 371 ? 3.530 -1.274 19.382 1.00 85.50 371 PRO A CA 1
ATOM 2981 C C . PRO A 1 371 ? 4.988 -1.767 19.367 1.00 85.50 371 PRO A C 1
ATOM 2983 O O . PRO A 1 371 ? 5.680 -1.760 20.390 1.00 85.50 371 PRO A O 1
ATOM 2986 N N . SER A 1 372 ? 5.477 -2.176 18.190 1.00 84.50 372 SER A N 1
ATOM 2987 C CA . SER A 1 372 ? 6.908 -2.458 17.978 1.00 84.50 372 SER A CA 1
ATOM 2988 C C . SER A 1 372 ? 7.737 -1.191 18.236 1.00 84.50 372 SER A C 1
ATOM 2990 O O . SER A 1 372 ? 7.267 -0.098 17.917 1.00 84.50 372 SER A O 1
ATOM 2992 N N . PRO A 1 373 ? 8.931 -1.250 18.846 1.00 82.94 373 PRO A N 1
ATOM 2993 C CA . PRO A 1 373 ? 9.661 -2.404 19.375 1.00 82.94 373 PRO A CA 1
ATOM 2994 C C . PRO A 1 373 ? 9.367 -2.671 20.862 1.00 82.94 373 PRO A C 1
ATOM 2996 O O . PRO A 1 373 ? 9.929 -3.584 21.469 1.00 82.94 373 PRO A O 1
ATOM 2999 N N . ILE A 1 374 ? 8.530 -1.841 21.492 1.00 84.50 374 ILE A N 1
ATOM 3000 C CA . ILE A 1 374 ? 8.247 -1.881 22.933 1.00 84.50 374 ILE A CA 1
ATOM 3001 C C . ILE A 1 374 ? 7.554 -3.200 23.303 1.00 84.50 374 ILE A C 1
ATOM 3003 O O . ILE A 1 374 ? 7.723 -3.708 24.415 1.00 84.50 374 ILE A O 1
ATOM 3007 N N . ASN A 1 375 ? 6.845 -3.816 22.356 1.00 86.38 375 ASN A N 1
ATOM 3008 C CA . ASN A 1 375 ? 6.306 -5.169 22.487 1.00 86.38 375 ASN A CA 1
ATOM 3009 C C . ASN A 1 375 ? 7.368 -6.221 22.829 1.00 86.38 375 ASN A C 1
ATOM 3011 O O . ASN A 1 375 ? 7.132 -7.086 23.672 1.00 86.38 375 ASN A O 1
ATOM 3015 N N . LEU A 1 376 ? 8.561 -6.124 22.246 1.00 84.00 376 LEU A N 1
ATOM 3016 C CA . LEU A 1 376 ? 9.666 -7.016 22.549 1.00 84.00 376 LEU A CA 1
ATOM 3017 C C . LEU A 1 376 ? 10.105 -6.782 23.999 1.00 84.00 376 LEU A C 1
ATOM 3019 O O . LEU A 1 376 ? 10.082 -7.690 24.818 1.00 84.00 376 LEU A O 1
ATOM 3023 N N . ILE A 1 377 ? 10.382 -5.537 24.378 1.00 82.19 377 ILE A N 1
ATOM 3024 C CA . ILE A 1 377 ? 10.832 -5.216 25.741 1.00 82.19 377 ILE A CA 1
ATOM 3025 C C . ILE A 1 377 ? 9.802 -5.665 26.790 1.00 82.19 377 ILE A C 1
ATOM 3027 O O . ILE A 1 377 ? 10.159 -6.298 27.779 1.00 82.19 377 ILE A O 1
ATOM 3031 N N . THR A 1 378 ? 8.515 -5.399 26.568 1.00 81.88 378 THR A N 1
ATOM 3032 C CA . THR A 1 378 ? 7.444 -5.774 27.506 1.00 81.88 378 THR A CA 1
ATOM 3033 C C . THR A 1 378 ? 7.257 -7.287 27.624 1.00 81.88 378 THR A C 1
ATOM 3035 O O . THR A 1 378 ? 7.103 -7.785 28.740 1.00 81.88 378 THR A O 1
ATOM 3038 N N . THR A 1 379 ? 7.334 -8.043 26.524 1.00 81.06 379 THR A N 1
ATOM 3039 C CA . THR A 1 379 ? 7.253 -9.516 26.561 1.00 81.06 379 THR A CA 1
ATOM 3040 C C . THR A 1 379 ? 8.451 -10.136 27.276 1.00 81.06 379 THR A C 1
ATOM 3042 O O . THR A 1 379 ? 8.266 -10.985 28.153 1.00 81.06 379 THR A O 1
ATOM 3045 N N . TRP A 1 380 ? 9.666 -9.660 26.994 1.00 78.69 380 TRP A N 1
ATOM 3046 C CA . TRP A 1 380 ? 10.879 -10.095 27.687 1.00 78.69 380 TRP A CA 1
ATOM 3047 C C . TRP A 1 380 ? 10.850 -9.740 29.180 1.00 78.69 380 TRP A C 1
ATOM 3049 O O . TRP A 1 380 ? 11.153 -10.591 30.014 1.00 78.69 380 TRP A O 1
ATOM 3059 N N . LEU A 1 381 ? 10.421 -8.529 29.552 1.00 78.06 381 LEU A N 1
ATOM 3060 C CA . LEU A 1 381 ? 10.261 -8.131 30.956 1.00 78.06 381 LEU A CA 1
ATOM 3061 C C . LEU A 1 381 ? 9.231 -9.004 31.685 1.00 78.06 381 LEU A C 1
ATOM 3063 O O . LEU A 1 381 ? 9.492 -9.458 32.799 1.00 78.06 381 LEU A O 1
ATOM 3067 N N . MET A 1 382 ? 8.084 -9.289 31.063 1.00 78.38 382 MET A N 1
ATOM 3068 C CA . MET A 1 382 ? 7.065 -10.175 31.637 1.00 78.38 382 MET A CA 1
ATOM 3069 C C . MET A 1 382 ? 7.592 -11.600 31.828 1.00 78.38 382 MET A C 1
ATOM 3071 O O . MET A 1 382 ? 7.383 -12.197 32.888 1.00 78.38 382 MET A O 1
ATOM 3075 N N . PHE A 1 383 ? 8.332 -12.121 30.848 1.00 81.62 383 PHE A N 1
ATOM 3076 C CA . PHE A 1 383 ? 8.996 -13.418 30.945 1.00 81.62 383 PHE A CA 1
ATOM 3077 C C . PHE A 1 383 ? 10.030 -13.446 32.083 1.00 81.62 383 PHE A C 1
ATOM 3079 O O . PHE A 1 383 ? 10.014 -14.364 32.905 1.00 81.62 383 PHE A O 1
ATOM 3086 N N . LEU A 1 384 ? 10.872 -12.413 32.208 1.00 77.12 384 LEU A N 1
ATOM 3087 C CA . LEU A 1 384 ? 11.863 -12.290 33.283 1.00 77.12 384 LEU A CA 1
ATOM 3088 C C . LEU A 1 384 ? 11.213 -12.187 34.668 1.00 77.12 384 LEU A C 1
ATOM 3090 O O . LEU A 1 384 ? 11.651 -12.859 35.600 1.00 77.12 384 LEU A O 1
ATOM 3094 N N . ILE A 1 385 ? 10.140 -11.406 34.821 1.00 81.12 385 ILE A N 1
ATOM 3095 C CA . ILE A 1 385 ? 9.387 -11.317 36.082 1.00 81.12 385 ILE A CA 1
ATOM 3096 C C . ILE A 1 385 ? 8.775 -12.675 36.432 1.00 81.12 385 ILE A C 1
ATOM 3098 O O . ILE A 1 385 ? 8.824 -13.087 37.595 1.00 81.12 385 ILE A O 1
ATOM 3102 N N . HIS A 1 386 ? 8.218 -13.389 35.450 1.00 81.94 386 HIS A N 1
ATOM 3103 C CA . HIS A 1 386 ? 7.679 -14.729 35.662 1.00 81.94 386 HIS A CA 1
ATOM 3104 C C . HIS A 1 386 ? 8.774 -15.706 36.103 1.00 81.94 386 HIS A C 1
ATOM 3106 O O . HIS A 1 386 ? 8.609 -16.397 37.108 1.00 81.94 386 HIS A O 1
ATOM 3112 N N . PHE A 1 387 ? 9.921 -15.697 35.425 1.00 77.31 387 PHE A N 1
ATOM 3113 C CA . PHE A 1 387 ? 11.074 -16.532 35.748 1.00 77.31 387 PHE A CA 1
ATOM 3114 C C . PHE A 1 387 ? 11.645 -16.222 37.142 1.00 77.31 387 PHE A C 1
ATOM 3116 O O . PHE A 1 387 ? 11.900 -17.132 37.934 1.00 77.31 387 PHE A O 1
ATOM 3123 N N . CYS A 1 388 ? 11.761 -14.943 37.509 1.00 79.62 388 CYS A N 1
ATOM 3124 C CA . CYS A 1 388 ? 12.160 -14.510 38.848 1.00 79.62 388 CYS A CA 1
ATOM 3125 C C . CYS A 1 388 ? 11.135 -14.925 39.913 1.00 79.62 388 CYS A C 1
ATOM 3127 O O . CYS A 1 388 ? 11.521 -15.453 40.955 1.00 79.62 388 CYS A O 1
ATOM 3129 N N . LYS A 1 389 ? 9.825 -14.775 39.661 1.00 81.75 389 LYS A N 1
ATOM 3130 C CA . LYS A 1 389 ? 8.764 -15.258 40.566 1.00 81.75 389 LYS A CA 1
ATOM 3131 C C . LYS A 1 389 ? 8.790 -16.779 40.715 1.00 81.75 389 LYS A C 1
ATOM 3133 O O . LYS A 1 389 ? 8.585 -17.279 41.821 1.00 81.75 389 LYS A O 1
ATOM 3138 N N . GLN A 1 390 ? 9.074 -17.514 39.642 1.00 76.94 390 GLN A N 1
ATOM 3139 C CA . GLN A 1 390 ? 9.230 -18.966 39.666 1.00 76.94 390 GLN A CA 1
ATOM 3140 C C . GLN A 1 390 ? 10.462 -19.367 40.488 1.00 76.94 390 GLN A C 1
ATOM 3142 O O . GLN A 1 390 ? 10.343 -20.208 41.378 1.00 76.94 390 GLN A O 1
ATOM 3147 N N . LYS A 1 391 ? 11.610 -18.698 40.306 1.00 73.94 391 LYS A N 1
ATOM 3148 C CA . LYS A 1 391 ? 12.805 -18.908 41.141 1.00 73.94 391 LYS A CA 1
ATOM 3149 C C . LYS A 1 391 ? 12.590 -18.522 42.608 1.00 73.94 391 LYS A C 1
ATOM 3151 O O . LYS A 1 391 ? 13.065 -19.232 43.488 1.00 73.94 391 LYS A O 1
ATOM 3156 N N . MET A 1 392 ? 11.825 -17.470 42.899 1.00 69.75 392 MET A N 1
ATOM 3157 C CA . MET A 1 392 ? 11.461 -17.079 44.268 1.00 69.75 392 MET A CA 1
ATOM 3158 C C . MET A 1 392 ? 10.488 -18.074 44.920 1.00 69.75 392 MET A C 1
ATOM 3160 O O . MET A 1 392 ? 10.626 -18.372 46.105 1.00 69.75 392 MET A O 1
ATOM 3164 N N . LYS A 1 393 ? 9.536 -18.644 44.163 1.00 66.00 393 LYS A N 1
ATOM 3165 C CA . LYS A 1 393 ? 8.671 -19.741 44.638 1.00 66.00 393 LYS A CA 1
ATOM 3166 C C . LYS A 1 393 ? 9.465 -21.022 44.920 1.00 66.00 393 LYS A C 1
ATOM 3168 O O . LYS A 1 393 ? 9.167 -21.688 45.905 1.00 66.00 393 LYS A O 1
ATOM 3173 N N . GLN A 1 394 ? 10.483 -21.327 44.112 1.00 58.94 394 GLN A N 1
ATOM 3174 C CA . GLN A 1 394 ? 11.399 -22.452 44.344 1.00 58.94 394 GLN A CA 1
ATOM 3175 C C . GLN A 1 394 ? 12.312 -22.204 45.564 1.00 58.94 394 GLN A C 1
ATOM 3177 O O . GLN A 1 394 ? 12.485 -23.092 46.391 1.00 58.94 394 GLN A O 1
ATOM 3182 N N . ARG A 1 395 ? 12.825 -20.977 45.762 1.00 54.47 395 ARG A N 1
ATOM 3183 C CA . ARG A 1 395 ? 13.647 -20.619 46.939 1.00 54.47 395 ARG A CA 1
ATOM 3184 C C . ARG A 1 395 ? 12.871 -20.561 48.261 1.00 54.47 395 ARG A C 1
ATOM 3186 O O . ARG A 1 395 ? 13.462 -20.803 49.304 1.00 54.47 395 ARG A O 1
ATOM 3193 N N . LYS A 1 396 ? 11.558 -20.296 48.243 1.00 53.44 396 LYS A N 1
ATOM 3194 C CA . LYS A 1 396 ? 10.692 -20.343 49.443 1.00 53.44 396 LYS A CA 1
ATOM 3195 C C . LYS A 1 396 ? 10.318 -21.768 49.895 1.00 53.44 396 LYS A C 1
ATOM 3197 O O . LYS A 1 396 ? 9.643 -21.919 50.910 1.00 53.44 396 LYS A O 1
ATOM 3202 N N . LYS A 1 397 ? 10.747 -22.811 49.175 1.00 54.97 397 LYS A N 1
ATOM 3203 C CA . LYS A 1 397 ? 10.601 -24.225 49.559 1.00 54.97 397 LYS A CA 1
ATOM 3204 C C . LYS A 1 397 ? 11.952 -24.949 49.422 1.00 54.97 397 LYS A C 1
ATOM 3206 O O . LYS A 1 397 ? 12.075 -25.813 48.560 1.00 54.97 397 LYS A O 1
ATOM 3211 N N . PRO A 1 398 ? 12.995 -24.554 50.179 1.00 49.88 398 PRO A N 1
ATOM 3212 C CA . PRO A 1 398 ? 13.468 -25.439 51.257 1.00 49.88 398 PRO A CA 1
ATOM 3213 C C . PRO A 1 398 ? 14.232 -24.688 52.376 1.00 49.88 398 PRO A C 1
ATOM 3215 O O . PRO A 1 398 ? 15.365 -24.261 52.184 1.00 49.88 398 PRO A O 1
ATOM 3218 N N . SER A 1 399 ? 13.656 -24.563 53.573 1.00 48.88 399 SER A N 1
ATOM 3219 C CA . SER A 1 399 ? 14.445 -24.270 54.794 1.00 48.88 399 SER A CA 1
ATOM 3220 C C . SER A 1 399 ? 13.702 -24.568 56.100 1.00 48.88 399 SER A C 1
ATOM 3222 O O . SER A 1 399 ? 14.345 -24.816 57.113 1.00 48.88 399 SER A O 1
ATOM 3224 N N . LEU A 1 400 ? 12.365 -24.654 56.093 1.00 49.19 400 LEU A N 1
ATOM 3225 C CA . LEU A 1 400 ? 11.594 -24.963 57.311 1.00 49.19 400 LEU A CA 1
ATOM 3226 C C . LEU A 1 400 ? 11.452 -26.477 57.579 1.00 49.19 400 LEU A C 1
ATOM 3228 O O . LEU A 1 400 ? 11.411 -26.912 58.724 1.00 49.19 400 LEU A O 1
ATOM 3232 N N . LEU A 1 401 ? 11.471 -27.315 56.538 1.00 50.91 401 LEU A N 1
ATOM 3233 C CA . LEU A 1 401 ? 11.366 -28.779 56.679 1.00 50.91 401 LEU A CA 1
ATOM 3234 C C . LEU A 1 401 ? 12.684 -29.473 57.065 1.00 50.91 401 LEU A C 1
ATOM 3236 O O . LEU A 1 401 ? 12.658 -30.620 57.504 1.00 50.91 401 LEU A O 1
ATOM 3240 N N . GLN A 1 402 ? 13.827 -28.789 56.951 1.00 49.12 402 GLN A N 1
ATOM 3241 C CA . GLN A 1 402 ? 15.130 -29.371 57.290 1.00 49.12 402 GLN A CA 1
ATOM 3242 C C . GLN A 1 402 ? 15.523 -29.154 58.761 1.00 49.12 402 GLN A C 1
ATOM 3244 O O . GLN A 1 402 ? 16.295 -29.946 59.294 1.00 49.12 402 GLN A O 1
ATOM 3249 N N . LEU A 1 403 ? 14.928 -28.172 59.454 1.00 49.09 403 LEU A N 1
ATOM 3250 C CA . LEU A 1 403 ? 15.141 -27.975 60.894 1.00 49.09 403 LEU A CA 1
ATOM 3251 C C . LEU A 1 403 ? 14.258 -28.905 61.754 1.00 49.09 403 LEU A C 1
ATOM 3253 O O . LEU A 1 403 ? 14.672 -29.340 62.823 1.00 49.09 403 LEU A O 1
ATOM 3257 N N . VAL A 1 404 ? 13.066 -29.282 61.271 1.00 52.03 404 VAL A N 1
ATOM 3258 C CA . VAL A 1 404 ? 12.144 -30.178 62.005 1.00 52.03 404 VAL A CA 1
ATOM 3259 C C . VAL A 1 404 ? 12.507 -31.663 61.824 1.00 52.03 404 VAL A C 1
ATOM 3261 O O . VAL A 1 404 ? 12.239 -32.487 62.698 1.00 52.03 404 VAL A O 1
ATOM 3264 N N . SER A 1 405 ? 13.190 -32.027 60.731 1.00 46.12 405 SER A N 1
ATOM 3265 C CA . SER A 1 405 ? 13.561 -33.425 60.458 1.00 46.12 405 SER A CA 1
ATOM 3266 C C . SER A 1 405 ? 14.722 -33.956 61.314 1.00 46.12 405 SER A C 1
ATOM 3268 O O . SER A 1 405 ? 14.949 -35.168 61.312 1.00 46.12 405 SER A O 1
ATOM 3270 N N . PHE A 1 406 ? 15.452 -33.103 62.041 1.00 45.81 406 PHE A N 1
ATOM 3271 C CA . PHE A 1 406 ? 16.555 -33.557 62.898 1.00 45.81 406 PHE A CA 1
ATOM 3272 C C . PHE A 1 406 ? 16.099 -33.967 64.308 1.00 45.81 406 PHE A C 1
ATOM 3274 O O . PHE A 1 406 ? 16.791 -34.737 64.966 1.00 45.81 406 PHE A O 1
ATOM 3281 N N . HIS A 1 407 ? 14.908 -33.539 64.748 1.00 45.09 407 HIS A N 1
ATOM 3282 C CA . HIS A 1 407 ? 14.395 -33.843 66.092 1.00 45.09 407 HIS A CA 1
ATOM 3283 C C . HIS A 1 407 ? 13.391 -35.013 66.138 1.00 45.09 407 HIS A C 1
ATOM 3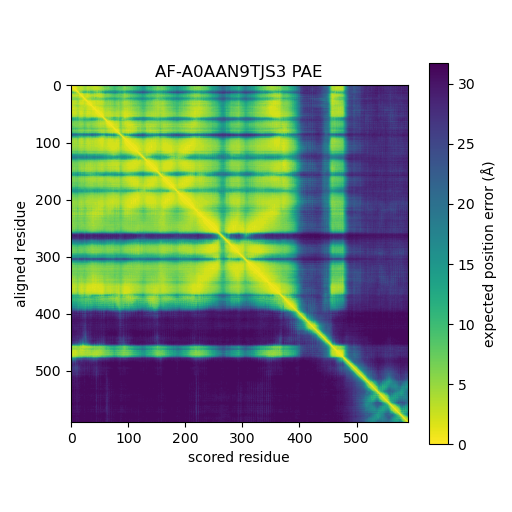285 O O . HIS A 1 407 ? 13.070 -35.516 67.211 1.00 45.09 407 HIS A O 1
ATOM 3291 N N . SER A 1 408 ? 12.915 -35.493 64.982 1.00 43.94 408 SER A N 1
ATOM 3292 C CA . SER A 1 408 ? 11.935 -36.590 64.872 1.00 43.94 408 SER A CA 1
ATOM 3293 C C . SER A 1 408 ? 12.550 -37.862 64.268 1.00 43.94 408 SER A C 1
ATOM 3295 O O . SER A 1 408 ? 12.000 -38.480 63.362 1.00 43.94 408 SER A O 1
ATOM 3297 N N . LYS A 1 409 ? 13.745 -38.250 64.734 1.00 39.62 409 LYS A N 1
ATOM 3298 C CA . LYS A 1 409 ? 14.370 -39.540 64.377 1.00 39.62 409 LYS A CA 1
ATOM 3299 C C . LYS A 1 409 ? 14.434 -40.559 65.510 1.00 39.62 409 LYS A C 1
ATOM 3301 O O . LYS A 1 409 ? 14.927 -41.656 65.285 1.00 39.62 409 LYS A O 1
ATOM 3306 N N . ASN A 1 410 ? 13.852 -40.263 66.671 1.00 43.97 410 ASN A N 1
ATOM 3307 C CA . ASN A 1 410 ? 13.663 -41.256 67.722 1.00 43.97 410 ASN A CA 1
ATOM 3308 C C . ASN A 1 410 ? 12.178 -41.401 68.053 1.00 43.97 410 ASN A C 1
ATOM 3310 O O . ASN A 1 410 ? 11.544 -40.460 68.517 1.00 43.97 410 ASN A O 1
ATOM 3314 N N . ARG A 1 411 ? 11.683 -42.630 67.868 1.00 49.25 411 ARG A N 1
ATOM 3315 C CA . ARG A 1 411 ? 10.321 -43.142 68.099 1.00 49.25 411 ARG A CA 1
ATOM 3316 C C . ARG A 1 411 ? 9.332 -42.894 66.964 1.00 49.25 411 ARG A C 1
ATOM 3318 O O . ARG A 1 411 ? 8.699 -41.855 66.914 1.00 49.25 411 ARG A O 1
ATOM 3325 N N . LEU A 1 412 ? 9.106 -43.925 66.147 1.00 39.72 412 LEU A N 1
ATOM 3326 C CA . LEU A 1 412 ? 7.760 -44.370 65.763 1.00 39.72 412 LEU A CA 1
ATOM 3327 C C . LEU A 1 412 ? 7.827 -45.821 65.246 1.00 39.72 412 LEU A C 1
ATOM 3329 O O . LEU A 1 412 ? 8.647 -46.172 64.402 1.00 39.72 412 LEU A O 1
ATOM 3333 N N . SER A 1 413 ? 6.990 -46.665 65.852 1.00 51.44 413 SER A N 1
ATOM 3334 C CA . SER A 1 413 ? 6.977 -48.131 65.781 1.00 51.44 4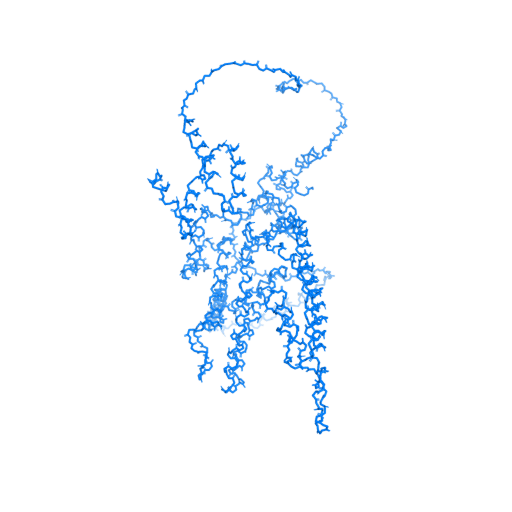13 SER A CA 1
ATOM 3335 C C . SER A 1 413 ? 6.310 -48.678 64.506 1.00 51.44 413 SER A C 1
ATOM 3337 O O . SER A 1 413 ? 5.468 -48.027 63.887 1.00 51.44 413 SER A O 1
ATOM 3339 N N . ALA A 1 414 ? 6.653 -49.919 64.143 1.00 50.66 414 ALA A N 1
ATOM 3340 C CA . ALA A 1 414 ? 6.272 -50.643 62.924 1.00 50.66 414 ALA A CA 1
ATOM 3341 C C . ALA A 1 414 ? 4.756 -50.881 62.709 1.00 50.66 414 ALA A C 1
ATOM 3343 O O . ALA A 1 414 ? 4.362 -51.427 61.679 1.00 50.66 414 ALA A O 1
ATOM 3344 N N . ARG A 1 415 ? 3.882 -50.445 63.625 1.00 52.62 415 ARG A N 1
ATOM 3345 C CA . ARG A 1 415 ? 2.436 -50.726 63.584 1.00 52.62 415 ARG A CA 1
ATOM 3346 C C . ARG A 1 415 ? 1.627 -49.802 62.654 1.00 52.62 415 ARG A C 1
ATOM 3348 O O . ARG A 1 415 ? 0.525 -50.165 62.258 1.00 52.62 415 ARG A O 1
ATOM 3355 N N . THR A 1 416 ? 2.174 -48.668 62.204 1.00 53.78 416 THR A N 1
ATOM 3356 C CA . THR A 1 416 ? 1.434 -47.698 61.357 1.00 53.78 416 THR A CA 1
ATOM 3357 C C . THR A 1 416 ? 1.580 -47.951 59.846 1.00 53.78 416 THR A C 1
ATOM 3359 O O . THR A 1 416 ? 0.806 -47.431 59.044 1.00 53.78 416 THR A O 1
ATOM 3362 N N . LYS A 1 417 ? 2.517 -48.812 59.416 1.00 53.22 417 LYS A N 1
ATOM 3363 C CA . LYS A 1 417 ? 2.717 -49.132 57.986 1.00 53.22 417 LYS A CA 1
ATOM 3364 C C . LYS A 1 417 ? 1.622 -50.025 57.380 1.00 53.22 417 LYS A C 1
ATOM 3366 O O . LYS A 1 417 ? 1.453 -50.008 56.162 1.00 53.22 417 LYS A O 1
ATOM 3371 N N . MET A 1 418 ? 0.867 -50.782 58.185 1.00 52.97 418 MET A N 1
ATOM 3372 C CA . MET A 1 418 ? -0.185 -51.675 57.666 1.00 52.97 418 MET A CA 1
ATOM 3373 C C . MET A 1 418 ? -1.517 -50.961 57.382 1.00 52.97 418 MET A C 1
ATOM 3375 O O . MET A 1 418 ? -2.177 -51.305 56.403 1.00 52.97 418 MET A O 1
ATOM 3379 N N . GLY A 1 419 ? -1.879 -49.918 58.140 1.00 51.03 419 GLY A N 1
ATOM 3380 C CA . GLY A 1 419 ? -3.134 -49.176 57.926 1.00 51.03 419 GLY A CA 1
ATOM 3381 C C . GLY A 1 419 ? -3.186 -48.421 56.591 1.00 51.03 419 GLY A C 1
ATOM 3382 O O . GLY A 1 419 ? -4.201 -48.436 55.898 1.00 51.03 419 GLY A O 1
ATOM 3383 N N . ALA A 1 420 ? -2.057 -47.848 56.160 1.00 56.25 420 ALA A N 1
ATOM 3384 C CA . ALA A 1 420 ? -1.967 -47.126 54.888 1.00 56.25 420 ALA A CA 1
ATOM 3385 C C . ALA A 1 420 ? -2.095 -48.046 53.654 1.00 56.25 420 ALA A C 1
ATOM 3387 O O . ALA A 1 420 ? -2.548 -47.610 52.597 1.00 56.25 420 ALA A O 1
ATOM 3388 N N . ARG A 1 421 ? -1.730 -49.332 53.779 1.00 53.34 421 ARG A N 1
ATOM 3389 C CA . ARG A 1 421 ? -1.819 -50.312 52.682 1.00 53.34 421 ARG A CA 1
ATOM 3390 C C . ARG A 1 421 ? -3.225 -50.893 52.507 1.00 53.34 421 ARG A C 1
ATOM 3392 O O . ARG A 1 421 ? -3.580 -51.254 51.388 1.00 53.34 421 ARG A O 1
ATOM 3399 N N . TRP A 1 422 ? -4.036 -50.941 53.566 1.00 49.75 422 TRP A N 1
ATOM 3400 C CA . TRP A 1 422 ? -5.431 -51.391 53.489 1.00 49.75 422 TRP A CA 1
ATOM 3401 C C . TRP A 1 422 ? -6.320 -50.368 52.759 1.00 49.75 422 TRP A C 1
ATOM 3403 O O . TRP A 1 422 ? -7.031 -50.725 51.821 1.00 49.75 422 TRP A O 1
ATOM 3413 N N . LEU A 1 423 ? -6.179 -49.075 53.076 1.00 55.28 423 LEU A N 1
ATOM 3414 C CA . LEU A 1 423 ? -6.944 -47.994 52.430 1.00 55.28 423 LEU A CA 1
ATOM 3415 C C . LEU A 1 423 ? -6.646 -47.838 50.927 1.00 55.28 423 LEU A C 1
ATOM 3417 O O . LEU A 1 423 ? -7.530 -47.473 50.154 1.00 55.28 423 LEU A O 1
ATOM 3421 N N . ALA A 1 424 ? -5.431 -48.176 50.486 1.00 54.19 424 ALA A N 1
ATOM 3422 C CA . ALA A 1 424 ? -5.070 -48.169 49.067 1.00 54.19 424 ALA A CA 1
ATOM 3423 C C . ALA A 1 424 ? -5.689 -49.338 48.272 1.00 54.19 424 ALA A C 1
ATOM 3425 O O . ALA A 1 424 ? -5.804 -49.250 47.049 1.00 54.19 424 ALA A O 1
ATOM 3426 N N . LYS A 1 425 ? -6.097 -50.426 48.944 1.00 47.09 425 LYS A N 1
ATOM 3427 C CA . LYS A 1 425 ? -6.624 -51.638 48.296 1.00 47.09 425 LYS A CA 1
ATOM 3428 C C . LYS A 1 425 ? -8.155 -51.644 48.180 1.00 47.09 425 LYS A C 1
ATOM 3430 O O . LYS A 1 425 ? -8.671 -52.237 47.241 1.00 47.09 425 LYS A O 1
ATOM 3435 N N . VAL A 1 426 ? -8.868 -50.917 49.048 1.00 49.09 426 VAL A N 1
ATOM 3436 C CA . VAL A 1 426 ? -10.343 -50.788 48.999 1.00 49.09 426 VAL A CA 1
ATOM 3437 C C . VAL A 1 426 ? -10.809 -49.801 47.915 1.00 49.09 426 VAL A C 1
ATOM 3439 O O . VAL A 1 426 ? -11.876 -49.968 47.337 1.00 49.09 426 VAL A O 1
ATOM 3442 N N . LYS A 1 427 ? -9.982 -48.818 47.535 1.00 44.16 427 LYS A N 1
ATOM 3443 C CA . LYS A 1 427 ? -10.352 -47.794 46.537 1.00 44.16 427 LYS A CA 1
ATOM 3444 C C . LYS A 1 427 ? -10.259 -48.245 45.068 1.00 44.16 427 LYS A C 1
ATOM 3446 O O . LYS A 1 427 ? -10.524 -47.446 44.178 1.00 44.16 427 LYS A O 1
ATOM 3451 N N . LYS A 1 428 ? -9.857 -49.496 44.799 1.00 42.03 428 LYS A N 1
ATOM 3452 C CA . LYS A 1 428 ? -9.576 -50.007 43.440 1.00 42.03 428 LYS A CA 1
ATOM 3453 C C . LYS A 1 428 ? -10.687 -50.888 42.846 1.00 42.03 428 LYS A C 1
ATOM 3455 O O . LYS A 1 428 ? -10.478 -51.458 41.783 1.00 42.03 428 LYS A O 1
ATOM 3460 N N . SER A 1 429 ? -11.844 -50.999 43.506 1.00 37.75 429 SER A N 1
ATOM 3461 C CA . SER A 1 429 ? -12.940 -51.888 43.090 1.00 37.75 429 SER A CA 1
ATOM 3462 C C . SER A 1 429 ? -14.297 -51.172 43.039 1.00 37.75 429 SER A C 1
ATOM 3464 O O . SER A 1 429 ? -15.239 -51.562 43.721 1.00 37.75 429 SER A O 1
ATOM 3466 N N . GLN A 1 430 ? -14.402 -50.117 42.227 1.00 33.06 430 GLN A N 1
ATOM 3467 C CA . GLN A 1 430 ? -15.690 -49.580 41.778 1.00 33.06 430 GLN A CA 1
ATOM 3468 C C . GLN A 1 430 ? -15.602 -49.270 40.278 1.00 33.06 430 GLN A C 1
ATOM 3470 O O . GLN A 1 430 ? -14.807 -48.434 39.852 1.00 33.06 430 GLN A O 1
ATOM 3475 N N . VAL A 1 431 ? -16.383 -50.013 39.493 1.00 37.25 431 VAL A N 1
ATOM 3476 C CA . VAL A 1 431 ? -16.534 -49.908 38.036 1.00 37.25 431 VAL A CA 1
ATOM 3477 C C . VAL A 1 431 ? -17.830 -49.142 37.763 1.00 37.25 431 VAL A C 1
ATOM 3479 O O . VAL A 1 431 ? -18.879 -49.550 38.252 1.00 37.25 431 VAL A O 1
ATOM 3482 N N . VAL A 1 432 ? -17.766 -48.054 36.991 1.00 31.20 432 VAL A N 1
ATOM 3483 C CA . VAL A 1 432 ? -18.926 -47.328 36.432 1.00 31.20 432 VAL A CA 1
ATOM 3484 C C . VAL A 1 432 ? -18.595 -46.991 34.966 1.00 31.20 432 VAL A C 1
ATOM 3486 O O . VAL A 1 432 ? -17.425 -46.703 34.689 1.00 31.20 432 VAL A O 1
ATOM 3489 N N . PRO A 1 433 ? -19.546 -47.094 34.012 1.00 32.53 433 PRO A N 1
ATOM 3490 C CA . PRO A 1 433 ? -19.240 -47.100 32.589 1.00 32.53 433 PRO A CA 1
ATOM 3491 C C . PRO A 1 433 ? -19.017 -45.703 32.000 1.00 32.53 433 PRO A C 1
ATOM 3493 O O . PRO A 1 433 ? -19.304 -44.671 32.600 1.00 32.53 433 PRO A O 1
ATOM 3496 N N . LYS A 1 434 ? -18.443 -45.740 30.801 1.00 31.09 434 LYS A N 1
ATOM 3497 C CA . LYS A 1 434 ? -17.873 -44.658 30.006 1.00 31.09 434 LYS A CA 1
ATOM 3498 C C . LYS A 1 434 ? -18.923 -44.141 29.023 1.00 31.09 434 LYS A C 1
ATOM 3500 O O . LYS A 1 434 ? -19.426 -44.954 28.265 1.00 31.09 434 LYS A O 1
ATOM 3505 N N . ASP A 1 435 ? -19.142 -42.828 28.983 1.00 25.27 435 ASP A N 1
ATOM 3506 C CA . ASP A 1 435 ? -19.603 -42.123 27.784 1.00 25.27 435 ASP A CA 1
ATOM 3507 C C . ASP A 1 435 ? -18.965 -40.731 27.683 1.00 25.27 435 ASP A C 1
ATOM 3509 O O . ASP A 1 435 ? -18.560 -40.103 28.661 1.00 25.27 435 ASP A O 1
ATOM 3513 N N . SER A 1 436 ? -18.772 -40.339 26.434 1.00 32.66 436 SER A N 1
ATOM 3514 C CA . SER A 1 436 ? -17.850 -39.350 25.886 1.00 32.66 436 SER A CA 1
ATOM 3515 C C . SER A 1 436 ? -18.368 -37.909 25.874 1.00 32.66 436 SER A C 1
ATOM 3517 O O . SER A 1 436 ? -19.470 -37.667 25.397 1.00 32.66 436 SER A O 1
ATOM 3519 N N . ALA A 1 437 ? -17.507 -36.943 26.220 1.00 28.52 437 ALA A N 1
ATOM 3520 C CA . ALA A 1 437 ? -17.520 -35.600 25.631 1.00 28.52 437 ALA A CA 1
ATOM 3521 C C . ALA A 1 437 ? -16.155 -34.909 25.816 1.00 28.52 437 ALA A C 1
ATOM 3523 O O . ALA A 1 437 ? -15.649 -34.767 26.928 1.00 28.52 437 ALA A O 1
ATOM 3524 N N . ASN A 1 438 ? -15.562 -34.495 24.697 1.00 32.06 438 ASN A N 1
ATOM 3525 C CA . ASN A 1 438 ? -14.334 -33.710 24.614 1.00 32.06 438 ASN A CA 1
ATOM 3526 C C . ASN A 1 438 ? -14.515 -32.335 25.277 1.00 32.06 438 ASN A C 1
ATOM 3528 O O . ASN A 1 438 ? -15.381 -31.568 24.862 1.00 32.06 438 ASN A O 1
ATOM 3532 N N . VAL A 1 439 ? -13.647 -31.983 26.229 1.00 29.75 439 VAL A N 1
ATOM 3533 C CA . VAL A 1 439 ? -13.477 -30.599 26.695 1.00 29.75 439 VAL A CA 1
ATOM 3534 C C . VAL A 1 439 ? -12.097 -30.124 26.262 1.00 29.75 439 VAL A C 1
ATOM 3536 O O . VAL A 1 439 ? -11.070 -30.617 26.730 1.00 29.75 439 VAL A O 1
ATOM 3539 N N . GLY A 1 440 ? -12.105 -29.193 25.309 1.00 30.14 440 GLY A N 1
ATOM 3540 C CA . GLY A 1 440 ? -10.931 -28.508 24.796 1.00 30.14 440 GLY A CA 1
ATOM 3541 C C . GLY A 1 440 ? -10.258 -27.631 25.850 1.00 30.14 440 GLY A C 1
ATOM 3542 O O . GLY A 1 440 ? -10.885 -27.061 26.739 1.00 30.14 440 GLY A O 1
ATOM 3543 N N . VAL A 1 441 ? -8.942 -27.564 25.706 1.00 30.06 441 VAL A N 1
ATOM 3544 C CA . VAL A 1 441 ? -7.949 -26.816 26.476 1.00 30.06 441 VAL A CA 1
ATOM 3545 C C . VAL A 1 441 ? -8.377 -25.361 26.725 1.00 30.06 441 VAL A C 1
ATOM 3547 O O . VAL A 1 441 ? -8.499 -24.566 25.798 1.00 30.06 441 VAL A O 1
ATOM 3550 N N . VAL A 1 442 ? -8.548 -25.001 27.999 1.00 32.88 442 VAL A N 1
ATOM 3551 C CA . VAL A 1 442 ? -8.770 -23.620 28.451 1.00 32.88 442 VAL A CA 1
ATOM 3552 C C . VAL A 1 442 ? -7.434 -22.874 28.466 1.00 32.88 442 VAL A C 1
ATOM 3554 O O . VAL A 1 442 ? -6.529 -23.198 29.236 1.00 32.88 442 VAL A O 1
ATOM 3557 N N . HIS A 1 443 ? -7.328 -21.856 27.613 1.00 28.38 443 HIS A N 1
ATOM 3558 C CA . HIS A 1 443 ? -6.265 -20.857 27.628 1.00 28.38 443 HIS A CA 1
ATOM 3559 C C . HIS A 1 443 ? -6.455 -19.928 28.841 1.00 28.38 443 HIS A C 1
ATOM 3561 O O . HIS A 1 443 ? -7.489 -19.282 29.001 1.00 28.38 443 HIS A O 1
ATOM 3567 N N . LEU A 1 444 ? -5.459 -19.898 29.727 1.00 30.31 444 LEU A N 1
ATOM 3568 C CA . LEU A 1 444 ? -5.442 -19.106 30.956 1.00 30.31 444 LEU A CA 1
ATOM 3569 C C . LEU A 1 444 ? -5.126 -17.632 30.659 1.00 30.31 444 LEU A C 1
ATOM 3571 O O . LEU A 1 444 ? -3.976 -17.281 30.402 1.00 30.31 444 LEU A O 1
ATOM 3575 N N . SER A 1 445 ? -6.124 -16.761 30.791 1.00 29.03 445 SER A N 1
ATOM 3576 C CA . SER A 1 445 ? -5.929 -15.315 30.968 1.00 29.03 445 SER A CA 1
ATOM 3577 C C . SER A 1 445 ? -5.739 -14.994 32.461 1.00 29.03 445 SER A C 1
ATOM 3579 O O . SER A 1 445 ? -6.525 -15.483 33.278 1.00 29.03 445 SER A O 1
ATOM 3581 N N . PRO A 1 446 ? -4.743 -14.186 32.879 1.00 38.53 446 PRO A N 1
ATOM 3582 C CA . PRO A 1 446 ? -4.590 -13.821 34.279 1.00 38.53 446 PRO A CA 1
ATOM 3583 C C . PRO A 1 446 ? -5.299 -12.497 34.609 1.00 38.53 446 PRO A C 1
ATOM 3585 O O . PRO A 1 446 ? -5.014 -11.462 34.021 1.00 38.53 446 PRO A O 1
ATOM 3588 N N . LEU A 1 447 ? -6.163 -12.566 35.624 1.00 35.28 447 LEU A N 1
ATOM 3589 C CA . LEU A 1 447 ? -6.502 -11.530 36.610 1.00 35.28 447 LEU A CA 1
ATOM 3590 C C . LEU A 1 447 ? -6.823 -10.098 36.116 1.00 35.28 447 LEU A C 1
ATOM 3592 O O . LEU A 1 447 ? -5.949 -9.241 36.002 1.00 35.28 447 LEU A O 1
ATOM 3596 N N . GLY A 1 448 ? -8.126 -9.807 36.053 1.00 28.20 448 GLY A N 1
ATOM 3597 C CA . GLY A 1 448 ? -8.714 -8.481 36.243 1.00 28.20 448 GLY A CA 1
ATOM 3598 C C . GLY A 1 448 ? -10.015 -8.614 37.048 1.00 28.20 448 GLY A C 1
ATOM 3599 O O . GLY A 1 448 ? -10.903 -9.353 36.647 1.00 28.20 448 GLY A O 1
ATOM 3600 N N . SER A 1 449 ? -10.069 -7.962 38.215 1.00 31.34 449 SER A N 1
ATOM 3601 C CA . SER A 1 449 ? -11.255 -7.670 39.049 1.00 31.34 449 SER A CA 1
ATOM 3602 C C . SER A 1 449 ? -12.249 -8.805 39.366 1.00 31.34 449 SER A C 1
ATOM 3604 O O . SER A 1 449 ? -13.302 -8.942 38.753 1.00 31.34 449 SER A O 1
ATOM 3606 N N . GLN A 1 450 ? -11.992 -9.507 40.471 1.00 34.12 450 GLN A N 1
ATOM 3607 C CA . GLN A 1 450 ? -13.058 -9.982 41.358 1.00 34.12 450 GLN A CA 1
ATOM 3608 C C . GLN A 1 450 ? -13.685 -8.749 42.024 1.00 34.12 450 GLN A C 1
ATOM 3610 O O . GLN A 1 450 ? -13.109 -8.262 42.989 1.00 34.12 450 GLN A O 1
ATOM 3615 N N . LEU A 1 451 ? -14.757 -8.193 41.446 1.00 34.47 451 LEU A N 1
ATOM 3616 C CA . LEU A 1 451 ? -15.761 -7.311 42.076 1.00 34.47 451 LEU A CA 1
ATOM 3617 C C . LEU A 1 451 ? -16.767 -6.851 40.999 1.00 34.47 451 LEU A C 1
ATOM 3619 O O . LEU A 1 451 ? -16.644 -5.765 40.446 1.00 34.47 451 LEU A O 1
ATOM 3623 N N . SER A 1 452 ? -17.710 -7.734 40.660 1.00 30.28 452 SER A N 1
ATOM 3624 C CA . SER A 1 452 ? -19.080 -7.456 40.183 1.00 30.28 452 SER A CA 1
ATOM 3625 C C . SER A 1 452 ? -19.609 -8.729 39.516 1.00 30.28 452 SER A C 1
ATOM 3627 O O . SER A 1 452 ? -19.463 -8.936 38.315 1.00 30.28 452 SER A O 1
ATOM 3629 N N . PHE A 1 453 ? -20.215 -9.615 40.305 1.00 33.72 453 PHE A N 1
ATOM 3630 C CA . PHE A 1 453 ? -21.164 -10.597 39.775 1.00 33.72 453 PHE A CA 1
ATOM 3631 C C . PHE A 1 453 ? -22.497 -9.857 39.559 1.00 33.72 453 PHE A C 1
ATOM 3633 O O . PHE A 1 453 ? -23.462 -10.044 40.291 1.00 33.72 453 PHE A O 1
ATOM 3640 N N . GLY A 1 454 ? -22.505 -8.916 38.615 1.00 35.88 454 GLY A N 1
ATOM 3641 C CA . GLY A 1 454 ? -23.697 -8.216 38.155 1.00 35.88 454 GLY A CA 1
ATOM 3642 C C . GLY A 1 454 ? -24.036 -8.720 36.760 1.00 35.88 454 GLY A C 1
ATOM 3643 O O . GLY A 1 454 ? -23.271 -8.473 35.837 1.00 35.88 454 GLY A O 1
ATOM 3644 N N . THR A 1 455 ? -25.131 -9.476 36.649 1.00 47.41 455 THR A N 1
ATOM 3645 C CA . THR A 1 455 ? -25.934 -9.734 35.435 1.00 47.41 455 THR A CA 1
ATOM 3646 C C . THR A 1 455 ? -25.276 -9.338 34.110 1.00 47.41 455 THR A C 1
ATOM 3648 O O . THR A 1 455 ? -25.353 -8.181 33.697 1.00 47.41 455 THR A O 1
ATOM 3651 N N . THR A 1 456 ? -24.686 -10.301 33.396 1.00 58.22 456 THR A N 1
ATOM 3652 C CA . THR A 1 456 ? -24.389 -10.102 31.975 1.00 58.22 456 THR A CA 1
ATOM 3653 C C . THR A 1 456 ? -25.710 -9.863 31.249 1.00 58.22 456 THR A C 1
ATOM 3655 O O . THR A 1 456 ? -26.617 -10.698 31.273 1.00 58.22 456 THR A O 1
ATOM 3658 N N . THR A 1 457 ? -25.865 -8.684 30.654 1.00 74.25 457 THR A N 1
ATOM 3659 C CA . THR A 1 457 ? -27.066 -8.333 29.899 1.00 74.25 457 THR A CA 1
ATOM 3660 C C . THR A 1 457 ? -27.110 -9.187 28.634 1.00 74.25 457 THR A C 1
ATOM 3662 O O . THR A 1 457 ? -26.280 -9.039 27.731 1.00 74.25 457 THR A O 1
ATOM 3665 N N . ARG A 1 458 ? -28.043 -10.143 28.599 1.00 83.75 458 ARG A N 1
ATOM 3666 C CA . ARG A 1 458 ? -28.290 -11.002 27.436 1.00 83.75 458 ARG A CA 1
ATOM 3667 C C . ARG A 1 458 ? -29.153 -10.279 26.424 1.00 83.75 458 ARG A C 1
ATOM 3669 O O . ARG A 1 458 ? -30.110 -9.622 26.819 1.00 83.75 458 ARG A O 1
ATOM 3676 N N . ILE A 1 459 ? -28.867 -10.478 25.140 1.00 85.62 459 ILE A N 1
ATOM 3677 C CA . ILE A 1 459 ? -29.588 -9.818 24.043 1.00 85.62 459 ILE A CA 1
ATOM 3678 C C . ILE A 1 459 ? -31.112 -10.008 24.113 1.00 85.62 459 ILE A C 1
ATOM 3680 O O . ILE A 1 459 ? -31.857 -9.073 23.843 1.00 85.62 459 ILE A O 1
ATOM 3684 N N . GLU A 1 460 ? -31.571 -11.174 24.575 1.00 84.88 460 GLU A N 1
ATOM 3685 C CA . GLU A 1 460 ? -32.993 -11.516 24.732 1.00 84.88 460 GLU A CA 1
ATOM 3686 C C . GLU A 1 460 ? -33.735 -10.583 25.706 1.00 84.88 460 GLU A C 1
ATOM 3688 O O . GLU A 1 460 ? -34.911 -10.312 25.502 1.00 84.88 460 GLU A O 1
ATOM 3693 N N . ASN A 1 461 ? -33.042 -10.048 26.719 1.00 84.38 461 ASN A N 1
ATOM 3694 C CA . ASN A 1 461 ? -33.644 -9.264 27.806 1.00 84.38 461 ASN A CA 1
ATOM 3695 C C . ASN A 1 461 ? -33.232 -7.782 27.783 1.00 84.38 461 ASN A C 1
ATOM 3697 O O . ASN A 1 461 ? -33.542 -7.045 28.716 1.00 84.38 461 ASN A O 1
ATOM 3701 N N . VAL A 1 462 ? -32.452 -7.355 26.784 1.00 84.94 462 VAL A N 1
ATOM 3702 C CA . VAL A 1 462 ? -31.887 -5.993 26.728 1.00 84.94 462 VAL A CA 1
ATOM 3703 C C . VAL A 1 462 ? -32.887 -4.968 26.208 1.00 84.94 462 VAL A C 1
ATOM 3705 O O . VAL A 1 462 ? -32.784 -3.805 26.583 1.00 84.94 462 VAL A O 1
ATOM 3708 N N . ALA A 1 463 ? -33.824 -5.396 25.367 1.00 83.94 463 ALA A N 1
ATOM 3709 C CA . ALA A 1 463 ? -34.830 -4.543 24.757 1.00 83.94 463 ALA A CA 1
ATOM 3710 C C . ALA A 1 463 ? -36.188 -5.251 24.758 1.00 83.94 463 ALA A C 1
ATOM 3712 O O . ALA A 1 463 ? -36.258 -6.482 24.732 1.00 83.94 463 ALA A O 1
ATOM 3713 N N . ASP A 1 464 ? -37.267 -4.471 24.753 1.00 85.62 464 ASP A N 1
ATOM 3714 C CA . ASP A 1 464 ? -38.622 -4.998 24.593 1.00 85.62 464 ASP A CA 1
ATOM 3715 C C . ASP A 1 464 ? -38.889 -5.349 23.119 1.00 85.62 464 ASP A C 1
ATOM 3717 O O . ASP A 1 464 ? -39.406 -4.553 22.322 1.00 85.62 464 ASP A O 1
ATOM 3721 N N . TRP A 1 465 ? -38.470 -6.559 22.744 1.00 87.44 465 TRP A N 1
ATOM 3722 C CA . TRP A 1 465 ? -38.553 -7.063 21.376 1.00 87.44 465 TRP A CA 1
ATOM 3723 C C . TRP A 1 465 ? -39.990 -7.173 20.857 1.00 87.44 465 TRP A C 1
ATOM 3725 O O . TRP A 1 465 ? -40.189 -7.035 19.651 1.00 87.44 465 TRP A O 1
ATOM 3735 N N . GLU A 1 466 ? -40.991 -7.368 21.722 1.00 88.00 466 GLU A N 1
ATOM 3736 C CA . GLU A 1 466 ? -42.399 -7.437 21.307 1.00 88.00 466 GLU A CA 1
ATOM 3737 C C . GLU A 1 466 ? -42.895 -6.068 20.832 1.00 88.00 466 GLU A C 1
ATOM 3739 O O . GLU A 1 466 ? -43.453 -5.941 19.736 1.00 88.00 466 GLU A O 1
ATOM 3744 N N . THR A 1 467 ? -42.604 -5.017 21.602 1.00 86.94 467 THR A N 1
ATOM 3745 C CA . THR A 1 467 ? -42.937 -3.638 21.226 1.00 86.94 467 THR A CA 1
ATOM 3746 C C . THR A 1 467 ? -42.193 -3.203 19.959 1.00 86.94 467 THR A C 1
ATOM 3748 O O . THR A 1 467 ? -42.778 -2.563 19.078 1.00 86.94 467 THR A O 1
ATOM 3751 N N . ILE A 1 468 ? -40.914 -3.569 19.822 1.00 88.12 468 ILE A N 1
ATOM 3752 C CA . ILE A 1 468 ? -40.111 -3.264 18.627 1.00 88.12 468 ILE A CA 1
ATOM 3753 C C . ILE A 1 468 ? -40.647 -4.010 17.399 1.00 88.12 468 ILE A C 1
ATOM 3755 O O . ILE A 1 468 ? -40.793 -3.404 16.337 1.00 88.12 468 ILE A O 1
ATOM 3759 N N . ALA A 1 469 ? -40.999 -5.292 17.535 1.00 87.56 469 ALA A N 1
ATOM 3760 C CA . ALA A 1 469 ? -41.582 -6.081 16.454 1.00 87.56 469 ALA A CA 1
ATOM 3761 C C . ALA A 1 469 ? -42.919 -5.493 15.984 1.00 87.56 469 ALA A C 1
ATOM 3763 O O . ALA A 1 469 ? -43.151 -5.391 14.779 1.00 87.56 469 ALA A O 1
ATOM 3764 N N . LYS A 1 470 ? -43.766 -5.029 16.914 1.00 89.19 470 LYS A N 1
ATOM 3765 C CA . LYS A 1 470 ? -45.019 -4.341 16.578 1.00 89.19 470 LYS A CA 1
ATOM 3766 C C . LYS A 1 470 ? -44.765 -3.046 15.801 1.00 89.19 470 LYS A C 1
ATOM 3768 O O . LYS A 1 470 ? -45.393 -2.824 14.771 1.00 89.19 470 LYS A O 1
ATOM 3773 N N . LYS A 1 471 ? -43.804 -2.219 16.234 1.00 87.06 471 LYS A N 1
ATOM 3774 C CA . LYS A 1 471 ? -43.396 -1.000 15.504 1.00 87.06 471 LYS A CA 1
ATOM 3775 C C . LYS A 1 471 ? -42.848 -1.309 14.109 1.00 87.06 471 LYS A C 1
ATOM 3777 O O . LYS A 1 471 ? -43.151 -0.583 13.169 1.00 87.06 471 LYS A O 1
ATOM 3782 N N . TYR A 1 472 ? -42.079 -2.385 13.965 1.00 88.88 472 TYR A N 1
ATOM 3783 C CA . TYR A 1 472 ? -41.557 -2.817 12.671 1.00 88.88 472 TYR A CA 1
ATOM 3784 C C . TYR A 1 472 ? -42.675 -3.238 11.709 1.00 88.88 472 TYR A C 1
ATOM 3786 O O . TYR A 1 472 ? -42.690 -2.785 10.568 1.00 88.88 472 TYR A O 1
ATOM 3794 N N . ARG A 1 473 ? -43.648 -4.039 12.169 1.00 89.00 473 ARG A N 1
ATOM 3795 C CA . ARG A 1 473 ? -44.818 -4.426 11.356 1.00 89.00 473 ARG A CA 1
ATOM 3796 C C . ARG A 1 473 ? -45.632 -3.212 10.909 1.00 89.00 473 ARG A C 1
ATOM 3798 O O . ARG A 1 473 ? -45.981 -3.121 9.737 1.00 89.00 473 ARG A O 1
ATOM 3805 N N . LEU A 1 474 ? -45.838 -2.245 11.809 1.00 88.12 474 LEU A N 1
ATOM 3806 C CA . LEU A 1 474 ? -46.510 -0.982 11.486 1.00 88.12 474 LEU A CA 1
ATOM 3807 C C . LEU A 1 474 ? -45.773 -0.182 10.399 1.00 88.12 474 LEU A C 1
ATOM 3809 O O . LEU A 1 474 ? -46.425 0.385 9.529 1.00 88.12 474 LEU A O 1
ATOM 3813 N N . LEU A 1 475 ? -44.435 -0.152 10.415 1.00 85.81 475 LEU A N 1
ATOM 3814 C CA . LEU A 1 475 ? -43.641 0.516 9.374 1.00 85.81 475 LEU A CA 1
ATOM 3815 C C . LEU A 1 475 ? -43.687 -0.204 8.022 1.00 85.81 475 LEU A C 1
ATOM 3817 O O . LEU A 1 475 ? -43.641 0.453 6.987 1.00 85.81 475 LEU A O 1
ATOM 3821 N N . MET A 1 476 ? -43.774 -1.535 8.024 1.00 83.62 476 MET A N 1
ATOM 3822 C CA . MET A 1 476 ? -43.831 -2.337 6.796 1.00 83.62 476 MET A CA 1
ATOM 3823 C C . MET A 1 476 ? -45.247 -2.435 6.204 1.00 83.62 476 MET A C 1
ATOM 3825 O O . MET A 1 476 ? -45.408 -2.998 5.125 1.00 83.62 476 MET A O 1
ATOM 3829 N N . GLY A 1 477 ? -46.260 -1.871 6.872 1.00 76.06 477 GLY A N 1
ATOM 3830 C CA . GLY A 1 477 ? -47.646 -1.869 6.401 1.00 76.06 477 GLY A CA 1
ATOM 3831 C C . GLY A 1 477 ? -48.435 -3.146 6.712 1.00 76.06 477 GLY A C 1
ATOM 3832 O O . GLY A 1 477 ? -49.543 -3.294 6.202 1.00 76.06 477 GLY A O 1
ATOM 3833 N N . ASP A 1 478 ? -47.918 -4.037 7.565 1.00 57.84 478 ASP A N 1
ATOM 3834 C CA . ASP A 1 478 ? -48.679 -5.190 8.058 1.00 57.84 478 ASP A CA 1
ATOM 3835 C C . ASP A 1 478 ? -49.644 -4.717 9.153 1.00 57.84 478 ASP A C 1
ATOM 3837 O O . ASP A 1 478 ? -49.321 -4.657 10.344 1.00 57.84 478 ASP A O 1
ATOM 3841 N N . VAL A 1 479 ? -50.845 -4.331 8.727 1.00 50.88 479 VAL A N 1
ATOM 3842 C CA . VAL A 1 479 ? -51.987 -4.111 9.614 1.00 50.88 479 VAL A CA 1
ATOM 3843 C C . VAL A 1 479 ? -52.468 -5.478 10.097 1.00 50.88 479 VAL A C 1
ATOM 3845 O O . VAL A 1 479 ? -52.984 -6.275 9.317 1.00 50.88 479 VAL A O 1
ATOM 3848 N N . GLU A 1 480 ? -52.329 -5.758 11.393 1.00 48.47 480 GLU A N 1
ATOM 3849 C CA . GLU A 1 480 ? -53.100 -6.830 12.025 1.00 48.47 480 GLU A CA 1
ATOM 3850 C C . GLU A 1 480 ? -54.588 -6.436 11.980 1.00 48.47 480 GLU A C 1
ATOM 3852 O O . GLU A 1 480 ? -55.037 -5.560 12.723 1.00 48.47 480 GLU A O 1
ATOM 3857 N N . GLU A 1 481 ? -55.364 -7.082 11.103 1.00 38.94 481 GLU A N 1
ATOM 3858 C CA . GLU A 1 481 ? -56.817 -7.175 11.259 1.00 38.94 481 GLU A CA 1
ATOM 3859 C C . GLU A 1 481 ? -57.102 -7.866 12.596 1.00 38.94 481 GLU A C 1
ATOM 3861 O O . GLU A 1 481 ? -56.954 -9.080 12.761 1.00 38.94 481 GLU A O 1
ATOM 3866 N N . ASN A 1 482 ? -57.491 -7.067 13.582 1.00 36.84 482 ASN A N 1
ATOM 3867 C CA . ASN A 1 482 ? -57.864 -7.548 14.897 1.00 36.84 482 ASN A CA 1
ATOM 3868 C C . ASN A 1 482 ? -59.211 -8.287 14.783 1.00 36.84 482 ASN A C 1
ATOM 3870 O O . ASN A 1 482 ? -60.265 -7.661 14.653 1.00 36.84 482 ASN A O 1
ATOM 3874 N N . LYS A 1 483 ? -59.198 -9.628 14.793 1.00 35.84 483 LYS A N 1
ATOM 3875 C CA . LYS A 1 483 ? -60.429 -10.430 14.861 1.00 35.84 483 LYS A CA 1
ATOM 3876 C C . LYS A 1 483 ? -61.039 -10.321 16.258 1.00 35.84 483 LYS A C 1
ATOM 3878 O O . LYS A 1 483 ? -60.432 -10.711 17.252 1.00 35.84 483 LYS A O 1
ATOM 3883 N N . GLY A 1 484 ? -62.251 -9.775 16.269 1.00 34.28 484 GLY A N 1
ATOM 3884 C CA . GLY A 1 484 ? -63.032 -9.352 17.423 1.00 34.28 484 GLY A CA 1
ATOM 3885 C C . GLY A 1 484 ? -63.259 -10.364 18.544 1.00 34.28 484 GLY A C 1
ATOM 3886 O O . GLY A 1 484 ? -63.302 -11.582 18.356 1.00 34.28 484 GLY A O 1
ATOM 3887 N N . ARG A 1 485 ? -63.548 -9.794 19.715 1.00 30.45 485 ARG A N 1
ATOM 3888 C CA . ARG A 1 485 ? -64.468 -10.379 20.687 1.00 30.45 485 ARG A CA 1
ATOM 3889 C C . ARG A 1 485 ? -65.198 -9.255 21.425 1.00 30.45 485 ARG A C 1
ATOM 3891 O O . ARG A 1 485 ? -64.653 -8.649 22.341 1.00 30.45 485 ARG A O 1
ATOM 3898 N N . ASP A 1 486 ? -66.419 -8.982 20.979 1.00 32.88 486 ASP A N 1
ATOM 3899 C CA . ASP A 1 486 ? -67.403 -8.202 21.726 1.00 32.88 486 ASP A CA 1
ATOM 3900 C C . ASP A 1 486 ? -67.849 -8.980 22.966 1.00 32.88 486 ASP A C 1
ATOM 3902 O O . ASP A 1 486 ? -68.193 -10.155 22.848 1.00 32.88 486 ASP A O 1
ATOM 3906 N N . THR A 1 487 ? -67.881 -8.306 24.120 1.00 29.58 487 THR A N 1
ATOM 3907 C CA . THR A 1 487 ? -69.041 -8.237 25.033 1.00 29.58 487 THR A CA 1
ATOM 3908 C C . THR A 1 487 ? -68.757 -7.251 26.177 1.00 29.58 487 THR A C 1
ATOM 3910 O O . THR A 1 487 ? -67.821 -7.476 26.940 1.00 29.58 487 THR A O 1
ATOM 3913 N N . GLY A 1 488 ? -69.626 -6.244 26.364 1.00 27.80 488 GLY A N 1
ATOM 3914 C CA . GLY A 1 488 ? -69.964 -5.722 27.704 1.00 27.80 488 GLY A CA 1
ATOM 3915 C C . GLY A 1 488 ? -69.577 -4.278 28.076 1.00 27.80 488 GLY A C 1
ATOM 3916 O O . GLY A 1 488 ? -68.621 -4.070 28.804 1.00 27.80 488 GLY A O 1
ATOM 3917 N N . ALA A 1 489 ? -70.379 -3.314 27.610 1.00 26.59 489 ALA A N 1
ATOM 3918 C CA . ALA A 1 489 ? -70.878 -2.080 28.257 1.00 26.59 489 ALA A CA 1
ATOM 3919 C C . ALA A 1 489 ? -70.190 -1.411 29.495 1.00 26.59 489 ALA A C 1
ATOM 3921 O O . ALA A 1 489 ? -70.184 -1.983 30.580 1.00 26.59 489 ALA A O 1
ATOM 3922 N N . VAL A 1 490 ? -69.912 -0.093 29.319 1.00 27.14 490 VAL A N 1
ATOM 3923 C CA . VAL A 1 490 ? -69.990 1.078 30.262 1.00 27.14 490 VAL A CA 1
ATOM 3924 C C . VAL A 1 490 ? -68.878 1.172 31.340 1.00 27.14 490 VAL A C 1
ATOM 3926 O O . VAL A 1 490 ? -68.631 0.201 32.033 1.00 27.14 490 VAL A O 1
ATOM 3929 N N . SER A 1 491 ? -68.119 2.266 31.558 1.00 28.27 491 SER A N 1
ATOM 3930 C CA . SER A 1 491 ? -68.388 3.725 31.583 1.00 28.27 491 SER A CA 1
ATOM 3931 C C . SER A 1 491 ? -67.169 4.615 31.214 1.00 28.27 491 SER A C 1
ATOM 3933 O O . SER A 1 491 ? -66.023 4.192 31.324 1.00 28.27 491 SER A O 1
ATOM 3935 N N . THR A 1 492 ? -67.470 5.864 30.833 1.00 28.27 492 THR A N 1
ATOM 3936 C CA . THR A 1 492 ? -66.638 7.074 30.584 1.00 28.27 492 THR A CA 1
ATOM 3937 C C . THR A 1 492 ? -65.546 7.348 31.645 1.00 28.27 492 THR A C 1
ATOM 3939 O O . THR A 1 492 ? -65.740 7.012 32.806 1.00 28.27 492 THR A O 1
ATOM 3942 N N . ASP A 1 493 ? -64.346 7.857 31.314 1.00 26.48 493 ASP A N 1
ATOM 3943 C CA . ASP A 1 493 ? -64.076 9.268 30.969 1.00 26.48 493 ASP A CA 1
ATOM 3944 C C . ASP A 1 493 ? -62.900 9.512 29.987 1.00 26.48 493 ASP A C 1
ATOM 3946 O O . ASP A 1 493 ? -61.940 8.756 29.866 1.00 26.48 493 ASP A O 1
ATOM 3950 N N . SER A 1 494 ? -63.040 10.639 29.292 1.00 26.25 494 SER A N 1
ATOM 3951 C CA . SER A 1 494 ? -62.315 11.232 28.160 1.00 26.25 494 SER A CA 1
ATOM 3952 C C . SER A 1 494 ? -60.890 11.744 28.412 1.00 26.25 494 SER A C 1
ATOM 3954 O O . SER A 1 494 ? -60.689 12.375 29.442 1.00 26.25 494 SER A O 1
ATOM 3956 N N . ILE A 1 495 ? -60.012 11.711 27.386 1.00 26.56 495 ILE A N 1
ATOM 3957 C CA . ILE A 1 495 ? -59.243 12.889 26.903 1.00 26.56 495 ILE A CA 1
ATOM 3958 C C . ILE A 1 495 ? -59.103 12.836 25.363 1.00 26.56 495 ILE A C 1
ATOM 3960 O O . ILE A 1 495 ? -58.808 11.806 24.767 1.00 26.56 495 ILE A O 1
ATOM 3964 N N . VAL A 1 496 ? -59.367 13.995 24.762 1.00 25.84 496 VAL A N 1
ATOM 3965 C CA . VAL A 1 496 ? -59.575 14.355 23.352 1.00 25.84 496 VAL A CA 1
ATOM 3966 C C . VAL A 1 496 ? -58.303 14.275 22.489 1.00 25.84 496 VAL A C 1
ATOM 3968 O O . VAL A 1 496 ? -57.268 14.815 22.867 1.00 25.84 496 VAL A O 1
ATOM 3971 N N . ILE A 1 497 ? -58.415 13.711 21.277 1.00 25.06 497 ILE A N 1
ATOM 3972 C CA . ILE A 1 497 ? -57.500 13.960 20.147 1.00 25.06 497 ILE A CA 1
ATOM 3973 C C . ILE A 1 497 ? -58.319 14.635 19.042 1.00 25.06 497 ILE A C 1
ATOM 3975 O O . ILE A 1 497 ? -59.245 14.042 18.492 1.00 25.06 497 ILE A O 1
ATOM 3979 N N . SER A 1 498 ? -57.997 15.891 18.736 1.00 24.84 498 SER A N 1
ATOM 3980 C CA . SER A 1 498 ? -58.610 16.651 17.648 1.00 24.84 498 SER A CA 1
ATOM 3981 C C . SER A 1 498 ? -57.964 16.314 16.299 1.00 24.84 498 SER A C 1
ATOM 3983 O O . SER A 1 498 ? -56.844 16.719 16.000 1.00 24.84 498 SER A O 1
ATOM 3985 N N . ASN A 1 499 ? -58.738 15.535 15.553 1.00 24.67 499 ASN A N 1
ATOM 3986 C CA . ASN A 1 499 ? -58.897 15.338 14.114 1.00 24.67 499 ASN A CA 1
ATOM 3987 C C . ASN A 1 499 ? -58.258 16.279 13.058 1.00 24.67 499 ASN A C 1
ATOM 3989 O O . ASN A 1 499 ? -58.195 17.497 13.193 1.00 24.67 499 ASN A O 1
ATOM 3993 N N . SER A 1 500 ? -58.030 15.611 11.915 1.00 24.11 500 SER A N 1
ATOM 3994 C CA . SER A 1 500 ? -58.441 15.937 10.532 1.00 24.11 500 SER A CA 1
ATOM 3995 C C . SER A 1 500 ? -57.642 16.913 9.662 1.00 24.11 500 SER A C 1
ATOM 3997 O O . SER A 1 500 ? -57.623 18.125 9.845 1.00 24.11 500 SER A O 1
ATOM 3999 N N . SER A 1 501 ? -57.122 16.296 8.604 1.00 26.36 501 SER A N 1
ATOM 4000 C CA . SER A 1 501 ? -56.990 16.743 7.217 1.00 26.36 501 SER A CA 1
ATOM 4001 C C . SER A 1 501 ? -58.234 17.416 6.611 1.00 26.36 501 SER A C 1
ATOM 4003 O O . SER A 1 501 ? -59.320 16.860 6.735 1.00 26.36 501 SER A O 1
ATOM 4005 N N . GLU A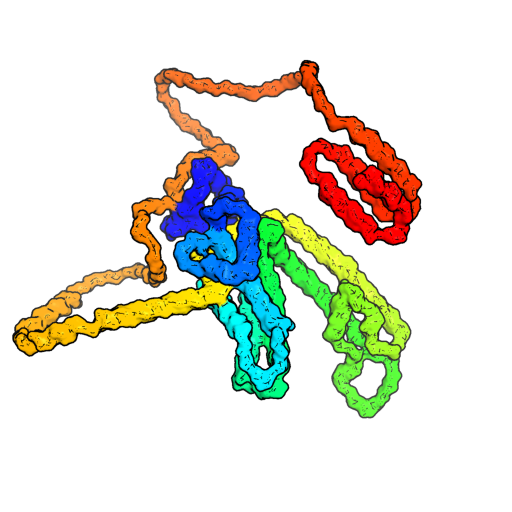 1 502 ? -58.043 18.518 5.873 1.00 27.36 502 GLU A N 1
ATOM 4006 C CA . GLU A 1 502 ? -58.432 18.752 4.455 1.00 27.36 502 GLU A CA 1
ATOM 4007 C C . GLU A 1 502 ? -58.148 20.230 4.088 1.00 27.36 502 GLU A C 1
ATOM 4009 O O . GLU A 1 502 ? -58.483 21.141 4.833 1.00 27.36 502 GLU A O 1
ATOM 4014 N N . ILE A 1 503 ? -57.233 20.495 3.146 1.00 27.72 503 ILE A N 1
ATOM 4015 C CA . ILE A 1 503 ? -57.463 20.947 1.752 1.00 27.72 503 ILE A CA 1
ATOM 4016 C C . ILE A 1 503 ? -58.231 22.282 1.611 1.00 27.72 503 ILE A C 1
ATOM 4018 O O . ILE A 1 503 ? -59.435 22.337 1.826 1.00 27.72 503 ILE A O 1
ATOM 4022 N N . GLY A 1 504 ? -57.550 23.305 1.057 1.00 23.70 504 GLY A N 1
ATOM 4023 C CA . GLY A 1 504 ? -58.185 24.288 0.158 1.00 23.70 504 GLY A CA 1
ATOM 4024 C C . GLY A 1 504 ? -57.871 25.784 0.347 1.00 23.70 504 GLY A C 1
ATOM 4025 O O . GLY A 1 504 ? -58.595 26.464 1.053 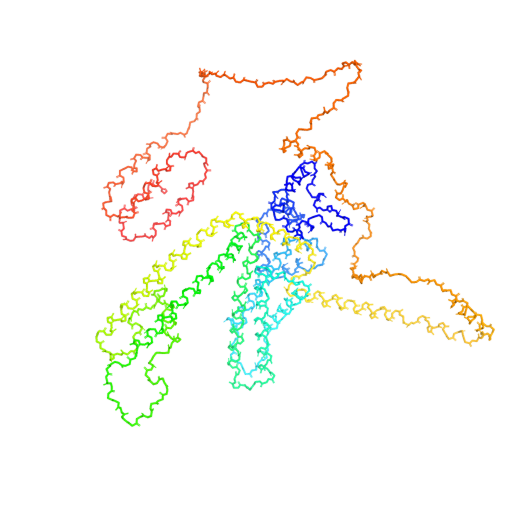1.00 23.70 504 GLY A O 1
ATOM 4026 N N . LEU A 1 505 ? -56.902 26.283 -0.441 1.00 23.42 505 LEU A N 1
ATOM 4027 C CA . LEU A 1 505 ? -56.905 27.557 -1.205 1.00 23.42 505 LEU A CA 1
ATOM 4028 C C . LEU A 1 505 ? -56.962 28.960 -0.524 1.00 23.42 505 LEU A C 1
ATOM 4030 O O . LEU A 1 505 ? -57.622 29.197 0.476 1.00 23.42 505 LEU A O 1
ATOM 4034 N N . ILE A 1 506 ? -56.377 29.919 -1.273 1.00 23.91 506 ILE A N 1
ATOM 4035 C CA . ILE A 1 506 ? -56.585 31.394 -1.324 1.00 23.91 506 ILE A CA 1
ATOM 4036 C C . ILE A 1 506 ? -55.571 32.316 -0.586 1.00 23.91 506 ILE A C 1
ATOM 4038 O O . ILE A 1 506 ? -55.697 32.637 0.586 1.00 23.91 506 ILE A O 1
ATOM 4042 N N . GLN A 1 507 ? -54.569 32.767 -1.359 1.00 22.94 507 GLN A N 1
ATOM 4043 C CA . GLN A 1 507 ? -54.291 34.156 -1.804 1.00 22.94 507 GLN A CA 1
ATOM 4044 C C . GLN A 1 507 ? -54.181 35.353 -0.812 1.00 22.94 507 GLN A C 1
ATOM 4046 O O . GLN A 1 507 ? -55.143 35.750 -0.173 1.00 22.94 507 GLN A O 1
ATOM 4051 N N . GLN A 1 508 ? -52.989 35.985 -0.849 1.00 23.89 508 GLN A N 1
ATOM 4052 C CA . GLN A 1 508 ? -52.627 37.428 -0.773 1.00 23.89 508 GLN A CA 1
ATOM 4053 C C . GLN A 1 508 ? -53.464 38.418 0.078 1.00 23.89 508 GLN A C 1
ATOM 4055 O O . GLN A 1 508 ? -54.578 38.755 -0.306 1.00 23.89 508 GLN A O 1
ATOM 4060 N N . ASN A 1 509 ? -52.837 39.093 1.065 1.00 24.55 509 ASN A N 1
ATOM 4061 C CA . ASN A 1 509 ? -52.333 40.491 0.968 1.00 24.55 509 ASN A CA 1
ATOM 4062 C C . ASN A 1 509 ? -52.044 41.171 2.336 1.00 24.55 509 ASN A C 1
ATOM 4064 O O . ASN A 1 509 ? -52.910 41.173 3.199 1.00 24.55 509 ASN A O 1
ATOM 4068 N N . ASN A 1 510 ? -50.896 41.884 2.398 1.00 24.38 510 ASN A N 1
ATOM 4069 C CA . ASN A 1 510 ? -50.611 43.174 3.086 1.00 24.38 510 ASN A CA 1
ATOM 4070 C C . ASN A 1 510 ? -50.681 43.259 4.642 1.00 24.38 510 ASN A C 1
ATOM 4072 O O . ASN A 1 510 ? -51.562 42.678 5.246 1.00 24.38 510 ASN A O 1
ATOM 4076 N N . VAL A 1 511 ? -49.850 43.990 5.414 1.00 26.17 511 VAL A N 1
ATOM 4077 C CA . VAL A 1 511 ? -48.975 45.172 5.215 1.00 26.17 511 VAL A CA 1
ATOM 4078 C C . VAL A 1 511 ? -48.028 45.338 6.446 1.00 26.17 511 VAL A C 1
ATOM 4080 O O . VAL A 1 511 ? -48.464 45.146 7.574 1.00 26.17 511 VAL A O 1
ATOM 4083 N N . ASN A 1 512 ? -46.776 45.759 6.184 1.00 25.17 512 ASN A N 1
ATOM 4084 C CA . ASN A 1 512 ? -45.779 46.540 6.970 1.00 25.17 512 ASN A CA 1
ATOM 4085 C C . ASN A 1 512 ? -45.348 46.184 8.417 1.00 25.17 512 ASN A C 1
ATOM 4087 O O . ASN A 1 512 ? -46.149 46.287 9.336 1.00 25.17 512 ASN A O 1
ATOM 4091 N N . LEU A 1 513 ? -44.017 46.089 8.645 1.00 25.70 513 LEU A N 1
ATOM 4092 C CA . LEU A 1 513 ? -43.229 47.162 9.306 1.00 25.70 513 LEU A CA 1
ATOM 4093 C C . LEU A 1 513 ? -41.684 46.980 9.197 1.00 25.70 513 LEU A C 1
ATOM 4095 O O . LEU A 1 513 ? -41.153 45.940 9.562 1.00 25.70 513 LEU A O 1
ATOM 4099 N N . ALA A 1 514 ? -41.009 48.069 8.789 1.00 26.44 514 ALA A N 1
ATOM 4100 C CA . ALA A 1 514 ? -39.645 48.538 9.129 1.00 26.44 514 ALA A CA 1
ATOM 4101 C C . ALA A 1 514 ? -38.352 47.858 8.578 1.00 26.44 514 ALA A C 1
ATOM 4103 O O . ALA A 1 514 ? -37.945 46.784 9.003 1.00 26.44 514 ALA A O 1
ATOM 4104 N N . ASN A 1 515 ? -37.620 48.615 7.737 1.00 29.36 515 ASN A N 1
ATOM 4105 C CA . ASN A 1 515 ? -36.165 48.503 7.465 1.00 29.36 515 ASN A CA 1
ATOM 4106 C C . ASN A 1 515 ? -35.332 49.186 8.582 1.00 29.36 515 ASN A C 1
ATOM 4108 O O . ASN A 1 515 ? -35.871 50.077 9.245 1.00 29.36 515 ASN A O 1
ATOM 4112 N N . PRO A 1 516 ? -34.025 48.853 8.766 1.00 30.69 516 PRO A N 1
ATOM 4113 C CA . PRO A 1 516 ? -32.926 49.674 8.190 1.00 30.69 516 PRO A CA 1
ATOM 4114 C C . PRO A 1 516 ? -31.667 48.818 7.764 1.00 30.69 516 PRO A C 1
ATOM 4116 O O . PRO A 1 516 ? -31.795 47.603 7.665 1.00 30.69 516 PRO A O 1
ATOM 4119 N N . PRO A 1 517 ? -30.471 49.363 7.409 1.00 42.41 517 PRO A N 1
ATOM 4120 C CA . PRO A 1 517 ? -30.066 49.621 6.014 1.00 42.41 517 PRO A CA 1
ATOM 4121 C C . PRO A 1 517 ? -28.622 49.166 5.651 1.00 42.41 517 PRO A C 1
ATOM 4123 O O . PRO A 1 517 ? -27.667 49.743 6.154 1.00 42.41 517 PRO A O 1
ATOM 4126 N N . THR A 1 518 ? -28.398 48.246 4.703 1.00 29.19 518 THR A N 1
ATOM 4127 C CA . THR A 1 518 ? -27.030 47.971 4.175 1.00 29.19 518 THR A CA 1
ATOM 4128 C C . THR A 1 518 ? -27.035 47.357 2.764 1.00 29.19 518 THR A C 1
ATOM 4130 O O . THR A 1 518 ? -26.613 46.224 2.562 1.00 29.19 518 THR A O 1
ATOM 4133 N N . CYS A 1 519 ? -27.507 48.076 1.738 1.00 31.23 519 CYS A N 1
ATOM 4134 C CA . CYS A 1 519 ? -27.418 47.584 0.346 1.00 31.23 519 CYS A CA 1
ATOM 4135 C C . CYS A 1 519 ? -27.298 48.693 -0.715 1.00 31.23 519 CYS A C 1
ATOM 4137 O O . CYS A 1 519 ? -27.880 48.601 -1.791 1.00 31.23 519 CYS A O 1
ATOM 4139 N N . LEU A 1 520 ? -26.533 49.752 -0.432 1.00 34.12 520 LEU A N 1
ATOM 4140 C CA . LEU A 1 520 ? -26.272 50.827 -1.407 1.00 34.12 520 LEU A CA 1
ATOM 4141 C C . LEU A 1 520 ? -24.878 50.784 -2.057 1.00 34.12 520 LEU A C 1
ATOM 4143 O O . LEU A 1 520 ? -24.662 51.483 -3.038 1.00 34.12 520 LEU A O 1
ATOM 4147 N N . ILE A 1 521 ? -23.958 49.927 -1.599 1.00 37.81 521 ILE A N 1
ATOM 4148 C CA . ILE A 1 521 ? -22.598 49.831 -2.175 1.00 37.81 521 ILE A CA 1
ATOM 4149 C C . ILE A 1 521 ? -22.560 48.917 -3.420 1.00 37.81 521 ILE A C 1
ATOM 4151 O O . ILE A 1 521 ? -21.742 49.100 -4.312 1.00 37.81 521 ILE A O 1
ATOM 4155 N N . PHE A 1 522 ? -23.512 47.991 -3.566 1.00 32.56 522 PHE A N 1
ATOM 4156 C CA . PHE A 1 522 ? -23.445 46.934 -4.586 1.00 32.56 522 PHE A CA 1
ATOM 4157 C C . PHE A 1 522 ? -23.811 47.357 -6.022 1.00 32.56 522 PHE A C 1
ATOM 4159 O O . PHE A 1 522 ? -23.626 46.573 -6.950 1.00 32.56 522 PHE A O 1
ATOM 4166 N N . ARG A 1 523 ? -24.348 48.568 -6.238 1.00 34.88 523 ARG A N 1
ATOM 4167 C CA . ARG A 1 523 ? -24.789 49.011 -7.578 1.00 34.88 523 ARG A CA 1
ATOM 4168 C C . ARG A 1 523 ? -23.747 49.790 -8.385 1.00 34.88 523 ARG A C 1
ATOM 4170 O O . ARG A 1 523 ? -23.960 49.949 -9.581 1.00 34.88 523 ARG A O 1
ATOM 4177 N N . LEU A 1 524 ? -22.650 50.242 -7.777 1.00 34.34 524 LEU A N 1
ATOM 4178 C CA . LEU A 1 524 ? -21.610 51.026 -8.465 1.00 34.34 524 LEU A CA 1
ATOM 4179 C C . LEU A 1 524 ? -20.459 50.156 -9.003 1.00 34.34 524 LEU A C 1
ATOM 4181 O O . LEU A 1 524 ? -19.960 50.412 -10.100 1.00 34.34 524 LEU A O 1
ATOM 4185 N N . ASP A 1 525 ? -20.112 49.070 -8.309 1.00 36.16 525 ASP A N 1
ATOM 4186 C CA . ASP A 1 525 ? -18.976 48.218 -8.696 1.00 36.16 525 ASP A CA 1
ATOM 4187 C C . ASP A 1 525 ? -19.300 47.263 -9.859 1.00 36.16 525 ASP A C 1
ATOM 4189 O O . ASP A 1 525 ? -18.437 46.947 -10.677 1.00 36.16 525 ASP A O 1
ATOM 4193 N N . VAL A 1 526 ? -20.565 46.854 -10.009 1.00 38.22 526 VAL A N 1
ATOM 4194 C CA . VAL A 1 526 ? -20.992 45.934 -11.084 1.00 38.22 526 VAL A CA 1
ATOM 4195 C C . VAL A 1 526 ? -21.005 46.624 -12.455 1.00 38.22 526 VAL A C 1
ATOM 4197 O O . VAL A 1 526 ? -20.700 45.992 -13.466 1.00 38.22 526 VAL A O 1
ATOM 4200 N N . SER A 1 527 ? -21.277 47.934 -12.512 1.00 37.06 527 SER A N 1
ATOM 4201 C CA . SER A 1 527 ? -21.206 48.703 -13.764 1.00 37.06 527 SER A CA 1
ATOM 4202 C C . SER A 1 527 ? -19.775 48.907 -14.269 1.00 37.06 527 SER A C 1
ATOM 4204 O O . SER A 1 527 ? -19.569 48.984 -15.480 1.00 37.06 527 SER A O 1
ATOM 4206 N N . PHE A 1 528 ? -18.781 48.935 -13.373 1.00 38.44 528 PHE A N 1
ATOM 4207 C CA . PHE A 1 528 ? -17.376 49.141 -13.741 1.00 38.44 528 PHE A CA 1
ATOM 4208 C C . PHE A 1 528 ? -16.765 47.915 -14.444 1.00 38.44 528 PHE A C 1
ATOM 4210 O O . PHE A 1 528 ? -15.922 48.050 -15.332 1.00 38.44 528 PHE A O 1
ATOM 4217 N N . PHE A 1 529 ? -17.243 46.706 -14.126 1.00 39.50 529 PHE A N 1
ATOM 4218 C CA . PHE A 1 529 ? -16.756 45.463 -14.737 1.00 39.50 529 PHE A CA 1
ATOM 4219 C C . PHE A 1 529 ? -17.226 45.244 -16.183 1.00 39.50 529 PHE A C 1
ATOM 4221 O O . PHE A 1 529 ? -16.546 44.554 -16.944 1.00 39.50 529 PHE A O 1
ATOM 4228 N N . GLY A 1 530 ? -18.331 45.869 -16.606 1.00 39.47 530 GLY A N 1
ATOM 4229 C CA . GLY A 1 530 ? -18.781 45.825 -18.003 1.00 39.47 530 GLY A CA 1
ATOM 4230 C C . GLY A 1 530 ? -17.802 46.507 -18.970 1.00 39.47 530 GLY A C 1
ATOM 4231 O O . GLY A 1 530 ? -17.577 46.016 -20.080 1.00 39.47 530 GLY A O 1
ATOM 4232 N N . GLN A 1 531 ? -17.154 47.592 -18.531 1.00 39.19 531 GLN A N 1
ATOM 4233 C CA . GLN A 1 531 ? -16.232 48.390 -19.352 1.00 39.19 531 GLN A CA 1
ATOM 4234 C C . GLN A 1 531 ? -14.847 47.750 -19.545 1.00 39.19 531 GLN A C 1
ATOM 4236 O O . GLN A 1 531 ? -14.185 48.016 -20.547 1.00 39.19 531 GLN A O 1
ATOM 4241 N N . LEU A 1 532 ? -14.417 46.849 -18.656 1.00 41.03 532 LEU A N 1
ATOM 4242 C CA . LEU A 1 532 ? -13.120 46.159 -18.766 1.00 41.03 532 LEU A CA 1
ATOM 4243 C C . LEU A 1 532 ? -13.086 45.068 -19.850 1.00 41.03 532 LEU A C 1
ATOM 4245 O O . LEU A 1 532 ? -12.006 44.644 -20.261 1.00 41.03 532 LEU A O 1
ATOM 4249 N N . SER A 1 533 ? -14.245 44.648 -20.368 1.00 38.91 533 SER A N 1
ATOM 4250 C CA . SER A 1 533 ? -14.328 43.688 -21.478 1.00 38.91 533 SER A CA 1
ATOM 4251 C C . SER A 1 533 ? -13.894 44.270 -22.832 1.00 38.91 533 SER A C 1
ATOM 4253 O O . SER A 1 533 ? -13.536 43.514 -23.734 1.00 38.91 533 SER A O 1
ATOM 4255 N N . GLN A 1 534 ? -13.882 45.601 -22.979 1.00 41.50 534 GLN A N 1
ATOM 4256 C CA . GLN A 1 534 ? -13.562 46.268 -24.247 1.00 41.50 534 GLN A CA 1
ATOM 4257 C C . GLN A 1 534 ? -12.060 46.524 -24.459 1.00 41.50 534 GLN A C 1
ATOM 4259 O O . GLN A 1 534 ? -11.655 46.825 -25.577 1.00 41.50 534 GLN A O 1
ATOM 4264 N N . PHE A 1 535 ? -11.213 46.354 -23.435 1.00 40.84 535 PHE A N 1
ATOM 4265 C CA . PHE A 1 535 ? -9.785 46.715 -23.497 1.00 40.84 535 PHE A CA 1
ATOM 4266 C C . PHE A 1 535 ? -8.804 45.546 -23.693 1.00 40.84 535 PHE A C 1
ATOM 4268 O O . PHE A 1 535 ? -7.594 45.726 -23.572 1.00 40.84 535 PHE A O 1
ATOM 4275 N N . SER A 1 536 ? -9.279 44.350 -24.047 1.00 40.09 536 SER A N 1
ATOM 4276 C CA . SER A 1 536 ? -8.400 43.202 -24.302 1.00 40.09 536 SER A CA 1
ATOM 4277 C C . SER A 1 536 ? -8.890 42.365 -25.481 1.00 40.09 536 SER A C 1
ATOM 4279 O O . SER A 1 536 ? -9.502 41.312 -25.323 1.00 40.09 536 SER A O 1
ATOM 4281 N N . ALA A 1 537 ? -8.589 42.825 -26.695 1.00 40.94 537 ALA A N 1
ATOM 4282 C CA . ALA A 1 537 ? -8.785 42.039 -27.915 1.00 40.94 537 ALA A CA 1
ATOM 4283 C C . ALA A 1 537 ? -7.659 41.004 -28.162 1.00 40.94 537 ALA A C 1
ATOM 4285 O O . ALA A 1 537 ? -7.657 40.344 -29.196 1.00 40.94 537 ALA A O 1
ATOM 4286 N N . GLY A 1 538 ? -6.698 40.849 -27.239 1.00 44.44 538 GLY A N 1
ATOM 4287 C CA . GLY A 1 538 ? -5.459 40.090 -27.476 1.00 44.44 538 GLY A CA 1
ATOM 4288 C C . GLY A 1 538 ? -5.206 38.861 -26.594 1.00 44.44 538 GLY A C 1
ATOM 4289 O O . GLY A 1 538 ? -4.170 38.228 -26.762 1.00 44.44 538 GLY A O 1
ATOM 4290 N N . CYS A 1 539 ? -6.091 38.502 -25.656 1.00 44.38 539 CYS A N 1
ATOM 4291 C CA . CYS A 1 539 ? -5.790 37.463 -24.658 1.00 44.38 539 CYS A CA 1
ATOM 4292 C C . CYS A 1 539 ? -6.837 36.329 -24.652 1.00 44.38 539 CYS A C 1
ATOM 4294 O O . CYS A 1 539 ? -7.927 36.466 -24.096 1.00 44.38 539 CYS A O 1
ATOM 4296 N N . LEU A 1 540 ? -6.504 35.183 -25.262 1.00 43.84 540 LEU A N 1
ATOM 4297 C CA . LEU A 1 540 ? -7.411 34.039 -25.490 1.00 43.84 540 LEU A CA 1
ATOM 4298 C C . LEU A 1 540 ? -7.786 33.225 -24.234 1.00 43.84 540 LEU A C 1
ATOM 4300 O O . LEU A 1 540 ? -8.648 32.355 -24.311 1.00 43.84 540 LEU A O 1
ATOM 4304 N N . ILE A 1 541 ? -7.199 33.514 -23.069 1.00 46.44 541 ILE A N 1
ATOM 4305 C CA . ILE A 1 541 ? -7.452 32.764 -21.822 1.00 46.44 541 ILE A CA 1
ATOM 4306 C C . ILE A 1 541 ? -8.626 33.359 -21.013 1.00 46.44 541 ILE A C 1
ATOM 4308 O O . ILE A 1 541 ? -9.161 32.714 -20.116 1.00 46.44 541 ILE A O 1
ATOM 4312 N N . PHE A 1 542 ? -9.094 34.569 -21.342 1.00 45.12 542 PHE A N 1
ATOM 4313 C CA . PHE A 1 542 ? -10.003 35.320 -20.462 1.00 45.12 542 PHE A CA 1
ATOM 4314 C C . PHE A 1 542 ? -11.509 35.096 -20.703 1.00 45.12 542 PHE A C 1
ATOM 4316 O O . PHE A 1 542 ? -12.327 35.389 -19.834 1.00 45.12 542 PHE A O 1
ATOM 4323 N N . ARG A 1 543 ? -11.911 34.549 -21.856 1.00 43.09 543 ARG A N 1
ATOM 4324 C CA . ARG A 1 543 ? -13.335 34.354 -22.204 1.00 43.09 543 ARG A CA 1
ATOM 4325 C C . ARG A 1 543 ? -14.097 33.326 -21.346 1.00 43.09 543 ARG A C 1
ATOM 4327 O O . ARG A 1 543 ? -15.246 33.611 -21.010 1.00 43.09 543 ARG A O 1
ATOM 4334 N N . PRO A 1 544 ? -13.518 32.175 -20.952 1.00 43.47 544 PRO A N 1
ATOM 4335 C CA . PRO A 1 544 ? -14.247 31.178 -20.164 1.00 43.47 544 PRO A CA 1
ATOM 4336 C C . PRO A 1 544 ? -14.542 31.671 -18.742 1.00 43.47 544 PRO A C 1
ATOM 4338 O O . PRO A 1 544 ? -15.640 31.469 -18.228 1.00 43.47 544 PRO A O 1
ATOM 4341 N N . VAL A 1 545 ? -13.587 32.384 -18.136 1.00 42.69 545 VAL A N 1
ATOM 4342 C CA . VAL A 1 545 ? -13.635 32.807 -16.727 1.00 42.69 545 VAL A CA 1
ATOM 4343 C C . VAL A 1 545 ? -14.679 33.904 -16.492 1.00 42.69 545 VAL A C 1
ATOM 4345 O O . VAL A 1 545 ? -15.381 33.877 -15.486 1.00 42.69 545 VAL A O 1
ATOM 4348 N N . VAL A 1 546 ? -14.866 34.822 -17.446 1.00 44.03 546 VAL A N 1
ATOM 4349 C CA . VAL A 1 546 ? -15.884 35.887 -17.348 1.00 44.03 546 VAL A CA 1
ATOM 4350 C C . VAL A 1 546 ? -17.311 35.323 -17.415 1.00 44.03 546 VAL A C 1
ATOM 4352 O O . VAL A 1 546 ? -18.195 35.809 -16.711 1.00 44.03 546 VAL A O 1
ATOM 4355 N N . SER A 1 547 ? -17.539 34.257 -18.192 1.00 45.12 547 SER A N 1
ATOM 4356 C CA . SER A 1 547 ? -18.858 33.606 -18.263 1.00 45.12 547 SER A CA 1
ATOM 4357 C C . SER A 1 547 ? -19.241 32.898 -16.956 1.00 45.12 547 SER A C 1
ATOM 4359 O O . SER A 1 547 ? -20.403 32.921 -16.555 1.00 45.12 547 SER A O 1
ATOM 4361 N N . ILE A 1 548 ? -18.245 32.349 -16.250 1.00 43.88 548 ILE A N 1
ATOM 4362 C CA . ILE A 1 548 ? -18.421 31.669 -14.960 1.00 43.88 548 ILE A CA 1
ATOM 4363 C C . ILE A 1 548 ? -18.823 32.677 -13.873 1.00 43.88 548 ILE A C 1
ATOM 4365 O O . ILE A 1 548 ? -19.675 32.383 -13.039 1.00 43.88 548 ILE A O 1
ATOM 4369 N N . PHE A 1 549 ? -18.285 33.900 -13.922 1.00 41.06 549 PHE A N 1
ATOM 4370 C CA . PHE A 1 549 ? -18.603 34.944 -12.945 1.00 41.06 549 PHE A CA 1
ATOM 4371 C C . PHE A 1 549 ? -20.001 35.554 -13.113 1.00 41.06 549 PHE A C 1
ATOM 4373 O O . PHE A 1 549 ? -20.636 35.881 -12.111 1.00 41.06 549 PHE A O 1
ATOM 4380 N N . GLY A 1 550 ? -20.523 35.649 -14.342 1.00 39.72 550 GLY A N 1
ATOM 4381 C CA . GLY A 1 550 ? -21.910 36.077 -14.579 1.00 39.72 550 GLY A CA 1
ATOM 4382 C C . GLY A 1 550 ? -22.944 35.110 -13.990 1.00 39.72 550 GLY A C 1
ATOM 4383 O O . GLY A 1 550 ? -24.027 35.523 -13.587 1.00 39.72 550 GLY A O 1
ATOM 4384 N N . TRP A 1 551 ? -22.587 33.830 -13.873 1.00 38.97 551 TRP A N 1
ATOM 4385 C CA . TRP A 1 551 ? -23.454 32.799 -13.303 1.00 38.97 551 TRP A CA 1
ATOM 4386 C C . TRP A 1 551 ? -23.503 32.839 -11.767 1.00 38.97 551 TRP A C 1
ATOM 4388 O O . TRP A 1 551 ? -24.488 32.435 -11.154 1.00 38.97 551 TRP A O 1
ATOM 4398 N N . MET A 1 552 ? -22.467 33.388 -11.127 1.00 37.47 552 MET A N 1
ATOM 4399 C CA . MET A 1 552 ? -22.363 33.458 -9.665 1.00 37.47 552 MET A CA 1
ATOM 4400 C C . MET A 1 552 ? -23.072 34.673 -9.043 1.00 37.47 552 MET A C 1
ATOM 4402 O O . MET A 1 552 ? -23.158 34.759 -7.820 1.00 37.47 552 MET A O 1
ATOM 4406 N N . SER A 1 553 ? -23.641 35.587 -9.840 1.00 38.56 553 SER A N 1
ATOM 4407 C CA . SER A 1 553 ? -24.363 36.762 -9.323 1.00 38.56 553 SER A CA 1
ATOM 4408 C C . SER A 1 553 ? -25.764 36.455 -8.772 1.00 38.56 553 SER A C 1
ATOM 4410 O O . SER A 1 553 ? -26.440 37.369 -8.305 1.00 38.56 553 SER A O 1
ATOM 4412 N N . GLN A 1 554 ? -26.231 35.202 -8.851 1.00 39.06 554 GLN A N 1
ATOM 4413 C CA . GLN A 1 554 ? -27.567 34.797 -8.390 1.00 39.06 554 GLN A CA 1
ATOM 4414 C C . GLN A 1 554 ? -27.601 34.205 -6.974 1.00 39.06 554 GLN A C 1
ATOM 4416 O O . GLN A 1 554 ? -28.684 34.003 -6.430 1.00 39.06 554 GLN A O 1
ATOM 4421 N N . PHE A 1 555 ? -26.451 33.977 -6.337 1.00 37.09 555 PHE A N 1
ATOM 4422 C CA . PHE A 1 555 ? -26.399 33.417 -4.987 1.00 37.09 555 PHE A CA 1
ATOM 4423 C C . PHE A 1 555 ? -25.975 34.483 -3.977 1.00 37.09 555 PHE A C 1
ATOM 4425 O O . PHE A 1 555 ? -24.794 34.764 -3.789 1.00 37.09 555 PHE A O 1
ATOM 4432 N N . SER A 1 556 ? -26.965 35.079 -3.313 1.00 30.41 556 SER A N 1
ATOM 4433 C CA . SER A 1 556 ? -26.772 35.936 -2.144 1.00 30.41 556 SER A CA 1
ATOM 4434 C C . SER A 1 556 ? -27.389 35.270 -0.920 1.00 30.41 556 SER A C 1
ATOM 4436 O O . SER A 1 556 ? -28.601 35.082 -0.880 1.00 30.41 556 SER A O 1
ATOM 4438 N N . ALA A 1 557 ? -26.547 34.916 0.055 1.00 32.38 557 ALA A N 1
ATOM 4439 C CA . ALA A 1 557 ? -26.715 35.256 1.473 1.00 32.38 557 ALA A CA 1
ATOM 4440 C C . ALA A 1 557 ? -25.686 34.495 2.334 1.00 32.38 557 ALA A C 1
ATOM 4442 O O . ALA A 1 557 ? -25.704 33.270 2.393 1.00 32.38 557 ALA A O 1
ATOM 4443 N N . GLY A 1 558 ? -24.838 35.235 3.063 1.00 31.72 558 GLY A N 1
ATOM 4444 C CA . GLY A 1 558 ? -24.246 34.745 4.318 1.00 31.72 558 GLY A CA 1
ATOM 4445 C C . GLY A 1 558 ? -22.730 34.512 4.359 1.00 31.72 558 GLY A C 1
ATOM 4446 O O . GLY A 1 558 ? -22.289 33.383 4.504 1.00 31.72 558 GLY A O 1
ATOM 4447 N N . CYS A 1 559 ? -21.946 35.594 4.278 1.00 36.03 559 CYS A N 1
ATOM 4448 C CA . CYS A 1 559 ? -20.639 35.823 4.928 1.00 36.03 559 CYS A CA 1
ATOM 4449 C C . CYS A 1 559 ? -19.705 34.631 5.256 1.00 36.03 559 CYS A C 1
ATOM 4451 O O . CYS A 1 559 ? -19.909 33.950 6.254 1.00 36.03 559 CYS A O 1
ATOM 4453 N N . LEU A 1 560 ? -18.582 34.528 4.514 1.00 35.38 560 LEU A N 1
ATOM 4454 C CA . LEU A 1 560 ? -17.188 34.356 5.019 1.00 35.38 560 LEU A CA 1
ATOM 4455 C C . LEU A 1 560 ? -16.148 34.103 3.900 1.00 35.38 560 LEU A C 1
ATOM 4457 O O . LEU A 1 560 ? -14.951 34.051 4.168 1.00 35.38 560 LEU A O 1
ATOM 4461 N N . ILE A 1 561 ? -16.564 33.987 2.635 1.00 40.62 561 ILE A N 1
ATOM 4462 C CA . ILE A 1 561 ? -15.684 33.510 1.546 1.00 40.62 561 ILE A CA 1
ATOM 4463 C C . ILE A 1 561 ? -14.776 34.613 0.951 1.00 40.62 561 ILE A C 1
ATOM 4465 O O . ILE A 1 561 ? -13.793 34.320 0.272 1.00 40.62 561 ILE A O 1
ATOM 4469 N N . PHE A 1 562 ? -15.014 35.894 1.249 1.00 36.94 562 PHE A N 1
ATOM 4470 C CA . PHE A 1 562 ? -14.338 36.985 0.530 1.00 36.94 562 PHE A CA 1
ATOM 4471 C C . PHE A 1 562 ? -12.881 37.259 0.956 1.00 36.94 562 PHE A C 1
ATOM 4473 O O . PHE A 1 562 ? -12.113 37.829 0.183 1.00 36.94 562 PHE A O 1
ATOM 4480 N N . ARG A 1 563 ? -12.442 36.814 2.144 1.00 37.78 563 ARG A N 1
ATOM 4481 C CA . ARG A 1 563 ? -11.053 37.038 2.603 1.00 37.78 563 ARG A CA 1
ATOM 4482 C C . ARG A 1 563 ? -10.051 36.075 1.950 1.00 37.78 563 ARG A C 1
ATOM 4484 O O . ARG A 1 563 ? -8.883 36.413 1.790 1.00 37.78 563 ARG A O 1
ATOM 4491 N N . SER A 1 564 ? -10.525 34.906 1.526 1.00 38.22 564 SER A N 1
ATOM 4492 C CA . SER A 1 564 ? -9.724 33.839 0.912 1.00 38.22 564 SER A CA 1
ATOM 4493 C C . SER A 1 564 ? -9.370 34.150 -0.544 1.00 38.22 564 SER A C 1
ATOM 4495 O O . SER A 1 564 ? -8.269 33.852 -1.000 1.00 38.22 564 SER A O 1
ATOM 4497 N N . VAL A 1 565 ? -10.290 34.796 -1.266 1.00 38.31 565 VAL A N 1
ATOM 4498 C CA . VAL A 1 565 ? -10.131 35.126 -2.692 1.00 38.31 565 VAL A CA 1
ATOM 4499 C C . VAL A 1 565 ? -9.167 36.303 -2.893 1.00 38.31 565 VAL A C 1
ATOM 4501 O O . VAL A 1 565 ? -8.395 36.312 -3.850 1.00 38.31 565 VAL A O 1
ATOM 4504 N N . PHE A 1 566 ? -9.108 37.239 -1.939 1.00 38.62 566 PHE A N 1
ATOM 4505 C CA . PHE A 1 566 ? -8.161 38.363 -1.965 1.00 38.62 566 PHE A CA 1
ATOM 4506 C C . PHE A 1 566 ? -6.692 37.900 -1.893 1.00 38.62 566 PHE A C 1
ATOM 4508 O O . PHE A 1 566 ? -5.815 38.458 -2.552 1.00 38.62 566 PHE A O 1
ATOM 4515 N N . SER A 1 567 ? -6.423 36.817 -1.153 1.00 42.16 567 SER A N 1
ATOM 4516 C CA . SER A 1 567 ? -5.080 36.229 -1.053 1.00 42.16 567 SER A CA 1
ATOM 4517 C C . SER A 1 567 ? -4.623 35.570 -2.358 1.00 42.16 567 SER A C 1
ATOM 4519 O O . SER A 1 567 ? -3.426 35.533 -2.636 1.00 42.16 567 SER A O 1
ATOM 4521 N N . ILE A 1 568 ? -5.564 35.069 -3.164 1.00 41.06 568 ILE A N 1
ATOM 4522 C CA . ILE A 1 568 ? -5.279 34.445 -4.463 1.00 41.06 568 ILE A CA 1
ATOM 4523 C C . ILE A 1 568 ? -4.945 35.527 -5.503 1.00 41.06 568 ILE A C 1
ATOM 4525 O O . ILE A 1 568 ? -4.019 35.356 -6.295 1.00 41.06 568 ILE A O 1
ATOM 4529 N N . PHE A 1 569 ? -5.616 36.682 -5.442 1.00 39.38 569 PHE A N 1
ATOM 4530 C CA . PHE A 1 569 ? -5.335 37.823 -6.319 1.00 39.38 569 PHE A CA 1
ATOM 4531 C C . PHE A 1 569 ? -3.960 38.464 -6.068 1.00 39.38 569 PHE A C 1
ATOM 4533 O O . PHE A 1 569 ? -3.258 38.789 -7.024 1.00 39.38 569 PHE A O 1
ATOM 4540 N N . SER A 1 570 ? -3.534 38.585 -4.804 1.00 40.53 570 SER A N 1
ATOM 4541 C CA . SER A 1 570 ? -2.187 39.076 -4.461 1.00 40.53 570 SER A CA 1
ATOM 4542 C C . SER A 1 570 ? -1.087 38.154 -5.009 1.00 40.53 570 SER A C 1
ATOM 4544 O O . SER A 1 570 ? -0.084 38.616 -5.555 1.00 40.53 570 SER A O 1
ATOM 4546 N N . TRP A 1 571 ? -1.321 36.840 -4.969 1.00 39.94 571 TRP A N 1
ATOM 4547 C CA . TRP A 1 571 ? -0.377 35.837 -5.461 1.00 39.94 571 TRP A CA 1
ATOM 4548 C C . TRP A 1 571 ? -0.230 35.842 -6.993 1.00 39.94 571 TRP A C 1
ATOM 4550 O O . TRP A 1 571 ? 0.868 35.649 -7.513 1.00 39.94 571 TRP A O 1
ATOM 4560 N N . MET A 1 572 ? -1.299 36.158 -7.731 1.00 39.00 572 MET A N 1
ATOM 4561 C CA . MET A 1 572 ? -1.260 36.249 -9.198 1.00 39.00 572 MET A CA 1
ATOM 4562 C C . MET A 1 572 ? -0.569 37.516 -9.733 1.00 39.00 572 MET A C 1
ATOM 4564 O O . MET A 1 572 ? -0.218 37.557 -10.910 1.00 39.00 572 MET A O 1
ATOM 4568 N N . SER A 1 573 ? -0.294 38.521 -8.891 1.00 42.53 573 SER A N 1
ATOM 4569 C CA . SER A 1 573 ? 0.486 39.710 -9.287 1.00 42.53 573 SER A CA 1
ATOM 4570 C C . SER A 1 573 ? 1.964 39.407 -9.580 1.00 42.53 573 SER A C 1
ATOM 4572 O O . SER A 1 573 ? 2.645 40.200 -10.229 1.00 42.53 573 SER A O 1
ATOM 4574 N N . HIS A 1 574 ? 2.457 38.246 -9.135 1.00 43.75 574 HIS A N 1
ATOM 4575 C CA . HIS A 1 574 ? 3.859 37.851 -9.259 1.00 43.75 574 HIS A CA 1
ATOM 4576 C C . HIS A 1 574 ? 4.203 37.105 -10.558 1.00 43.75 574 HIS A C 1
ATOM 4578 O O . HIS A 1 574 ? 5.383 36.888 -10.832 1.00 43.75 574 HIS A O 1
ATOM 4584 N N . PHE A 1 575 ? 3.211 36.752 -11.384 1.00 40.53 575 PHE A N 1
ATOM 4585 C CA . PHE A 1 575 ? 3.410 36.048 -12.654 1.00 40.53 575 PHE A CA 1
ATOM 4586 C C . PHE A 1 575 ? 2.819 36.837 -13.827 1.00 40.53 575 PHE A C 1
ATOM 4588 O O . PHE A 1 575 ? 1.733 36.535 -14.305 1.00 40.53 575 PHE A O 1
ATOM 4595 N N . SER A 1 576 ? 3.544 37.857 -14.293 1.00 38.38 576 SER A N 1
ATOM 4596 C CA . SER A 1 576 ? 3.617 38.259 -15.710 1.00 38.38 576 SER A CA 1
ATOM 4597 C C . SER A 1 576 ? 4.397 39.569 -15.832 1.00 38.38 576 SER A C 1
ATOM 4599 O O . SER A 1 576 ? 3.946 40.623 -15.391 1.00 38.38 576 SER A O 1
ATOM 4601 N N . SER A 1 577 ? 5.555 39.527 -16.489 1.00 40.31 577 SER A N 1
ATOM 4602 C CA . SER A 1 577 ? 6.280 40.716 -16.952 1.00 40.31 577 SER A CA 1
ATOM 4603 C C . SER A 1 577 ? 5.721 41.277 -18.272 1.00 40.31 577 SER A C 1
ATOM 4605 O O . SER A 1 577 ? 6.312 42.185 -18.849 1.00 40.31 577 SER A O 1
ATOM 4607 N N . SER A 1 578 ? 4.578 40.773 -18.761 1.00 41.47 578 SER A N 1
ATOM 4608 C CA . SER A 1 578 ? 4.049 41.088 -20.099 1.00 41.47 578 SER A CA 1
ATOM 4609 C C . SER A 1 578 ? 2.702 41.823 -20.104 1.00 41.47 578 SER A C 1
ATOM 4611 O O . SER A 1 578 ? 2.081 41.948 -21.154 1.00 41.47 578 SER A O 1
ATOM 4613 N N . CYS A 1 579 ? 2.227 42.345 -18.970 1.00 41.50 579 CYS A N 1
ATOM 4614 C CA . CYS A 1 579 ? 0.992 43.140 -18.909 1.00 41.50 579 CYS A CA 1
ATOM 4615 C C . CYS A 1 579 ? 1.225 44.468 -18.178 1.00 41.50 579 CYS A C 1
ATOM 4617 O O . CYS A 1 579 ? 0.964 44.602 -16.986 1.00 41.50 579 CYS A O 1
ATOM 4619 N N . LEU A 1 580 ? 1.718 45.471 -18.909 1.00 39.94 580 LEU A N 1
ATOM 4620 C CA . LEU A 1 580 ? 2.139 46.757 -18.340 1.00 39.94 580 LEU A CA 1
ATOM 4621 C C . LEU A 1 580 ? 0.987 47.649 -17.821 1.00 39.94 580 LEU A C 1
ATOM 4623 O O . LEU A 1 580 ? 1.255 48.627 -17.134 1.00 39.94 580 LEU A O 1
ATOM 4627 N N . ASN A 1 581 ? -0.282 47.323 -18.091 1.00 42.34 581 ASN A N 1
ATOM 4628 C CA . ASN A 1 581 ? -1.418 48.181 -17.715 1.00 42.34 581 ASN A CA 1
ATOM 4629 C C . ASN A 1 581 ? -2.116 47.814 -16.396 1.00 42.34 581 ASN A C 1
ATOM 4631 O O . ASN A 1 581 ? -3.029 48.522 -15.983 1.00 42.34 581 ASN A O 1
ATOM 4635 N N . PHE A 1 582 ? -1.690 46.765 -15.685 1.00 41.75 582 PHE A N 1
ATOM 4636 C CA . PHE A 1 582 ? -2.359 46.365 -14.436 1.00 41.75 582 PHE A CA 1
ATOM 4637 C C . PHE A 1 582 ? -1.770 47.005 -13.165 1.00 41.75 582 PHE A C 1
ATOM 4639 O O . PHE A 1 582 ? -2.275 46.794 -12.066 1.00 41.75 582 PHE A O 1
ATOM 4646 N N . ARG A 1 583 ? -0.722 47.833 -13.283 1.00 39.38 583 ARG A N 1
ATOM 4647 C CA . ARG A 1 583 ? -0.058 48.439 -12.113 1.00 39.38 583 ARG A CA 1
ATOM 4648 C C . ARG A 1 583 ? -0.772 49.671 -11.540 1.00 39.38 583 ARG A C 1
ATOM 4650 O O . ARG A 1 583 ? -0.487 50.046 -10.411 1.00 39.38 583 ARG A O 1
ATOM 4657 N N . LEU A 1 584 ? -1.702 50.275 -12.285 1.00 39.06 584 LEU A N 1
ATOM 4658 C CA . LEU A 1 584 ? -2.419 51.495 -11.879 1.00 39.06 584 LEU A CA 1
ATOM 4659 C C . LEU A 1 584 ? -3.759 51.233 -11.166 1.00 39.06 584 LEU A C 1
ATOM 4661 O O . LEU A 1 584 ? -4.229 52.095 -10.437 1.00 39.06 584 LEU A O 1
ATOM 4665 N N . GLY A 1 585 ? -4.358 50.047 -11.319 1.00 45.81 585 GLY A N 1
ATOM 4666 C CA . GLY A 1 585 ? -5.634 49.713 -10.664 1.00 45.81 585 GLY A CA 1
ATOM 4667 C C . GLY A 1 585 ? -5.496 49.186 -9.231 1.00 45.81 585 GLY A C 1
ATOM 4668 O O . GLY A 1 585 ? -6.430 49.285 -8.442 1.00 45.81 585 GLY A O 1
ATOM 4669 N N . VAL A 1 586 ? -4.328 48.648 -8.870 1.00 41.59 586 VAL A N 1
ATOM 4670 C CA . VAL A 1 586 ? -4.106 48.002 -7.562 1.00 41.59 586 VAL A CA 1
ATOM 4671 C C . VAL A 1 586 ? -3.832 49.018 -6.441 1.00 41.59 586 VAL A C 1
ATOM 4673 O O . VAL A 1 586 ? -3.998 48.684 -5.275 1.00 41.59 586 VAL A O 1
ATOM 4676 N N . SER A 1 587 ? -3.500 50.279 -6.750 1.00 40.41 587 SER A N 1
ATOM 4677 C CA . SER A 1 587 ? -3.280 51.303 -5.711 1.00 40.41 587 SER A CA 1
ATOM 4678 C C . SER A 1 587 ? -4.559 51.980 -5.204 1.00 40.41 587 SER A C 1
ATOM 4680 O O . SER A 1 587 ? -4.470 52.829 -4.325 1.00 40.41 587 SER A O 1
ATOM 4682 N N . ILE A 1 588 ? -5.729 51.662 -5.766 1.00 40.28 588 ILE A N 1
ATOM 4683 C CA . ILE A 1 588 ? -7.005 52.294 -5.381 1.00 40.28 588 ILE A CA 1
ATOM 4684 C C . ILE A 1 588 ? -7.741 51.474 -4.301 1.00 40.28 588 ILE A C 1
ATOM 4686 O O . ILE A 1 588 ? -8.661 51.978 -3.666 1.00 40.28 588 ILE A O 1
ATOM 4690 N N . PHE A 1 589 ? -7.299 50.242 -4.025 1.00 36.97 589 PHE A N 1
ATOM 4691 C CA . PHE A 1 589 ? -7.911 49.346 -3.031 1.00 36.97 589 PHE A CA 1
ATOM 4692 C C . PHE A 1 589 ? -6.887 48.699 -2.075 1.00 36.97 589 PHE A C 1
ATOM 4694 O O . PHE A 1 589 ? -7.124 47.602 -1.564 1.00 36.97 589 PHE A O 1
ATOM 4701 N N . GLY A 1 590 ? -5.746 49.368 -1.867 1.00 31.27 590 GLY A N 1
ATOM 4702 C CA . GLY A 1 590 ? -4.782 49.068 -0.801 1.00 31.27 590 GLY A CA 1
ATOM 4703 C C . GLY A 1 590 ? -5.122 49.801 0.486 1.00 31.27 590 GLY A C 1
ATOM 4704 O O . GLY A 1 590 ? -5.460 51.001 0.382 1.00 31.27 590 GLY A O 1
#

Radius of gyration: 39.15 Å; Cα contacts (8 Å, |Δi|>4): 390; chains: 1; bounding box: 108×104×116 Å

Foldseek 3Di:
DLQLLLVLQCVFDPSLLLQQFAAPVRDGNVVVCLVVVVLVNLLRPSNLVVLVCLQCPPPPDDPVVLVVVLVVVQVPVVSLVVQLDPPPDPNLLHLSNQLSSQLSLLVVLLVLLCCQQPPPPDDLQDPALDDDPSSVVNVLQLVQLVVVCVVPPFDPPQLSVLSVLLSVLSVVLVVLSVCCNPPNDSVCSSVSSNVSSVSSVVSSVSSVVVVLVSCLLDLVSVLVSLLVRVLVVLVVVLVVVLLVLLLVLLVVLQVLQFAPDDPPPPPPDDDDPCNRRPDDSVNSSVLLVVVLVVPHDLVNSHPDPDHDPVSSVVSVVSSVVSCCCRNVPSVVVSVVVSVVSCVVCSVVSSSVSSSVSSVSSVCSNPDSAGHPSVSVVVVVVVVVVVVVVVVVVVVVPDDPVVVVVVVPPPDDDPPPVVVVVVVVVVVPDDDDDDDDDDDDDDDDDDDDDPDDPDDSRHSVRSGPSVVSVVVVCVVVVNDPPPDDDDDDDDDDDDDDDDDDDDDDDDDDDDDDDDDDDDDPPPPPPVVVVVVVVVPPPDDPPVVVVVVVVVVPPPDDDDDDCVVVVVVVVVVCVVPDPPDPPPPVPVVVPD

pLDDT: mean 72.35, std 23.86, range [22.94, 96.69]

Secondary structure (DSSP, 8-state):
-HHHHHHHHHHHS-HHHHHTPBPTTS-BHHHHHHHTT-HHHHHSHHHHHHHHHHHHTT----HHHHHHHHHHHHH-HHHHHHHHS-SS-GGGG-HHHHHHHHHHHHHHHHHHHIIIIIS-SS-S--SS-PPPHHHHHHHHHHHHHHHHHHHSPPP-STTHHHHHHHHHHHHHHHHHHHHHHHH--GGGHHHHHHHHHHHHHHHHHHHHHHHHHHHTTSTTTHHHHHHHHHHHHHHHHHHHHHHHHHHHHHHHHHHHTS--S-----TTS---TTTT--S-HHHHHHHHHHHHTT---TTTT---SS--HHHHHHHHHHHHHHHIIIIIIIHHHHHHHHHHHHHHHHHHHHHHHHHHHHHHHHHHHH--PPPTTHHHHHHHHHHHHHHHHHHHHHHTSSSHHHHHTTT--S---TTSHHHHHHHHHHTT-----------------------------BHHHHS-HHHHHHHHHHHHT------------------------------------------SSHHHHHHHHHHGGGS-SS-TTSHHHHHHHHHGGG------THHHHHHHHHHHTTS-TT-TTSTTTGGG--